Protein AF-A0A937UKR0-F1 (afdb_monomer)

Nearest PDB structures (foldseek):
  4v0n-assembly4_F  TM=6.914E-01  e=2.690E-04  Chlamydomonas reinhardtii
  4v0o-assembly2_B  TM=4.042E-01  e=3.644E-05  Chlamydomonas reinhardtii
  4v0o-assembly3_D  TM=4.380E-01  e=6.384E-04  Chlamydomonas reinhardtii
  4v0o-assembly1_F  TM=3.697E-01  e=1.038E-03  Chlamydomonas reinhardtii
  4v0m-assembly3_D  TM=4.333E-01  e=7.662E-03  Chlamydomonas reinhardtii

Solvent-accessible surface area (backbone atoms only — not comparable to full-atom values): 30410 Å² total; per-residue (Å²): 132,84,78,71,79,57,59,50,61,41,55,33,48,39,58,50,96,99,42,36,41,70,32,42,38,37,38,30,65,35,92,76,91,80,31,47,57,40,67,68,53,45,42,40,52,50,45,52,23,69,75,38,83,64,69,90,55,46,50,54,43,65,77,38,67,92,62,53,54,61,49,40,28,30,46,44,64,82,44,71,61,88,91,60,89,65,53,70,62,85,45,67,61,73,34,16,29,47,37,42,53,54,52,48,54,48,21,57,57,41,40,72,62,44,82,70,78,76,61,41,58,64,47,48,64,21,44,32,22,49,13,28,57,48,75,87,27,43,37,35,61,44,73,60,54,69,38,29,54,34,23,68,50,30,81,58,74,64,40,60,76,64,72,29,61,69,71,41,34,37,38,33,10,49,80,40,42,56,63,51,16,60,48,68,77,42,62,49,87,76,56,59,63,55,47,80,47,46,67,65,51,47,45,74,58,70,45,60,64,91,56,43,47,71,91,86,56,77,59,30,36,39,33,48,30,62,28,47,69,55,48,49,38,71,54,55,32,68,66,53,52,51,51,41,54,50,42,50,53,52,55,52,56,77,66,32,64,68,58,55,51,52,54,53,51,52,52,54,53,50,52,64,72,66,51,81,74,81,55,68,67,45,66,46,76,44,92,47,26,25,44,36,31,16,25,85,87,65,49,75,74,44,74,46,78,58,89,28,44,51,73,48,68,45,78,49,43,38,69,85,65,51,39,30,39,41,36,20,26,40,81,57,70,79,68,36,8,17,40,36,33,22,44,78,81,66,49,76,75,30,71,35,71,70,51,35,75,42,78,77,46,66,92,59,66,43,73,21,29,39,80,47,75,48,76,42,62,42,62,94,66,82,41,30,31,36,38,36,36,20,33,26,98,67,61,47,17,38,41,32,36,20,42,73,70,46,47,82,74,38,42,39,37,38,57,10,37,67,79,48,75,46,75,46,85,98,43,37,36,35,40,37,31,30,44,28,66,66,56,77,70,95,68,94,71,74,95,88,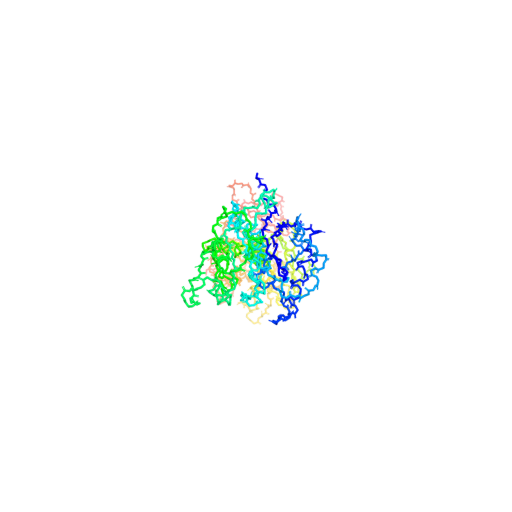48,53,89,31,27,18,34,45,34,31,37,54,66,74,53,75,56,20,23,34,79,76,49,84,33,86,91,49,50,80,34,84,52,79,36,42,29,33,37,34,62,59,49,45,50,74,75,45,75,49,79,47,74,79,52,95,93,51,78,55,31,38,40,38,33,30,77,87,71,41,40,40,32,20,42,90,78,63,50,76,76,46,65,45,78,91,45,79,82,52,83,82,68,77,43,76,43,76,60,74,78,84,126

pLDDT: mean 84.66, std 12.61, range [40.41, 98.12]

Foldseek 3Di:
DDDDPQKAKAWEWADDVLAIAIFIKIKGFDDDDDAAEDPLLCLQQVLLCCVAPPNPAGLCCLLPVPQRDRRGMHMDGPDDPPPPPDNNPNDLRSCQFVLVVSQRSVQSVLCVLLPDPSQSSVLCQLETERWHAHSVFFTDHGPPVLNRVLNLQADDVVCVVVVRHRRAEYEGELVCQCVVCLLQVHDSVPDDQKDKAALVSSVVSPRPVVSGYDRPGDIHIYGHDGGSVRVCCVRRNPVSVVSSVVSVVVVCCVPPPVNVVVVVVVVVVVCVVPPDDFAFDDWDQDPQFKIWTAGPVRHTLDIDGNVFGWLDKDWFAFLVRFIKIWIWGDQDDPLHQWIWIAGRNRHTQDIGFPFFADQQCRVGTFGWHFNDWDWADQDPDRTTWIFTWTDGPWAKIKTFTAGNSRHTDAIEIAGTHWPDWDDDPPYNKIKTKDWRQPDDDPDPDDDPADNTWIKIFMARNPWHYFYEPQRNGDPTDYDDTLFMWTKPDHRKDFPDWDWDDPDPPDFIWIWTAIPVGKTFTAGPSRDTPDIPPVQPPDPPRIDIHTDDHPD

Structure (mmCIF, N/CA/C/O backbone):
data_AF-A0A937UKR0-F1
#
_entry.id   AF-A0A937UKR0-F1
#
loop_
_atom_site.group_PDB
_atom_site.id
_atom_site.type_symbol
_atom_site.label_atom_id
_atom_site.label_alt_id
_atom_site.label_comp_id
_atom_site.label_asym_id
_atom_site.label_entity_id
_atom_site.label_seq_id
_atom_site.pdbx_PDB_ins_code
_atom_site.Cartn_x
_atom_site.Cartn_y
_atom_site.Cartn_z
_atom_site.occupancy
_atom_site.B_iso_or_equiv
_atom_site.auth_seq_id
_atom_site.auth_comp_id
_atom_site.auth_asym_id
_atom_site.auth_atom_id
_atom_site.pdbx_PDB_model_num
ATOM 1 N N . MET A 1 1 ? -34.128 21.382 25.387 1.00 44.22 1 MET A N 1
ATOM 2 C CA . MET A 1 1 ? -33.914 20.092 26.077 1.00 44.22 1 MET A CA 1
ATOM 3 C C . MET A 1 1 ? -33.947 20.359 27.571 1.00 44.22 1 MET A C 1
ATOM 5 O O . MET A 1 1 ? -33.032 21.005 28.068 1.00 44.22 1 MET A O 1
ATOM 9 N N . SER A 1 2 ? -35.022 19.971 28.259 1.00 40.41 2 SER A N 1
ATOM 10 C CA . SER A 1 2 ? -35.102 20.056 29.720 1.00 40.41 2 SER A CA 1
ATOM 11 C C . SER A 1 2 ? -34.021 19.158 30.320 1.00 40.41 2 SER A C 1
ATOM 13 O O . SER A 1 2 ? -33.908 17.991 29.946 1.00 40.41 2 SER A O 1
ATOM 15 N N . ARG A 1 3 ? -33.181 19.710 31.200 1.00 55.06 3 ARG A N 1
ATOM 16 C CA . ARG A 1 3 ? -32.244 18.899 31.984 1.00 55.06 3 ARG A CA 1
ATOM 17 C C . ARG A 1 3 ? -33.090 17.960 32.842 1.00 55.06 3 ARG A C 1
ATOM 19 O O . ARG A 1 3 ? -34.012 18.426 33.508 1.00 55.06 3 ARG A O 1
ATOM 26 N N . LEU A 1 4 ? -32.834 16.655 32.752 1.00 53.91 4 LEU A N 1
ATOM 27 C CA . LEU A 1 4 ? -33.442 15.680 33.657 1.00 53.91 4 LEU A CA 1
ATOM 28 C C . LEU A 1 4 ? -33.158 16.122 35.102 1.00 53.91 4 LEU A C 1
ATOM 30 O O . LEU A 1 4 ? -32.081 16.679 35.337 1.00 53.91 4 LEU A O 1
ATOM 34 N N . PRO A 1 5 ? -34.094 15.919 36.046 1.00 57.72 5 PRO A N 1
ATOM 35 C CA . PRO A 1 5 ? -33.822 16.197 37.447 1.00 57.72 5 PRO A CA 1
ATOM 36 C C . PRO A 1 5 ? -32.560 15.432 37.853 1.00 57.72 5 PRO A C 1
ATOM 38 O O . PRO A 1 5 ? -32.473 14.215 37.708 1.00 57.72 5 PRO A O 1
ATOM 41 N N . GLU A 1 6 ? -31.546 16.174 38.295 1.00 74.62 6 GLU A N 1
ATOM 42 C CA . GLU A 1 6 ? -30.251 15.615 38.697 1.00 74.62 6 GLU A CA 1
ATOM 43 C C . GLU A 1 6 ? -30.329 14.948 40.078 1.00 74.62 6 GLU A C 1
ATOM 45 O O . GLU A 1 6 ? -29.319 14.421 40.542 1.00 74.62 6 GLU A O 1
ATOM 50 N N . SER A 1 7 ? -31.503 14.964 40.726 1.00 83.19 7 SER A N 1
ATOM 51 C CA . SER A 1 7 ? -31.739 14.453 42.073 1.00 83.19 7 SER A CA 1
ATOM 52 C C . SER A 1 7 ? -33.018 13.619 42.205 1.00 83.19 7 SER A C 1
ATOM 54 O O . SER A 1 7 ? -34.042 13.908 41.592 1.00 83.19 7 SER A O 1
ATOM 56 N N . LEU A 1 8 ? -32.956 12.610 43.074 1.00 87.75 8 LEU A N 1
ATOM 57 C CA . LEU A 1 8 ? -34.030 11.696 43.444 1.00 87.75 8 LEU A CA 1
ATOM 58 C C . LEU A 1 8 ? -34.190 11.702 44.971 1.00 87.75 8 LEU A C 1
ATOM 60 O O . LEU A 1 8 ? -33.235 11.416 45.695 1.00 87.75 8 LEU A O 1
ATOM 64 N N . ALA A 1 9 ? -35.392 12.006 45.460 1.00 88.88 9 ALA A N 1
ATOM 65 C CA . ALA A 1 9 ? -35.710 11.994 46.886 1.00 88.88 9 ALA A CA 1
ATOM 66 C C . ALA A 1 9 ? -36.437 10.698 47.271 1.00 88.88 9 ALA A C 1
ATOM 68 O O . ALA A 1 9 ? -37.451 10.347 46.669 1.00 88.88 9 ALA A O 1
ATOM 69 N N . LEU A 1 10 ? -35.932 9.991 48.282 1.00 89.38 10 LEU A N 1
ATOM 70 C CA . LEU A 1 10 ? -36.410 8.666 48.672 1.00 89.38 10 LEU A CA 1
ATOM 71 C C . LEU A 1 10 ? -36.683 8.570 50.172 1.00 89.38 10 LEU A C 1
ATOM 73 O O . LEU A 1 10 ? -35.868 9.031 50.981 1.00 89.38 10 LEU A O 1
ATOM 77 N N . PRO A 1 11 ? -37.787 7.912 50.563 1.00 90.06 11 PRO A N 1
ATOM 78 C CA . PRO A 1 11 ? -38.008 7.535 51.944 1.00 90.06 11 PRO A CA 1
ATOM 79 C C . PRO A 1 11 ? -37.098 6.367 52.334 1.00 90.06 11 PRO A C 1
ATOM 81 O O . PRO A 1 11 ? -37.022 5.347 51.646 1.00 90.06 11 PRO A O 1
ATOM 84 N N . ILE A 1 12 ? -36.455 6.478 53.489 1.00 88.31 12 ILE A N 1
ATOM 85 C CA . ILE A 1 12 ? -35.629 5.418 54.070 1.00 88.31 12 ILE A CA 1
ATOM 86 C C . ILE A 1 12 ? -36.044 5.144 55.513 1.00 88.31 12 ILE A C 1
ATOM 88 O O . ILE A 1 12 ? -36.374 6.060 56.271 1.00 88.31 12 ILE A O 1
ATOM 92 N N . LEU A 1 13 ? -36.059 3.859 55.868 1.00 86.00 13 LEU A N 1
ATOM 93 C CA . LEU A 1 13 ? -36.514 3.379 57.167 1.00 86.00 13 LEU A CA 1
ATOM 94 C C . LEU A 1 13 ? -35.347 3.248 58.137 1.00 86.00 13 LEU A C 1
ATOM 96 O O . LEU A 1 13 ? -34.358 2.576 57.853 1.00 86.00 13 LEU A O 1
ATOM 100 N N . PHE A 1 14 ? -35.519 3.832 59.315 1.00 82.38 14 PHE A N 1
ATOM 101 C CA . PHE A 1 14 ? -34.627 3.670 60.450 1.00 82.38 14 PHE A CA 1
ATOM 102 C C . PHE A 1 14 ? -35.408 3.157 61.651 1.00 82.38 14 PHE A C 1
ATOM 104 O O . PHE A 1 14 ? -36.593 3.450 61.813 1.00 82.38 14 PHE A O 1
ATOM 111 N N . ALA A 1 15 ? -34.740 2.417 62.526 1.00 80.44 15 ALA A N 1
ATOM 112 C CA . ALA A 1 15 ? -35.275 2.126 63.844 1.00 80.44 15 ALA A CA 1
ATOM 113 C C . ALA A 1 15 ? -34.165 2.040 64.880 1.00 80.44 15 ALA A C 1
ATOM 115 O O . ALA A 1 15 ? -33.032 1.691 64.567 1.00 80.44 15 ALA A O 1
ATOM 116 N N . LYS A 1 16 ? -34.547 2.377 66.106 1.00 77.75 16 LYS A N 1
ATOM 117 C CA . LYS A 1 16 ? -33.886 2.023 67.357 1.00 77.75 16 LYS A CA 1
ATOM 118 C C . LYS A 1 16 ? -34.876 1.184 68.173 1.00 77.75 16 LYS A C 1
ATOM 120 O O . LYS A 1 16 ? -36.082 1.273 67.902 1.00 77.75 16 LYS A O 1
ATOM 125 N N . PRO A 1 17 ? -34.424 0.406 69.169 1.00 77.50 17 PRO A N 1
ATOM 126 C CA . PRO A 1 17 ? -35.329 -0.350 70.029 1.00 77.50 17 PRO A CA 1
ATOM 127 C C . PRO A 1 17 ? -36.455 0.545 70.575 1.00 77.50 17 PRO A C 1
ATOM 129 O O . PRO A 1 17 ? -36.199 1.615 71.129 1.00 77.50 17 PRO A O 1
ATOM 132 N N . GLY A 1 18 ? -37.711 0.157 70.330 1.00 75.56 18 GLY A N 1
ATOM 133 C CA . GLY A 1 18 ? -38.901 0.918 70.734 1.00 75.56 18 GLY A CA 1
ATOM 134 C C . GLY A 1 18 ? -39.232 2.173 69.906 1.00 75.56 18 GLY A C 1
ATOM 135 O O . GLY A 1 18 ? -40.239 2.828 70.181 1.00 75.56 18 GLY A O 1
ATOM 136 N N . ARG A 1 19 ? -38.443 2.537 68.881 1.00 79.38 19 ARG A N 1
ATOM 137 C CA . ARG A 1 19 ? -38.689 3.729 68.046 1.00 79.38 19 ARG A CA 1
ATOM 138 C C . ARG A 1 19 ? -38.205 3.569 66.600 1.00 79.38 19 ARG A C 1
ATOM 140 O O . ARG A 1 19 ? -37.025 3.722 66.310 1.00 79.38 19 ARG A O 1
ATOM 147 N N . GLY A 1 20 ? -39.141 3.398 65.667 1.00 79.44 20 GLY A N 1
ATOM 148 C CA . GLY A 1 20 ? -38.904 3.599 64.228 1.00 79.44 20 GLY A CA 1
ATOM 149 C C . GLY A 1 20 ? -39.025 5.063 63.773 1.00 79.44 20 GLY A C 1
ATOM 150 O O . GLY A 1 20 ? -39.778 5.829 64.375 1.00 79.44 20 GLY A O 1
ATOM 151 N N . GLU A 1 21 ? -38.324 5.457 62.710 1.00 82.94 21 GLU A N 1
ATOM 152 C CA . GLU A 1 21 ? -38.439 6.754 62.026 1.00 82.94 21 GLU A CA 1
ATOM 153 C C . GLU A 1 21 ? -38.316 6.582 60.504 1.00 82.94 21 GLU A C 1
ATOM 155 O O . GLU A 1 21 ? -37.576 5.729 60.018 1.00 82.94 21 GLU A O 1
ATOM 160 N N . VAL A 1 22 ? -39.026 7.421 59.744 1.00 80.38 22 VAL A N 1
ATOM 161 C CA . VAL A 1 22 ? -38.854 7.536 58.289 1.00 80.38 22 VAL A CA 1
ATOM 162 C C . VAL A 1 22 ? -38.101 8.829 58.007 1.00 80.38 22 VAL A C 1
ATOM 164 O O . VAL A 1 22 ? -38.592 9.906 58.349 1.00 80.38 22 VAL A O 1
ATOM 167 N N . ALA A 1 23 ? -36.932 8.734 57.383 1.00 82.12 23 ALA A N 1
ATOM 168 C CA . ALA A 1 23 ? -36.158 9.890 56.938 1.00 82.12 23 ALA A CA 1
ATOM 169 C C . ALA A 1 23 ? -36.247 10.049 55.414 1.00 82.12 23 ALA A C 1
ATOM 171 O O . ALA A 1 23 ? -36.608 9.110 54.704 1.00 82.12 23 ALA A O 1
ATOM 172 N N . VAL A 1 24 ? -35.915 11.244 54.917 1.00 83.00 24 VAL A N 1
ATOM 173 C CA . VAL A 1 24 ? -35.824 11.527 53.477 1.00 83.00 24 VAL A CA 1
ATOM 174 C C . VAL A 1 24 ? -34.370 11.708 53.092 1.00 83.00 24 VAL A C 1
ATOM 176 O O . VAL A 1 24 ? -33.672 12.564 53.646 1.00 83.00 24 VAL A O 1
ATOM 179 N N . LEU A 1 25 ? -33.943 10.910 52.120 1.00 82.31 25 LEU A N 1
ATOM 180 C CA . LEU A 1 25 ? -32.643 11.017 51.485 1.00 82.31 25 LEU A CA 1
ATOM 181 C C . LEU A 1 25 ? -32.809 11.607 50.092 1.00 82.31 25 LEU A C 1
ATOM 183 O O . LEU A 1 25 ? -33.562 11.073 49.288 1.00 82.31 25 LEU A O 1
ATOM 187 N N . SER A 1 26 ? -32.073 12.670 49.800 1.00 83.75 26 SER A N 1
ATOM 188 C CA . SER A 1 26 ? -31.961 13.230 48.457 1.00 83.75 26 SER A CA 1
ATOM 189 C C . SER A 1 26 ? -30.639 12.777 47.855 1.00 83.75 26 SER A C 1
ATOM 191 O O . SER A 1 26 ? -29.583 13.008 48.439 1.00 83.75 26 SER A O 1
ATOM 193 N N . LEU A 1 27 ? -30.689 12.069 46.731 1.00 82.19 27 LEU A N 1
ATOM 194 C CA . LEU A 1 27 ? -29.521 11.553 46.023 1.00 82.19 27 LEU A CA 1
ATOM 195 C C . LEU A 1 27 ? -29.398 12.266 44.682 1.00 82.19 27 LEU A C 1
ATOM 197 O O . LEU A 1 27 ? -30.350 12.254 43.913 1.00 82.19 27 LEU A O 1
ATOM 201 N N . SER A 1 28 ? -28.239 12.838 44.373 1.00 78.56 28 SER A N 1
ATOM 202 C CA . SER A 1 28 ? -27.965 13.509 43.105 1.00 78.56 28 SER A CA 1
ATOM 203 C C . SER A 1 28 ? -26.710 12.992 42.402 1.00 78.56 28 SER A C 1
ATOM 205 O O . SER A 1 28 ? -25.775 12.491 43.030 1.00 78.56 28 SER A O 1
ATOM 207 N N . VAL A 1 29 ? -26.691 13.098 41.070 1.00 69.81 29 VAL A N 1
ATOM 208 C CA . VAL A 1 29 ? -25.519 12.768 40.240 1.00 69.81 29 VAL A CA 1
ATOM 209 C C . VAL A 1 29 ? -24.692 14.029 40.021 1.00 69.81 29 VAL A C 1
ATOM 211 O O . VAL A 1 29 ? -25.210 15.023 39.525 1.00 69.81 29 VAL A O 1
ATOM 214 N N . VAL A 1 30 ? -23.394 13.986 40.333 1.00 69.69 30 VAL A N 1
ATOM 215 C CA . VAL A 1 30 ? -22.480 15.122 40.139 1.00 69.69 30 VAL A CA 1
ATOM 216 C C . VAL A 1 30 ? -21.451 14.775 39.070 1.00 69.69 30 VAL A C 1
ATOM 218 O O . VAL A 1 30 ? -20.630 13.872 39.228 1.00 69.69 30 VAL A O 1
ATOM 221 N N . THR A 1 31 ? -21.456 15.505 37.954 1.00 54.88 31 THR A N 1
ATOM 222 C CA . THR A 1 31 ? -20.472 15.314 36.883 1.00 54.88 31 THR A CA 1
ATOM 223 C C . THR A 1 31 ? -19.218 16.156 37.148 1.00 54.88 31 THR A C 1
ATOM 225 O O . THR A 1 31 ? -19.116 17.270 36.645 1.00 54.88 31 THR A O 1
ATOM 228 N N . LYS A 1 32 ? -18.246 15.574 37.868 1.00 52.91 32 LYS A N 1
ATOM 229 C CA . LYS A 1 32 ? -16.880 16.074 38.175 1.00 52.9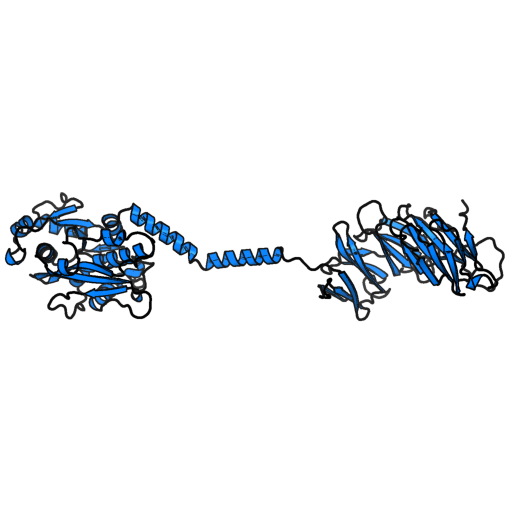1 32 LYS A CA 1
ATOM 230 C C . LYS A 1 32 ? -16.733 17.011 39.389 1.00 52.91 32 LYS A C 1
ATOM 232 O O . LYS A 1 32 ? -17.370 18.051 39.477 1.00 52.91 32 LYS A O 1
ATOM 237 N N . GLY A 1 33 ? -15.748 16.689 40.235 1.00 52.09 33 GLY A N 1
ATOM 238 C CA . GLY A 1 33 ? -14.919 17.670 40.952 1.00 52.09 33 GLY A CA 1
ATOM 239 C C . GLY A 1 33 ? -15.187 17.907 42.441 1.00 52.09 33 GLY A C 1
ATOM 240 O O . GLY A 1 33 ? -14.284 18.403 43.103 1.00 52.09 33 GLY A O 1
ATOM 241 N N . ALA A 1 34 ? -16.358 17.564 42.985 1.00 49.81 34 ALA A N 1
ATOM 242 C CA . ALA A 1 34 ? -16.654 17.847 44.402 1.00 49.81 34 ALA A CA 1
ATOM 243 C C . ALA A 1 34 ? -17.740 16.960 45.049 1.00 49.81 34 ALA A C 1
ATOM 245 O O . ALA A 1 34 ? -18.151 17.226 46.176 1.00 49.81 34 ALA A O 1
ATOM 246 N N . GLY A 1 35 ? -18.253 15.943 44.348 1.00 55.91 35 GLY A N 1
ATOM 247 C CA . GLY A 1 35 ? -19.302 15.069 44.881 1.00 55.91 35 GLY A CA 1
ATOM 248 C C . GLY A 1 35 ? -18.709 13.944 45.722 1.00 55.91 35 GLY A C 1
ATOM 249 O O . GLY A 1 35 ? -17.779 13.283 45.277 1.00 55.91 35 GLY A O 1
ATOM 250 N N . GLY A 1 36 ? -19.246 13.719 46.916 1.00 63.53 36 GLY A N 1
ATOM 251 C CA . GLY A 1 36 ? -18.931 12.554 47.733 1.00 63.53 36 GLY A CA 1
ATOM 252 C C . GLY A 1 36 ? -20.172 12.085 48.480 1.00 63.53 36 GLY A C 1
ATOM 253 O O . GLY A 1 36 ? -21.070 12.874 48.784 1.00 63.53 36 GLY A O 1
ATOM 254 N N . LEU A 1 37 ? -20.234 10.791 48.785 1.00 67.69 37 LEU A N 1
ATOM 255 C CA . LEU A 1 37 ? -21.273 10.254 49.660 1.00 67.69 37 LEU A CA 1
ATOM 256 C C . LEU A 1 37 ? -21.064 10.757 51.102 1.00 67.69 37 LEU A C 1
ATOM 258 O O . LEU A 1 37 ? -19.925 10.802 51.561 1.00 67.69 37 LEU A O 1
ATOM 262 N N . PRO A 1 38 ? -22.123 11.090 51.857 1.00 68.44 38 PRO A N 1
ATOM 263 C CA . PRO A 1 38 ? -22.009 11.425 53.271 1.00 68.44 38 PRO A CA 1
ATOM 264 C C . PRO A 1 38 ? -21.354 10.315 54.078 1.00 68.44 38 PRO A C 1
ATOM 266 O O . PRO A 1 38 ? -21.572 9.130 53.809 1.00 68.44 38 PRO A O 1
ATOM 269 N N . ALA A 1 39 ? -20.686 10.705 55.165 1.00 65.69 39 ALA A N 1
ATOM 270 C CA . ALA A 1 39 ? -20.115 9.780 56.142 1.00 65.69 39 ALA A CA 1
ATOM 271 C C . ALA A 1 39 ? -21.133 8.732 56.642 1.00 65.69 39 ALA A C 1
ATOM 273 O O . ALA A 1 39 ? -20.781 7.572 56.837 1.00 65.69 39 ALA A O 1
ATOM 274 N N . SER A 1 40 ? -22.412 9.105 56.771 1.00 61.66 40 SER A N 1
ATOM 275 C CA . SER A 1 40 ? -23.493 8.215 57.221 1.00 61.66 40 SER A CA 1
ATOM 276 C C . SER A 1 40 ? -23.873 7.101 56.236 1.00 61.66 40 SER A C 1
ATOM 278 O O . SER A 1 40 ? -24.521 6.147 56.651 1.00 61.66 40 SER A O 1
ATOM 280 N N . ILE A 1 41 ? -23.485 7.197 54.958 1.00 71.12 41 ILE A N 1
ATOM 281 C CA . ILE A 1 41 ? -23.677 6.142 53.942 1.00 71.12 41 ILE A CA 1
ATOM 282 C C . ILE A 1 41 ? -22.346 5.450 53.632 1.00 71.12 41 ILE A C 1
ATOM 284 O O . ILE A 1 41 ? -22.309 4.232 53.459 1.00 71.12 41 ILE A O 1
ATOM 288 N N . GLN A 1 42 ? -21.246 6.211 53.600 1.00 74.88 42 GLN A N 1
ATOM 289 C CA . GLN A 1 42 ? -19.903 5.667 53.386 1.00 74.88 42 GLN A CA 1
ATOM 290 C C . GLN A 1 42 ? -19.503 4.669 54.471 1.00 74.88 42 GLN A C 1
ATOM 292 O O . GLN A 1 42 ? -18.933 3.637 54.137 1.00 74.88 42 GLN A O 1
ATOM 297 N N . GLY A 1 43 ? -19.824 4.941 55.742 1.00 74.12 43 GLY A N 1
ATOM 298 C CA . GLY A 1 43 ? -19.526 4.035 56.853 1.00 74.12 43 GLY A CA 1
ATOM 299 C C . GLY A 1 43 ? -20.142 2.646 56.652 1.00 74.12 43 GLY A C 1
ATOM 300 O O . GLY A 1 43 ? -19.396 1.675 56.554 1.00 74.12 43 GLY A O 1
ATOM 301 N N . PRO A 1 44 ? -21.475 2.531 56.505 1.00 74.12 44 PRO A N 1
ATOM 302 C CA . PRO A 1 44 ? -22.130 1.248 56.255 1.00 74.12 44 PRO A CA 1
ATOM 303 C C . PRO A 1 44 ? -21.681 0.549 54.961 1.00 74.12 44 PRO A C 1
ATOM 305 O O . PRO A 1 44 ? -21.435 -0.654 54.982 1.00 74.12 44 PRO A O 1
ATOM 308 N N . LEU A 1 45 ? -21.517 1.274 53.844 1.00 77.12 45 LEU A N 1
ATOM 309 C CA . LEU A 1 45 ? -21.001 0.681 52.599 1.00 77.12 45 LEU A CA 1
ATOM 310 C C . LEU A 1 45 ? -19.565 0.162 52.768 1.00 77.12 45 LEU A C 1
ATOM 312 O O . LEU A 1 45 ? -19.269 -0.956 52.357 1.00 77.12 45 LEU A O 1
ATOM 316 N N . GLY A 1 46 ? -18.696 0.941 53.415 1.00 79.06 46 GLY A N 1
ATOM 317 C CA . GLY A 1 46 ? -17.317 0.560 53.714 1.00 79.06 46 GLY A CA 1
ATOM 318 C C . GLY A 1 46 ? -17.228 -0.614 54.691 1.00 79.06 46 GLY A C 1
ATOM 319 O O . GLY A 1 46 ? -16.405 -1.509 54.505 1.00 79.06 46 GLY A O 1
ATOM 320 N N . PHE A 1 47 ? -18.113 -0.662 55.690 1.00 78.94 47 PHE A N 1
ATOM 321 C CA . PHE A 1 47 ? -18.243 -1.802 56.594 1.00 78.94 47 PHE A CA 1
ATOM 322 C C . PHE A 1 47 ? -18.635 -3.071 55.835 1.00 78.94 47 PHE A C 1
ATOM 324 O O . PHE A 1 47 ? -17.968 -4.090 55.988 1.00 78.94 47 PHE A O 1
ATOM 331 N N . LEU A 1 48 ? -19.657 -3.018 54.974 1.00 75.12 48 LEU A N 1
ATOM 332 C CA . LEU A 1 48 ? -20.040 -4.164 54.142 1.00 75.12 48 LEU A CA 1
ATOM 333 C C . LEU A 1 48 ? -18.920 -4.575 53.176 1.00 75.12 48 LEU A C 1
ATOM 335 O O . LEU A 1 48 ? -18.702 -5.768 52.955 1.00 75.12 48 LEU A O 1
ATOM 339 N N . ASP A 1 49 ? -18.173 -3.612 52.640 1.00 80.00 49 ASP A N 1
ATOM 340 C CA . ASP A 1 49 ? -17.021 -3.876 51.779 1.00 80.00 49 ASP A CA 1
ATOM 341 C C . ASP A 1 49 ? -15.886 -4.592 52.513 1.00 80.00 49 ASP A C 1
ATOM 343 O O . ASP A 1 49 ? -15.269 -5.494 51.936 1.00 80.00 49 ASP A O 1
ATOM 347 N N . GLY A 1 50 ? -15.645 -4.240 53.778 1.00 76.56 50 GLY A N 1
ATOM 348 C CA . GLY A 1 50 ? -14.639 -4.874 54.630 1.00 76.56 50 GLY A CA 1
ATOM 349 C C . GLY A 1 50 ? -15.079 -6.211 55.236 1.00 76.56 50 GLY A C 1
ATOM 350 O O . GLY A 1 50 ? -14.260 -7.120 55.369 1.00 76.56 50 GLY A O 1
ATOM 351 N N . ALA A 1 51 ? -16.362 -6.351 55.577 1.00 72.50 51 ALA A N 1
ATOM 352 C CA . ALA A 1 51 ? -16.910 -7.516 56.271 1.00 72.50 51 ALA A CA 1
ATOM 353 C C . ALA A 1 51 ? -17.234 -8.700 55.342 1.00 72.50 51 ALA A C 1
ATOM 355 O O . ALA A 1 51 ? -17.402 -9.823 55.815 1.00 72.50 51 ALA A O 1
ATOM 356 N N . LEU A 1 52 ? -17.334 -8.477 54.027 1.00 68.38 52 LEU A N 1
ATOM 357 C CA . LEU A 1 52 ? -17.735 -9.502 53.059 1.00 68.38 52 LEU A CA 1
ATOM 358 C C . LEU A 1 52 ? -16.565 -9.914 52.155 1.00 68.38 52 LEU A C 1
ATOM 360 O O . LEU A 1 52 ? -15.914 -9.070 51.539 1.00 68.38 52 LEU A O 1
ATOM 364 N N . GLU A 1 53 ? -16.314 -11.215 52.000 1.00 62.41 53 GLU A N 1
ATOM 365 C CA . GLU A 1 53 ? -15.351 -11.717 51.011 1.00 62.41 53 GLU A CA 1
ATOM 366 C C . GLU A 1 53 ? -15.961 -11.801 49.596 1.00 62.41 53 GLU A C 1
ATOM 368 O O . GLU A 1 53 ? -17.154 -12.103 49.458 1.00 62.41 53 GLU A O 1
ATOM 373 N N . PRO A 1 54 ? -15.172 -11.555 48.526 1.00 64.31 54 PRO A N 1
ATOM 374 C CA . PRO A 1 54 ? -13.750 -11.181 48.510 1.00 64.31 54 PRO A CA 1
ATOM 375 C C . PRO A 1 54 ? -13.514 -9.689 48.812 1.00 64.31 54 PRO A C 1
ATOM 377 O O . PRO A 1 54 ? -14.229 -8.817 48.318 1.00 64.31 54 PRO A O 1
ATOM 380 N N . ARG A 1 55 ? -12.466 -9.376 49.587 1.00 68.62 55 ARG A N 1
ATOM 381 C CA . ARG A 1 55 ? -12.151 -8.008 50.066 1.00 68.62 55 ARG A CA 1
ATOM 382 C C . ARG A 1 55 ? -11.756 -7.012 48.963 1.00 68.62 55 ARG A C 1
ATOM 384 O O . ARG A 1 55 ? -11.742 -5.813 49.202 1.00 68.62 55 ARG A O 1
ATOM 391 N N . ASN A 1 56 ? -11.484 -7.495 47.750 1.00 71.00 56 ASN A N 1
ATOM 392 C CA . ASN A 1 56 ? -10.833 -6.712 46.690 1.00 71.00 56 ASN A CA 1
ATOM 393 C C . ASN A 1 56 ? -11.815 -5.997 45.743 1.00 71.00 56 ASN A C 1
ATOM 395 O O . ASN A 1 56 ? -11.384 -5.286 44.839 1.00 71.00 56 ASN A O 1
ATOM 399 N N . VAL A 1 57 ? -13.125 -6.205 45.908 1.00 71.62 57 VAL A N 1
ATOM 400 C CA . VAL A 1 57 ? -14.165 -5.575 45.081 1.00 71.62 57 VAL A CA 1
ATOM 401 C C . VAL A 1 57 ? -15.220 -4.965 45.999 1.00 71.62 57 VAL A C 1
ATOM 403 O O . VAL A 1 57 ? -15.823 -5.682 46.799 1.00 71.62 57 VAL A O 1
ATOM 406 N N . GLY A 1 58 ? -15.435 -3.652 45.886 1.00 80.19 58 GLY A N 1
ATOM 407 C CA . GLY A 1 58 ? -16.486 -2.951 46.628 1.00 80.19 58 GLY A CA 1
ATOM 408 C C . GLY A 1 58 ? -17.893 -3.308 46.133 1.00 80.19 58 GLY A C 1
ATOM 409 O O . GLY A 1 58 ? -18.089 -3.661 44.967 1.00 80.19 58 GLY A O 1
ATOM 410 N N . LEU A 1 59 ? -18.893 -3.186 47.000 1.00 79.62 59 LEU A N 1
ATOM 411 C CA . LEU A 1 59 ? -20.292 -3.549 46.787 1.00 79.62 59 LEU A CA 1
ATOM 412 C C . LEU A 1 59 ? -20.861 -2.784 45.594 1.00 79.62 59 LEU A C 1
ATOM 414 O O . LEU A 1 59 ? -21.445 -3.387 44.694 1.00 79.62 59 LEU A O 1
ATOM 418 N N . LEU A 1 60 ? -20.591 -1.478 45.513 1.00 80.88 60 LEU A N 1
ATOM 419 C CA . LEU A 1 60 ? -20.986 -0.653 44.369 1.00 80.88 60 LEU A CA 1
ATOM 420 C C . LEU A 1 60 ? -20.303 -1.097 43.072 1.00 80.88 60 LEU A C 1
ATOM 422 O O . LEU A 1 60 ? -20.949 -1.142 42.032 1.00 80.88 60 LEU A O 1
ATOM 426 N N . ALA A 1 61 ? -19.025 -1.479 43.108 1.00 77.44 61 ALA A N 1
ATOM 427 C CA . ALA A 1 61 ? -18.342 -1.990 41.921 1.00 77.44 61 ALA A CA 1
ATOM 428 C C . ALA A 1 61 ? -18.923 -3.340 41.464 1.00 77.44 61 ALA A C 1
ATOM 430 O O . ALA A 1 61 ? -19.026 -3.585 40.261 1.00 77.44 61 ALA A O 1
ATOM 431 N N . SER A 1 62 ? -19.341 -4.188 42.412 1.00 79.19 62 SER A N 1
ATOM 432 C CA . SER A 1 62 ? -19.944 -5.495 42.129 1.00 79.19 62 SER A CA 1
ATOM 433 C C . SER A 1 62 ? -21.365 -5.389 41.562 1.00 79.19 62 SER A C 1
ATOM 435 O O . SER A 1 62 ? -21.683 -6.050 40.574 1.00 79.19 62 SER A O 1
ATOM 437 N N . LEU A 1 63 ? -22.203 -4.518 42.133 1.00 81.25 63 LEU A N 1
ATOM 438 C CA . LEU A 1 63 ? -23.617 -4.396 41.768 1.00 81.25 63 LEU A CA 1
ATOM 439 C C . LEU A 1 63 ? -23.860 -3.337 40.682 1.00 81.25 63 LEU A C 1
ATOM 441 O O . LEU A 1 63 ? -24.779 -3.482 39.877 1.00 81.25 63 LEU A O 1
ATOM 445 N N . LEU A 1 64 ? -23.022 -2.295 40.618 1.00 81.00 64 LEU A N 1
ATOM 446 C CA . LEU A 1 64 ? -23.142 -1.131 39.730 1.00 81.00 64 LEU A CA 1
ATOM 447 C C . LEU A 1 64 ? -21.832 -0.833 38.954 1.00 81.00 64 LEU A C 1
ATOM 449 O O . LEU A 1 64 ? -21.335 0.295 38.973 1.00 81.00 64 LEU A O 1
ATOM 453 N N . PRO A 1 65 ? -21.265 -1.782 38.184 1.00 59.19 65 PRO A N 1
ATOM 454 C CA . PRO A 1 65 ? -19.912 -1.684 37.607 1.00 59.19 65 PRO A CA 1
ATOM 455 C C . PRO A 1 65 ? -19.669 -0.509 36.640 1.00 59.19 65 PRO A C 1
ATOM 457 O O . PRO A 1 65 ? -18.532 -0.225 36.273 1.00 59.19 65 PRO A O 1
ATOM 460 N N . ARG A 1 66 ? -20.718 0.181 36.179 1.00 62.03 66 ARG A N 1
ATOM 461 C CA . ARG A 1 66 ? -20.603 1.389 35.340 1.00 62.03 66 ARG A CA 1
ATOM 462 C C . ARG A 1 66 ? -20.586 2.704 36.119 1.00 62.03 66 ARG A C 1
ATOM 464 O O . ARG A 1 66 ? -20.340 3.740 35.510 1.00 62.03 66 ARG A O 1
ATOM 471 N N . LEU A 1 67 ? -20.853 2.636 37.417 1.00 63.06 67 LEU A N 1
ATOM 472 C CA . LEU A 1 67 ? -21.074 3.755 38.332 1.00 63.06 67 LEU A CA 1
ATOM 473 C C . LEU A 1 67 ? -20.127 3.657 39.541 1.00 63.06 67 LEU A C 1
ATOM 475 O O . LEU A 1 67 ? -20.336 4.313 40.551 1.00 63.06 67 LEU A O 1
ATOM 479 N N . ALA A 1 68 ? -19.083 2.826 39.430 1.00 52.75 68 ALA A N 1
ATOM 480 C CA . ALA A 1 68 ? -18.221 2.381 40.525 1.00 52.75 68 ALA A CA 1
ATOM 481 C C . ALA A 1 68 ? -17.338 3.476 41.160 1.00 52.75 68 ALA A C 1
ATOM 483 O O . ALA A 1 68 ? -16.566 3.176 42.064 1.00 52.75 68 ALA A O 1
ATOM 484 N N . GLY A 1 69 ? -17.438 4.727 40.702 1.00 58.09 69 GLY A N 1
ATOM 485 C CA . GLY A 1 69 ? -16.815 5.871 41.358 1.00 58.09 69 GLY A CA 1
ATOM 486 C C . GLY A 1 69 ? -17.808 6.531 42.322 1.00 58.09 69 GLY A C 1
ATOM 487 O O . GLY A 1 69 ? -18.740 7.173 41.833 1.00 58.09 69 GLY A O 1
ATOM 488 N N . PRO A 1 70 ? -17.634 6.432 43.655 1.00 56.75 70 PRO A N 1
ATOM 489 C CA . PRO A 1 70 ? -18.469 7.165 44.615 1.00 56.75 70 PRO A CA 1
ATOM 490 C C . PRO A 1 70 ? -18.403 8.687 44.402 1.00 56.75 70 PRO A C 1
ATOM 492 O O . PRO A 1 70 ? -19.366 9.382 44.708 1.00 56.75 70 PRO A O 1
ATOM 495 N N . ASP A 1 71 ? -17.336 9.180 43.766 1.00 56.00 71 ASP A N 1
ATOM 496 C CA . ASP A 1 71 ? -17.119 10.589 43.405 1.00 56.00 71 ASP A CA 1
ATOM 497 C C . ASP A 1 71 ? -18.123 11.145 42.371 1.00 56.00 71 ASP A C 1
ATOM 499 O O . ASP A 1 71 ? -18.088 12.324 42.015 1.00 56.00 71 ASP A O 1
ATOM 503 N N . CYS A 1 72 ? -18.999 10.288 41.830 1.00 65.44 72 CYS A N 1
ATOM 504 C CA . CYS A 1 72 ? -20.037 10.660 40.864 1.00 65.44 72 CYS A CA 1
ATOM 505 C C . CYS A 1 72 ? -21.413 10.897 41.507 1.00 65.44 72 CYS A C 1
ATOM 507 O O . CYS A 1 72 ? -22.342 11.302 40.805 1.00 65.44 72 CYS A O 1
ATOM 509 N N . TYR A 1 73 ? -21.560 10.649 42.813 1.00 71.06 73 TYR A N 1
ATOM 510 C CA . TYR A 1 73 ? -22.821 10.803 43.532 1.00 71.06 73 TYR A CA 1
ATOM 511 C C . TYR A 1 73 ? -22.651 11.691 44.756 1.00 71.06 73 TYR A C 1
ATOM 513 O O . TYR A 1 73 ? -21.683 11.577 45.503 1.00 71.06 73 TYR A O 1
ATOM 521 N N . SER A 1 74 ? -23.644 12.541 44.985 1.00 73.25 74 SER A N 1
ATOM 522 C CA . SER A 1 74 ? -23.846 13.214 46.259 1.00 73.25 74 SER A CA 1
ATOM 523 C C . SER A 1 74 ? -25.139 12.690 46.858 1.00 73.25 74 SER A C 1
ATOM 525 O O . SER A 1 74 ? -26.146 12.577 46.166 1.00 73.25 74 SER A O 1
ATOM 527 N N . ALA A 1 75 ? -25.124 12.338 48.135 1.00 74.56 75 ALA A N 1
ATOM 528 C CA . ALA A 1 75 ? -26.353 12.075 48.868 1.00 74.56 75 ALA A CA 1
ATOM 529 C C . ALA A 1 75 ? -26.440 13.094 49.994 1.00 74.56 75 ALA A C 1
ATOM 531 O O . ALA A 1 75 ? -25.424 13.456 50.566 1.00 74.56 75 ALA A O 1
ATOM 532 N N . THR A 1 76 ? -27.631 13.545 50.345 1.00 75.75 76 THR A N 1
ATOM 533 C CA . THR A 1 76 ? -27.826 14.449 51.473 1.00 75.75 76 THR A CA 1
ATOM 534 C C . THR A 1 76 ? -29.086 14.029 52.199 1.00 75.75 76 THR A C 1
ATOM 536 O O . THR A 1 76 ? -30.157 13.893 51.605 1.00 75.75 76 THR A O 1
ATOM 539 N N . TYR A 1 77 ? -28.966 13.820 53.507 1.00 73.81 77 TYR A N 1
ATOM 540 C CA . TYR A 1 77 ? -30.133 13.660 54.361 1.00 73.81 77 TYR A CA 1
ATOM 541 C C . TYR A 1 77 ? -30.793 15.021 54.497 1.00 73.81 77 TYR A C 1
ATOM 543 O O . TYR A 1 77 ? -30.264 15.908 55.162 1.00 73.81 77 TYR A O 1
ATOM 551 N N . GLU A 1 78 ? -31.954 15.195 53.877 1.00 76.88 78 GLU A N 1
ATOM 552 C CA . GLU A 1 78 ? -32.688 16.452 54.017 1.00 76.88 78 GLU A CA 1
ATOM 553 C C . GLU A 1 78 ? -33.313 16.581 55.409 1.00 76.88 78 GLU A C 1
ATOM 555 O O . GLU A 1 78 ? -33.609 17.683 55.867 1.00 76.88 78 GLU A O 1
ATOM 560 N N . MET A 1 79 ? -33.502 15.444 56.084 1.00 69.62 79 MET A N 1
ATOM 561 C CA . MET A 1 79 ? -33.971 15.348 57.459 1.00 69.62 79 MET A CA 1
ATOM 562 C C . MET A 1 79 ? -33.212 14.234 58.180 1.00 69.62 79 MET A C 1
ATOM 564 O O . MET A 1 79 ? -33.639 13.077 58.131 1.00 69.62 79 MET A O 1
ATOM 568 N N . PRO A 1 80 ? -32.074 14.544 58.822 1.00 66.25 80 PRO A N 1
ATOM 569 C CA . PRO A 1 80 ? -31.360 13.549 59.600 1.00 66.25 80 PRO A CA 1
ATOM 570 C C . PRO A 1 80 ? -32.231 13.097 60.790 1.00 66.25 80 PRO A C 1
ATOM 572 O O . PRO A 1 80 ? -32.826 13.944 61.466 1.00 66.25 80 PRO A O 1
ATOM 575 N N . PRO A 1 81 ? -32.332 11.785 61.061 1.00 65.88 81 PRO A N 1
ATOM 576 C CA . PRO A 1 81 ? -33.067 11.284 62.218 1.00 65.88 81 PRO A CA 1
ATOM 577 C C . PRO A 1 81 ? -32.490 11.847 63.528 1.00 65.88 81 PRO A C 1
ATOM 579 O O . PRO A 1 81 ? -31.274 12.019 63.685 1.00 65.88 81 PRO A O 1
ATOM 582 N N . LYS A 1 82 ? -33.364 12.182 64.487 1.00 62.66 82 LYS A N 1
ATOM 583 C CA . LYS A 1 82 ? -32.944 12.833 65.741 1.00 62.66 82 LYS A CA 1
ATOM 584 C C . LYS A 1 82 ? -32.073 11.873 66.561 1.00 62.66 82 LYS A C 1
ATOM 586 O O . LYS A 1 82 ? -32.482 10.755 66.863 1.00 62.66 82 LYS A O 1
ATOM 591 N N . GLY A 1 83 ? -30.881 12.321 66.962 1.00 58.28 83 GLY A N 1
ATOM 592 C CA . GLY A 1 83 ? -29.941 11.499 67.738 1.00 58.28 83 GLY A CA 1
ATOM 593 C C . GLY A 1 83 ? -29.156 10.483 66.901 1.00 58.28 83 GLY A C 1
ATOM 594 O O . GLY A 1 83 ? -28.706 9.469 67.434 1.00 58.28 83 GLY A O 1
ATOM 595 N N . VAL A 1 84 ? -29.008 10.735 65.598 1.00 55.59 84 VAL A N 1
ATOM 596 C CA . VAL A 1 84 ? -28.154 9.969 64.676 1.00 55.59 84 VAL A CA 1
ATOM 597 C C . VAL A 1 84 ? -26.950 10.828 64.270 1.00 55.59 84 VAL A C 1
ATOM 599 O O . VAL A 1 84 ? -26.650 11.030 63.101 1.00 55.59 84 VAL A O 1
ATOM 602 N N . GLY A 1 85 ? -26.276 11.401 65.273 1.00 48.84 85 GLY A N 1
ATOM 603 C CA . GLY A 1 85 ? -25.035 12.162 65.075 1.00 48.84 85 GLY A CA 1
ATOM 604 C C . GLY A 1 85 ? -23.842 11.276 64.709 1.00 48.84 85 GLY A C 1
ATOM 605 O O . GLY A 1 85 ? -22.836 11.776 64.220 1.00 48.84 85 GLY A O 1
ATOM 606 N N . GLN A 1 86 ? -23.955 9.964 64.918 1.00 48.06 86 GLN A N 1
ATOM 607 C CA . GLN A 1 86 ? -22.919 8.981 64.628 1.00 48.06 86 GLN A CA 1
ATOM 608 C C . GLN A 1 86 ? -23.591 7.686 64.154 1.00 48.06 86 GLN A C 1
ATOM 610 O O . GLN A 1 86 ? -23.856 6.779 64.926 1.00 48.06 86 GLN A O 1
ATOM 615 N N . LEU A 1 87 ? -23.864 7.593 62.853 1.00 48.56 87 LEU A N 1
ATOM 616 C CA . LEU A 1 87 ? -24.115 6.323 62.143 1.00 48.56 87 LEU A CA 1
ATOM 617 C C . LEU A 1 87 ? -22.803 5.520 61.951 1.00 48.56 87 LEU A C 1
ATOM 619 O O . LEU A 1 87 ? -22.712 4.669 61.073 1.00 48.56 87 LEU A O 1
ATOM 623 N N . ALA A 1 88 ? -21.768 5.856 62.731 1.00 47.00 88 ALA A N 1
ATOM 624 C CA . ALA A 1 88 ? -20.438 5.258 62.702 1.00 47.00 88 ALA A CA 1
ATOM 625 C C . ALA A 1 88 ? -20.369 3.937 63.480 1.00 47.00 88 ALA A C 1
ATOM 627 O O . ALA A 1 88 ? -19.402 3.196 63.313 1.00 47.00 88 ALA A O 1
ATOM 628 N N . ASP A 1 89 ? -21.393 3.615 64.274 1.00 51.91 89 ASP A N 1
ATOM 629 C CA . ASP A 1 89 ? -21.538 2.262 64.787 1.00 51.91 89 ASP A CA 1
ATOM 630 C C . ASP A 1 89 ? -21.879 1.376 63.596 1.00 51.91 89 ASP A C 1
ATOM 632 O O . ASP A 1 89 ? -22.966 1.452 63.022 1.00 51.91 89 ASP A O 1
ATOM 636 N N . ALA A 1 90 ? -20.896 0.580 63.188 1.00 57.00 90 ALA A N 1
ATOM 637 C CA . ALA A 1 90 ? -20.957 -0.393 62.112 1.00 57.00 90 ALA A CA 1
ATOM 638 C C . ALA A 1 90 ? -21.898 -1.564 62.466 1.00 57.00 90 ALA A C 1
ATOM 640 O O . ALA A 1 90 ? -21.517 -2.732 62.444 1.00 57.00 90 ALA A O 1
ATOM 641 N N . SER A 1 91 ? -23.127 -1.247 62.865 1.00 69.12 91 SER A N 1
ATOM 642 C CA . SER A 1 91 ? -24.162 -2.203 63.201 1.00 69.12 91 SER A CA 1
ATOM 643 C C . SER A 1 91 ? -24.975 -2.550 61.955 1.00 69.12 91 SER A C 1
ATOM 645 O O . SER A 1 91 ? -25.194 -1.742 61.044 1.00 69.12 91 SER A O 1
ATOM 647 N N . LEU A 1 92 ? -25.465 -3.787 61.923 1.00 67.50 92 LEU A N 1
ATOM 648 C CA . LEU A 1 92 ? -26.382 -4.277 60.892 1.00 67.50 92 LEU A CA 1
ATOM 649 C C . LEU A 1 92 ? -27.669 -3.433 60.813 1.00 67.50 92 LEU A C 1
ATOM 651 O O . LEU A 1 92 ? -28.259 -3.303 59.739 1.00 67.50 92 LEU A O 1
ATOM 655 N N . GLU A 1 93 ? -28.071 -2.789 61.912 1.00 68.19 93 GLU A N 1
ATOM 656 C CA . GLU A 1 93 ? -29.238 -1.902 61.970 1.00 68.19 93 GLU A CA 1
ATOM 657 C C . GLU A 1 93 ? -29.089 -0.683 61.046 1.00 68.19 93 GLU A C 1
ATOM 659 O O . GLU A 1 93 ? -30.018 -0.349 60.295 1.00 68.19 93 GLU A O 1
ATOM 664 N N . GLY A 1 94 ? -27.895 -0.076 61.032 1.00 71.44 94 GLY A N 1
ATOM 665 C CA . GLY A 1 94 ? -27.550 1.055 60.171 1.00 71.44 94 GLY A CA 1
ATOM 666 C C . GLY A 1 94 ? -27.546 0.711 58.680 1.00 71.44 94 GLY A C 1
ATOM 667 O O . GLY A 1 94 ? -27.683 1.601 57.849 1.00 71.44 94 GLY A O 1
ATOM 668 N N . SER A 1 95 ? -27.475 -0.575 58.324 1.00 81.50 95 SER A N 1
ATOM 669 C CA . SER A 1 95 ? -27.425 -1.042 56.930 1.00 81.50 95 SER A CA 1
ATOM 670 C C . SER A 1 95 ? -28.804 -1.227 56.285 1.00 81.50 95 SER A C 1
ATOM 672 O O . SER A 1 95 ? -28.904 -1.441 55.080 1.00 81.50 95 SER A O 1
ATOM 674 N N . SER A 1 96 ? -29.891 -1.118 57.053 1.00 82.44 96 SER A N 1
ATOM 675 C CA . SER A 1 96 ? -31.246 -1.477 56.597 1.00 82.44 96 SER A CA 1
ATOM 676 C C . SER A 1 96 ? -31.822 -0.664 55.437 1.00 82.44 96 SER A C 1
ATOM 678 O O . SER A 1 96 ? -32.725 -1.146 54.758 1.00 82.44 96 SER A O 1
ATOM 680 N N . HIS A 1 97 ? -31.285 0.523 55.171 1.00 83.19 97 HIS A N 1
ATOM 681 C CA . HIS A 1 97 ? -31.716 1.393 54.078 1.00 83.19 97 HIS A CA 1
ATOM 682 C C . HIS A 1 97 ? -30.825 1.290 52.828 1.00 83.19 97 HIS A C 1
ATOM 684 O O . HIS A 1 97 ? -31.106 1.935 51.816 1.00 83.19 97 HIS A O 1
ATOM 690 N N . LEU A 1 98 ? -29.744 0.500 52.874 1.00 87.25 98 LEU A N 1
ATOM 691 C CA . LEU A 1 98 ? -28.737 0.486 51.813 1.00 87.25 98 LEU A CA 1
ATOM 692 C C . LEU A 1 98 ? -29.274 -0.039 50.486 1.00 87.25 98 LEU A C 1
ATOM 694 O O . LEU A 1 98 ? -28.864 0.471 49.444 1.00 87.25 98 LEU A O 1
ATOM 698 N N . LEU A 1 99 ? -30.215 -0.992 50.488 1.00 92.06 99 LEU A N 1
ATOM 699 C CA . LEU A 1 99 ? -30.832 -1.426 49.234 1.00 92.06 99 LEU A CA 1
ATOM 700 C C . LEU A 1 99 ? -31.525 -0.254 48.521 1.00 92.06 99 LEU A C 1
ATOM 702 O O . LEU A 1 99 ? -31.307 -0.077 47.324 1.00 92.06 99 LEU A O 1
ATOM 706 N N . SER A 1 100 ? -32.285 0.583 49.239 1.00 92.00 100 SER A N 1
ATOM 707 C CA . SER A 1 100 ? -32.927 1.772 48.655 1.00 92.00 100 SER A CA 1
ATOM 708 C C . SER A 1 100 ? -31.902 2.714 48.030 1.00 92.00 100 SER A C 1
ATOM 710 O O . SER A 1 100 ? -32.111 3.204 46.925 1.00 92.00 100 SER A O 1
ATOM 712 N N . VAL A 1 101 ? -30.768 2.931 48.704 1.00 88.56 101 VAL A N 1
ATOM 713 C CA . VAL A 1 101 ? -29.685 3.789 48.198 1.00 88.56 101 VAL A CA 1
ATOM 714 C C . VAL A 1 101 ? -29.066 3.210 46.923 1.00 88.56 101 VAL A C 1
ATOM 716 O O . VAL A 1 101 ? -28.875 3.932 45.947 1.00 88.56 101 VAL A O 1
ATOM 719 N N . ILE A 1 102 ? -28.784 1.907 46.890 1.00 90.44 102 ILE A N 1
ATOM 720 C CA . ILE A 1 102 ? -28.185 1.244 45.722 1.00 90.44 102 ILE A CA 1
ATOM 721 C C . ILE A 1 102 ? -29.163 1.249 44.535 1.00 90.44 102 ILE A C 1
ATOM 723 O O . ILE A 1 102 ? -28.754 1.505 43.402 1.00 90.44 102 ILE A O 1
ATOM 727 N N . LEU A 1 103 ? -30.457 1.021 44.781 1.00 92.62 103 LEU A N 1
ATOM 728 C CA . LEU A 1 103 ? -31.509 1.110 43.762 1.00 92.62 103 LEU A CA 1
ATOM 729 C C . LEU A 1 103 ? -31.641 2.528 43.195 1.00 92.62 103 LEU A C 1
ATOM 731 O O . LEU A 1 103 ? -31.787 2.696 41.987 1.00 92.62 103 LEU A O 1
ATOM 735 N N . ALA A 1 104 ? -31.527 3.547 44.044 1.00 90.69 104 ALA A N 1
ATOM 736 C CA . ALA A 1 104 ? -31.521 4.948 43.642 1.00 90.69 104 ALA A CA 1
ATOM 737 C C . ALA A 1 104 ? -30.340 5.287 42.727 1.00 90.69 104 ALA A C 1
ATOM 739 O O . ALA A 1 104 ? -30.512 5.880 41.662 1.00 90.69 104 ALA A O 1
ATOM 740 N N . MET A 1 105 ? -29.135 4.861 43.122 1.00 88.12 105 MET A N 1
ATOM 741 C CA . MET A 1 105 ? -27.921 5.020 42.319 1.00 88.12 105 MET A CA 1
ATOM 742 C C . MET A 1 105 ? -28.056 4.312 40.971 1.00 88.12 105 MET A C 1
ATOM 744 O O . MET A 1 105 ? -27.677 4.878 39.941 1.00 88.12 105 MET A O 1
ATOM 748 N N . TYR A 1 106 ? -28.629 3.101 40.973 1.00 89.81 106 TYR A N 1
ATOM 749 C CA . TYR A 1 106 ? -28.941 2.354 39.759 1.00 89.81 106 TYR A CA 1
ATOM 750 C C . TYR A 1 106 ? -29.882 3.146 38.853 1.00 89.81 106 TYR A C 1
ATOM 752 O O . TYR A 1 106 ? -29.557 3.336 37.686 1.00 89.81 106 TYR A O 1
ATOM 760 N N . ALA A 1 107 ? -31.008 3.636 39.380 1.00 90.75 107 ALA A N 1
ATOM 761 C CA . ALA A 1 107 ? -32.007 4.366 38.606 1.00 90.75 107 ALA A CA 1
ATOM 762 C C . ALA A 1 107 ? -31.430 5.638 37.972 1.00 90.75 107 ALA A C 1
ATOM 764 O O . ALA A 1 107 ? -31.538 5.825 36.761 1.00 90.75 107 ALA A O 1
ATOM 765 N N . LEU A 1 108 ? -30.726 6.455 38.762 1.00 86.50 108 LEU A N 1
ATOM 766 C CA . LEU A 1 108 ? -30.058 7.666 38.281 1.00 86.50 108 LEU A CA 1
ATOM 767 C C . LEU A 1 108 ? -29.035 7.360 37.176 1.00 86.50 108 LEU A C 1
ATOM 769 O O . LEU A 1 108 ? -28.990 8.024 36.140 1.00 86.50 108 LEU A O 1
ATOM 773 N N . GLY A 1 109 ? -28.214 6.323 37.368 1.00 83.69 109 GLY A N 1
ATOM 774 C CA . GLY A 1 109 ? -27.236 5.917 36.363 1.00 83.69 109 GLY A CA 1
ATOM 775 C C . GLY A 1 109 ? -27.857 5.250 35.131 1.00 83.69 109 GLY A C 1
ATOM 776 O O . GLY A 1 109 ? -27.282 5.319 34.042 1.00 83.69 109 GLY A O 1
ATOM 777 N N . ALA A 1 110 ? -29.019 4.610 35.276 1.00 87.88 110 ALA A N 1
ATOM 778 C CA . ALA A 1 110 ? -29.757 3.999 34.181 1.00 87.88 110 ALA A CA 1
ATOM 779 C C . ALA A 1 110 ? -30.414 5.050 33.283 1.00 87.88 110 ALA A C 1
ATOM 781 O O . ALA A 1 110 ? -30.190 5.011 32.070 1.00 87.88 110 ALA A O 1
ATOM 782 N N . ASP A 1 111 ? -31.102 6.031 33.870 1.00 87.81 111 ASP A N 1
ATOM 783 C CA . ASP A 1 111 ? -31.693 7.160 33.142 1.00 87.81 111 ASP A CA 1
ATOM 784 C C . ASP A 1 111 ? -30.614 7.981 32.405 1.00 87.81 111 ASP A C 1
ATOM 786 O O . ASP A 1 111 ? -30.804 8.388 31.260 1.00 87.81 111 ASP A O 1
ATOM 790 N N . ALA A 1 112 ? -29.419 8.150 32.987 1.00 81.38 112 ALA A N 1
ATOM 791 C CA . ALA A 1 112 ? -28.310 8.836 32.312 1.00 81.38 112 ALA A CA 1
ATOM 792 C C . ALA A 1 112 ? -27.802 8.102 31.048 1.00 81.38 112 ALA A C 1
ATOM 794 O O . ALA A 1 112 ? -27.253 8.721 30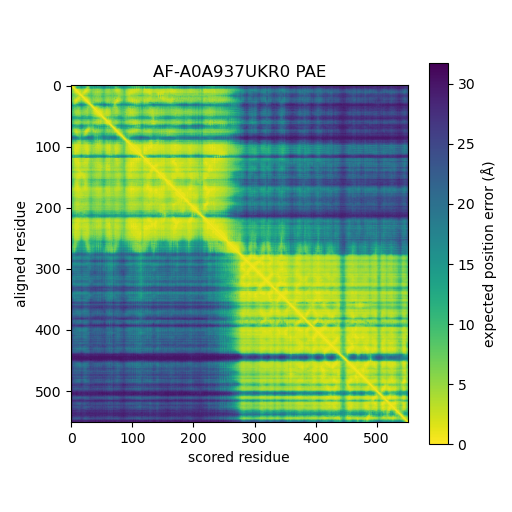.130 1.00 81.38 112 ALA A O 1
ATOM 795 N N . VAL A 1 113 ? -27.947 6.772 30.993 1.00 84.06 113 VAL A N 1
ATOM 796 C CA . VAL A 1 113 ? -27.510 5.939 29.858 1.00 84.06 113 VAL A CA 1
ATOM 797 C C . VAL A 1 113 ? -28.620 5.785 28.818 1.00 84.06 113 VAL A C 1
ATOM 799 O O . VAL A 1 113 ? -28.341 5.818 27.615 1.00 84.06 113 VAL A O 1
ATOM 802 N N . VAL A 1 114 ? -29.863 5.603 29.259 1.00 86.75 114 VAL A N 1
ATOM 803 C CA . VAL A 1 114 ? -31.045 5.482 28.402 1.00 86.75 114 VAL A CA 1
ATOM 804 C C . VAL A 1 114 ? -31.582 6.890 28.147 1.00 86.75 114 VAL A C 1
ATOM 806 O O . VAL A 1 114 ? -32.479 7.358 28.830 1.00 86.75 114 VAL A O 1
ATOM 809 N N . ARG A 1 115 ? -30.999 7.603 27.173 1.00 74.94 115 ARG A N 1
ATOM 810 C CA . ARG A 1 115 ? -31.465 8.948 26.783 1.00 74.94 115 ARG A CA 1
ATOM 811 C C . ARG A 1 115 ? -32.961 8.897 26.415 1.00 74.94 115 ARG A C 1
ATOM 813 O O . ARG A 1 115 ? -33.297 8.259 25.420 1.00 74.94 115 ARG A O 1
ATOM 820 N N . GLY A 1 116 ? -33.825 9.564 27.185 1.00 72.88 116 GLY A N 1
ATOM 821 C CA . GLY A 1 116 ? -35.284 9.543 27.013 1.00 72.88 116 GLY A CA 1
ATOM 822 C C . GLY A 1 116 ? -36.037 10.073 28.241 1.00 72.88 116 GLY A C 1
ATOM 823 O O . GLY A 1 116 ? -35.430 10.703 29.106 1.00 72.88 116 GLY A O 1
ATOM 824 N N . GLU A 1 117 ? -37.353 9.842 28.297 1.00 66.50 117 GLU A N 1
ATOM 825 C CA . GLU A 1 117 ? -38.190 10.161 29.465 1.00 66.50 117 GLU A CA 1
ATOM 826 C C . GLU A 1 117 ? -37.706 9.407 30.726 1.00 66.50 117 GLU A C 1
ATOM 828 O O . GLU A 1 117 ? -37.244 8.267 30.609 1.00 66.50 117 GLU A O 1
ATOM 833 N N . PRO A 1 118 ? -37.789 10.019 31.927 1.00 60.94 118 PRO A N 1
ATOM 834 C CA . PRO A 1 118 ? -37.348 9.401 33.177 1.00 60.94 118 PRO A CA 1
ATOM 835 C C . PRO A 1 118 ? -38.223 8.190 33.512 1.00 60.94 118 PRO A C 1
ATOM 837 O O . PRO A 1 118 ? -39.359 8.314 33.976 1.00 60.94 118 PRO A O 1
ATOM 840 N N . THR A 1 119 ? -37.683 7.000 33.271 1.00 82.31 119 THR A N 1
ATOM 841 C CA . THR A 1 119 ? -38.419 5.738 33.417 1.00 82.31 119 THR A CA 1
ATOM 842 C C . THR A 1 119 ? -37.956 4.945 34.622 1.00 82.31 119 THR A C 1
ATOM 844 O O . THR A 1 119 ? -38.762 4.219 35.189 1.00 82.31 119 THR A O 1
ATOM 847 N N . PHE A 1 120 ? -36.698 5.074 35.052 1.00 91.69 120 PHE A N 1
ATOM 848 C CA . PHE A 1 120 ? -36.225 4.348 36.228 1.00 91.69 120 PHE A CA 1
ATOM 849 C C . PHE A 1 120 ? -36.542 5.096 37.522 1.00 91.69 120 PHE A C 1
ATOM 851 O O . PHE A 1 120 ? -37.050 4.490 38.460 1.00 91.69 120 PHE A O 1
ATOM 858 N N . GLN A 1 121 ? -36.294 6.407 37.587 1.00 91.00 121 GLN A N 1
ATOM 859 C CA . GLN A 1 121 ? -36.582 7.197 38.793 1.00 91.00 121 GLN A CA 1
ATOM 860 C C . GLN A 1 121 ? -38.060 7.150 39.202 1.00 91.00 121 GLN A C 1
ATOM 862 O O . GLN A 1 121 ? -38.361 6.890 40.364 1.00 91.00 121 GLN A O 1
ATOM 867 N N . SER A 1 122 ? -38.974 7.317 38.244 1.00 91.62 122 SER A N 1
ATOM 868 C CA . SER A 1 122 ? -40.424 7.274 38.484 1.00 91.62 122 SER A CA 1
ATOM 869 C C . SER A 1 122 ? -40.901 5.909 38.994 1.00 91.62 122 SER A C 1
ATOM 871 O O . SER A 1 122 ? -41.852 5.827 39.764 1.00 91.62 122 SER A O 1
ATOM 873 N N . LYS A 1 123 ? -40.212 4.814 38.644 1.00 94.56 123 LYS A N 1
ATOM 874 C CA . LYS A 1 123 ? -40.534 3.464 39.142 1.00 94.56 123 LYS A CA 1
ATOM 875 C C . LYS A 1 123 ? -40.169 3.245 40.609 1.00 94.56 123 LYS A C 1
ATOM 877 O O . LYS A 1 123 ? -40.699 2.318 41.211 1.00 94.56 123 LYS A O 1
ATOM 882 N N . LEU A 1 124 ? -39.307 4.084 41.189 1.00 93.88 124 LEU A N 1
ATOM 883 C CA . LEU A 1 124 ? -38.977 4.046 42.619 1.00 93.88 124 LEU A CA 1
ATOM 884 C C . LEU A 1 124 ? -39.964 4.833 43.491 1.00 93.88 124 LEU A C 1
ATOM 886 O O . LEU A 1 124 ? -39.862 4.790 44.717 1.00 93.88 124 LEU A O 1
ATOM 890 N N . GLU A 1 125 ? -40.929 5.534 42.898 1.00 92.69 125 GLU A N 1
ATOM 891 C CA . GLU A 1 125 ? -41.939 6.270 43.653 1.00 92.69 125 GLU A CA 1
ATOM 892 C C . GLU A 1 125 ? -42.730 5.341 44.585 1.00 92.69 125 GLU A C 1
ATOM 894 O O . GLU A 1 125 ? -43.281 4.319 44.180 1.00 92.69 125 GLU A O 1
ATOM 899 N N . GLY A 1 126 ? -42.760 5.690 45.873 1.00 92.56 126 GLY A N 1
ATOM 900 C CA . GLY A 1 126 ? -43.464 4.932 46.908 1.00 92.56 126 GLY A CA 1
ATOM 901 C C . GLY A 1 126 ? -42.743 3.665 47.377 1.00 92.56 126 GLY A C 1
ATOM 902 O O . GLY A 1 126 ? -43.284 2.954 48.227 1.00 92.56 126 GLY A O 1
ATOM 903 N N . TRP A 1 127 ? -41.534 3.392 46.877 1.00 95.94 127 TRP A N 1
ATOM 904 C CA . TRP A 1 127 ? -40.707 2.271 47.316 1.00 95.94 127 TRP A CA 1
ATOM 905 C C . TRP A 1 127 ? -39.763 2.654 48.455 1.00 95.94 127 TRP A C 1
ATOM 907 O O . TRP A 1 127 ? -39.164 3.729 48.482 1.00 95.94 127 TRP A O 1
ATOM 917 N N . THR A 1 128 ? -39.574 1.721 49.381 1.00 95.06 128 THR A N 1
ATOM 918 C CA . THR A 1 128 ? -38.464 1.721 50.335 1.00 95.06 128 THR A CA 1
ATOM 919 C C . THR A 1 128 ? -37.997 0.285 50.585 1.00 95.06 128 THR A C 1
ATOM 921 O O . THR A 1 128 ? -38.570 -0.672 50.061 1.00 95.06 128 THR A O 1
ATOM 924 N N . ALA A 1 129 ? -36.951 0.114 51.382 1.00 95.00 129 ALA A N 1
ATOM 925 C CA . ALA A 1 129 ? -36.391 -1.186 51.708 1.00 95.00 129 ALA A CA 1
ATOM 926 C C . ALA A 1 129 ? -36.027 -1.261 53.189 1.00 95.00 129 ALA A C 1
ATOM 928 O O . ALA A 1 129 ? -35.649 -0.264 53.808 1.00 95.00 129 ALA A O 1
ATOM 929 N N . SER A 1 130 ? -36.131 -2.470 53.735 1.00 94.19 130 SER A N 1
ATOM 930 C CA . SER A 1 130 ? -35.602 -2.838 55.044 1.00 94.19 130 SER A CA 1
ATOM 931 C C . SER A 1 130 ? -34.708 -4.063 54.898 1.00 94.19 130 SER A C 1
ATOM 933 O O . SER A 1 130 ? -34.998 -5.141 55.395 1.00 94.19 130 SER A O 1
ATOM 935 N N . THR A 1 131 ? -33.654 -3.920 54.103 1.00 93.94 131 THR A N 1
ATOM 936 C CA . THR A 1 131 ? -32.713 -4.992 53.769 1.00 93.94 131 THR A CA 1
ATOM 937 C C . THR A 1 131 ? -31.501 -4.397 53.047 1.00 93.94 131 THR A C 1
ATOM 939 O O . THR A 1 131 ? -31.518 -3.241 52.610 1.00 93.94 131 THR A O 1
ATOM 942 N N . PHE A 1 132 ? -30.436 -5.179 52.900 1.00 91.94 132 PHE A N 1
ATOM 943 C CA . PHE A 1 132 ? -29.267 -4.819 52.106 1.00 91.94 132 PHE A CA 1
ATOM 944 C C . PHE A 1 132 ? -28.730 -6.033 51.332 1.00 91.94 132 PHE A C 1
ATOM 946 O O . PHE A 1 132 ? -28.837 -7.165 51.814 1.00 91.94 132 PHE A O 1
ATOM 953 N N . PRO A 1 133 ? -28.160 -5.831 50.131 1.00 92.06 133 PRO A N 1
ATOM 954 C CA . PRO A 1 133 ? -27.497 -6.894 49.390 1.00 92.06 133 PRO A CA 1
ATOM 955 C C . PRO A 1 133 ? -26.080 -7.144 49.924 1.00 92.06 133 PRO A C 1
ATOM 957 O O . PRO A 1 133 ? -25.362 -6.210 50.279 1.00 92.06 133 PRO A O 1
ATOM 960 N N . ASN A 1 134 ? -25.643 -8.402 49.919 1.00 88.94 134 ASN A N 1
ATOM 961 C CA . ASN A 1 134 ? -24.224 -8.743 50.040 1.00 88.94 134 ASN A CA 1
ATOM 962 C C . ASN A 1 134 ? -23.499 -8.622 48.676 1.00 88.94 134 ASN A C 1
ATOM 964 O O . ASN A 1 134 ? -24.115 -8.292 47.663 1.00 88.94 134 ASN A O 1
ATOM 968 N N . LYS A 1 135 ? -22.193 -8.930 48.615 1.00 83.94 135 LYS A N 1
ATOM 969 C CA . LYS A 1 135 ? -21.386 -8.863 47.372 1.00 83.94 135 LYS A CA 1
ATOM 970 C C . LYS A 1 135 ? -21.854 -9.815 46.266 1.00 83.94 135 LYS A C 1
ATOM 972 O O . LYS A 1 135 ? -21.612 -9.560 45.092 1.00 83.94 135 LYS A O 1
ATOM 977 N N . GLN A 1 136 ? -22.532 -10.902 46.629 1.00 87.69 136 GLN A N 1
ATOM 978 C CA . GLN A 1 136 ? -23.162 -11.832 45.687 1.00 87.69 136 GLN A CA 1
ATOM 979 C C . GLN A 1 136 ? -24.561 -11.359 45.252 1.00 87.69 136 GLN A C 1
ATOM 981 O O . GLN A 1 136 ? -25.222 -12.029 44.466 1.00 87.69 136 GLN A O 1
ATOM 986 N N . GLY A 1 137 ? -25.031 -10.224 45.775 1.00 90.31 137 GLY A N 1
ATOM 987 C CA . GLY A 1 137 ? -26.354 -9.673 45.524 1.00 90.31 137 GLY A CA 1
ATOM 988 C C . GLY A 1 137 ? -27.464 -10.265 46.392 1.00 90.31 137 GLY A C 1
ATOM 989 O O . GLY A 1 137 ? -28.572 -9.750 46.330 1.00 90.31 137 GLY A O 1
ATOM 990 N N . LYS A 1 138 ? -27.223 -11.287 47.224 1.00 93.94 138 LYS A N 1
ATOM 991 C CA . LYS A 1 138 ? -28.259 -11.875 48.093 1.00 93.94 138 LYS A CA 1
ATOM 992 C C . LYS A 1 138 ? -28.685 -10.871 49.167 1.00 93.94 138 LYS A C 1
ATOM 994 O O . LYS A 1 138 ? -27.827 -10.301 49.844 1.00 93.94 138 LYS A O 1
ATOM 999 N N . LEU A 1 139 ? -29.992 -10.690 49.344 1.00 94.44 139 LEU A N 1
ATOM 1000 C CA . LEU A 1 139 ? -30.554 -9.781 50.341 1.00 94.44 139 LEU A CA 1
ATOM 1001 C C . LEU A 1 139 ? -30.486 -10.387 51.748 1.00 94.44 139 LEU A C 1
ATOM 1003 O O . LEU A 1 139 ? -30.670 -11.593 51.930 1.00 94.44 139 LEU A O 1
ATOM 1007 N N . LYS A 1 140 ? -30.188 -9.545 52.738 1.00 93.69 140 LYS A N 1
ATOM 1008 C CA . LYS A 1 140 ? -30.058 -9.913 54.152 1.00 93.69 140 LYS A CA 1
ATOM 1009 C C . LYS A 1 140 ? -31.132 -9.238 54.994 1.00 93.69 140 LYS A C 1
ATOM 1011 O O . LYS A 1 140 ? -31.400 -8.049 54.808 1.00 93.69 140 LYS A O 1
ATOM 1016 N N . SER A 1 141 ? -31.737 -10.005 55.894 1.00 91.94 141 SER A N 1
ATOM 1017 C CA . SER A 1 141 ? -32.672 -9.489 56.890 1.00 91.94 141 SER A CA 1
ATOM 1018 C C . SER A 1 141 ? -31.976 -8.515 57.835 1.00 91.94 141 SER A C 1
ATOM 1020 O O . SER A 1 141 ? -30.748 -8.507 57.975 1.00 91.94 141 SER A O 1
ATOM 1022 N N . VAL A 1 142 ? -32.774 -7.669 58.474 1.00 87.88 142 VAL A N 1
ATOM 1023 C CA . VAL A 1 142 ? -32.301 -6.661 59.422 1.00 87.88 142 VAL A CA 1
ATOM 1024 C C . VAL A 1 142 ? -33.163 -6.672 60.671 1.00 87.88 142 VAL A C 1
ATOM 1026 O O . VAL A 1 142 ? -34.361 -6.934 60.617 1.00 87.88 142 VAL A O 1
ATOM 1029 N N . GLU A 1 143 ? -32.553 -6.341 61.802 1.00 88.19 143 GLU A N 1
ATOM 1030 C CA . GLU A 1 143 ? -33.244 -6.292 63.090 1.00 88.19 143 GLU A CA 1
ATOM 1031 C C . GLU A 1 143 ? -34.264 -5.142 63.157 1.00 88.19 143 GLU A C 1
ATOM 1033 O O . GLU A 1 143 ? -34.283 -4.239 62.307 1.00 88.19 143 GLU A O 1
ATOM 1038 N N . LEU A 1 144 ? -35.122 -5.176 64.184 1.00 88.56 144 LEU A N 1
ATOM 1039 C CA . LEU A 1 144 ? -36.144 -4.156 64.466 1.00 88.56 144 LEU A CA 1
ATOM 1040 C C . LEU A 1 144 ? -37.147 -3.945 63.320 1.00 88.56 144 LEU A C 1
ATOM 1042 O O . LEU A 1 144 ? -37.641 -2.839 63.082 1.00 88.56 144 LEU A O 1
ATOM 1046 N N . LEU A 1 145 ? -37.438 -5.011 62.568 1.00 90.06 145 LEU A N 1
ATOM 1047 C CA . LEU A 1 145 ? -38.371 -4.983 61.440 1.00 90.06 145 LEU A CA 1
ATOM 1048 C C . LEU A 1 145 ? -39.751 -4.455 61.860 1.00 90.06 145 LEU A C 1
ATOM 1050 O O . LEU A 1 145 ? -40.350 -3.641 61.159 1.00 90.06 145 LEU A O 1
ATOM 1054 N N . ARG A 1 146 ? -40.224 -4.853 63.043 1.00 88.38 146 ARG A N 1
ATOM 1055 C CA . ARG A 1 146 ? -41.516 -4.441 63.598 1.00 88.38 146 ARG A CA 1
ATOM 1056 C C . ARG A 1 146 ? -41.599 -2.923 63.803 1.00 88.38 146 ARG A C 1
ATOM 1058 O O . ARG A 1 146 ? -42.564 -2.292 63.376 1.00 88.38 146 ARG A O 1
ATOM 1065 N N . GLU A 1 147 ? -40.576 -2.317 64.399 1.00 88.56 147 GLU A N 1
ATOM 1066 C CA . GLU A 1 147 ? -40.485 -0.874 64.628 1.00 88.56 147 GLU A CA 1
ATOM 1067 C C . GLU A 1 147 ? -40.383 -0.089 63.317 1.00 88.56 147 GLU A C 1
ATOM 1069 O O . GLU A 1 147 ? -40.987 0.982 63.192 1.00 88.56 147 GLU A O 1
ATOM 1074 N N . LYS A 1 148 ? -39.644 -0.620 62.334 1.00 89.81 148 LYS A N 1
ATOM 1075 C CA . LYS A 1 148 ? -39.512 -0.017 61.000 1.00 89.81 148 LYS A CA 1
ATOM 1076 C C . LYS A 1 148 ? -40.841 -0.024 60.254 1.00 89.81 148 LYS A C 1
ATOM 1078 O O . LYS A 1 148 ? -41.221 1.003 59.699 1.00 89.81 148 LYS A O 1
ATOM 1083 N N . LEU A 1 149 ? -41.577 -1.134 60.294 1.00 90.38 149 LEU A N 1
ATOM 1084 C CA . LEU A 1 149 ? -42.907 -1.224 59.691 1.00 90.38 149 LEU A CA 1
ATOM 1085 C C . LEU A 1 149 ? -43.901 -0.285 60.374 1.00 90.38 149 LEU A C 1
ATOM 1087 O O . LEU A 1 149 ? -44.624 0.428 59.684 1.00 90.38 149 LEU A O 1
ATOM 1091 N N . ALA A 1 150 ? -43.879 -0.183 61.706 1.00 87.81 150 ALA A N 1
ATOM 1092 C CA . ALA A 1 150 ? -44.704 0.790 62.422 1.00 87.81 150 ALA A CA 1
ATOM 1093 C C . ALA A 1 150 ? -44.422 2.237 61.971 1.00 87.81 150 ALA A C 1
ATOM 1095 O O . ALA A 1 150 ? -45.344 3.045 61.861 1.00 87.81 150 ALA A O 1
ATOM 1096 N N . ALA A 1 151 ? -43.161 2.571 61.667 1.00 87.31 151 ALA A N 1
ATOM 1097 C CA . ALA A 1 151 ? -42.791 3.898 61.176 1.00 87.31 151 ALA A CA 1
ATOM 1098 C C . ALA A 1 151 ? -43.408 4.232 59.808 1.00 87.31 151 ALA A C 1
ATOM 1100 O O . ALA A 1 151 ? -43.748 5.394 59.588 1.00 87.31 151 ALA A O 1
ATOM 1101 N N . VAL A 1 152 ? -43.609 3.241 58.930 1.00 88.19 152 VAL A N 1
ATOM 1102 C CA . VAL A 1 152 ? -44.229 3.429 57.604 1.00 88.19 152 VAL A CA 1
ATOM 1103 C C . VAL A 1 152 ? -45.644 4.007 57.723 1.00 88.19 152 VAL A C 1
ATOM 1105 O O . VAL A 1 152 ? -46.020 4.888 56.953 1.00 88.19 152 VAL A O 1
ATOM 1108 N N . PHE A 1 153 ? -46.414 3.566 58.723 1.00 85.75 153 PHE A N 1
ATOM 1109 C CA . PHE A 1 153 ? -47.797 4.010 58.938 1.00 85.75 153 PHE A CA 1
ATOM 1110 C C . PHE A 1 153 ? -47.912 5.315 59.736 1.00 85.75 153 PHE A C 1
ATOM 1112 O O . PHE A 1 153 ? -49.010 5.863 59.879 1.00 85.75 153 PHE A O 1
ATOM 1119 N N . ARG A 1 154 ? -46.804 5.862 60.256 1.00 84.25 154 ARG A N 1
ATOM 1120 C CA . ARG A 1 154 ? -46.836 7.179 60.898 1.00 84.25 154 ARG A CA 1
ATOM 1121 C C . ARG A 1 154 ? -46.908 8.262 59.837 1.00 84.25 154 ARG A C 1
ATOM 1123 O O . ARG A 1 154 ? -46.086 8.328 58.928 1.00 84.25 154 ARG A O 1
ATOM 1130 N N . ARG A 1 155 ? -47.854 9.189 60.005 1.00 76.69 155 ARG A N 1
ATOM 1131 C CA . ARG A 1 155 ? -47.939 10.379 59.155 1.00 76.69 155 ARG A CA 1
ATOM 1132 C C . ARG A 1 155 ? -46.637 11.170 59.272 1.00 76.69 155 ARG A C 1
ATOM 1134 O O . ARG A 1 155 ? -46.386 11.800 60.296 1.00 76.69 155 ARG A O 1
ATOM 1141 N N . ASN A 1 156 ? -45.848 11.173 58.203 1.00 78.81 156 ASN A N 1
ATOM 1142 C CA . ASN A 1 156 ? -44.665 12.010 58.087 1.00 78.81 156 ASN A CA 1
ATOM 1143 C C . ASN A 1 156 ? -44.973 13.187 57.146 1.00 78.81 156 ASN A C 1
ATOM 1145 O O . ASN A 1 156 ? -44.812 13.064 55.930 1.00 78.81 156 ASN A O 1
ATOM 1149 N N . PRO A 1 157 ? -45.440 14.339 57.672 1.00 77.31 157 PRO A N 1
ATOM 1150 C CA . PRO A 1 157 ? -45.807 15.492 56.845 1.00 77.31 157 PRO A CA 1
ATOM 1151 C C . PRO A 1 157 ? -44.623 16.049 56.050 1.00 77.31 157 PRO A C 1
ATOM 1153 O O . PRO A 1 157 ? -44.815 16.827 55.118 1.00 77.31 157 PRO A O 1
ATOM 1156 N N . ALA A 1 158 ? -43.401 15.672 56.412 1.00 75.31 158 ALA A N 1
ATOM 1157 C CA . ALA A 1 158 ? -42.218 16.151 55.747 1.00 75.31 158 ALA A CA 1
ATOM 1158 C C . ALA A 1 158 ? -41.874 15.372 54.465 1.00 75.31 158 ALA A C 1
ATOM 1160 O O . ALA A 1 158 ? -41.217 15.946 53.603 1.00 75.31 158 ALA A O 1
ATOM 1161 N N . LEU A 1 159 ? -42.396 14.148 54.275 1.00 80.75 159 LEU A N 1
ATOM 1162 C CA . LEU A 1 159 ? -42.326 13.443 52.984 1.00 80.75 159 LEU A CA 1
ATOM 1163 C C . LEU A 1 159 ? -43.009 14.263 51.882 1.00 80.75 159 LEU A C 1
ATOM 1165 O O . LEU A 1 159 ? -42.384 14.602 50.880 1.00 80.75 159 LEU A O 1
ATOM 1169 N N . GLY A 1 160 ? -44.252 14.691 52.130 1.00 81.19 160 GLY A N 1
ATOM 1170 C CA . GLY A 1 160 ? -45.015 15.504 51.180 1.00 81.19 160 GLY A CA 1
ATOM 1171 C C . GLY A 1 160 ? -44.376 16.868 50.901 1.00 81.19 160 GLY A C 1
ATOM 1172 O O . GLY A 1 160 ? -44.359 17.311 49.758 1.00 81.19 160 GLY A O 1
ATOM 1173 N N . LYS A 1 161 ? -43.766 17.511 51.912 1.00 85.12 161 LYS A N 1
ATOM 1174 C CA . LYS A 1 161 ? -43.037 18.784 51.725 1.00 85.12 161 LYS A CA 1
ATOM 1175 C C . LYS A 1 161 ? -41.811 18.659 50.815 1.00 85.12 161 LYS A C 1
ATOM 1177 O O . LYS A 1 161 ? -41.373 19.667 50.272 1.00 85.12 161 LYS A O 1
ATOM 1182 N N . LYS A 1 162 ? -41.244 17.457 50.682 1.00 83.81 162 LYS A N 1
ATOM 1183 C CA . LYS A 1 162 ? -40.071 17.172 49.843 1.00 83.81 162 LYS A CA 1
ATOM 1184 C C . LYS A 1 162 ? -40.422 16.492 48.522 1.00 83.81 162 LYS A C 1
ATOM 1186 O O . LYS A 1 162 ? -39.527 16.071 47.802 1.00 83.81 162 LYS A O 1
ATOM 1191 N N . GLY A 1 163 ? -41.714 16.390 48.201 1.00 83.19 163 GLY A N 1
ATOM 1192 C CA . GLY A 1 163 ? -42.174 15.728 46.984 1.00 83.19 163 GLY A CA 1
ATOM 1193 C C . GLY A 1 163 ? -41.989 14.209 47.001 1.00 83.19 163 GLY A C 1
ATOM 1194 O O . GLY A 1 163 ? -42.110 13.585 45.955 1.00 83.19 163 GLY A O 1
ATOM 1195 N N . CYS A 1 164 ? -41.718 13.597 48.161 1.00 86.38 164 CYS A N 1
ATOM 1196 C CA . CYS A 1 164 ? -41.700 12.144 48.272 1.00 86.38 164 CYS A CA 1
ATOM 1197 C C . CYS A 1 164 ? -43.142 11.628 48.388 1.00 86.38 164 CYS A C 1
ATOM 1199 O O . CYS A 1 164 ? -43.846 12.015 49.332 1.00 86.38 164 CYS A O 1
ATOM 1201 N N . PRO A 1 165 ? -43.591 10.741 47.484 1.00 86.31 165 PRO A N 1
ATOM 1202 C CA . PRO A 1 165 ? -44.894 10.106 47.616 1.00 86.31 165 PRO A CA 1
ATOM 1203 C C . PRO A 1 165 ? -44.952 9.229 48.881 1.00 86.31 165 PRO A C 1
ATOM 1205 O O . PRO A 1 165 ? -43.910 8.806 49.398 1.00 86.31 165 PRO A O 1
ATOM 1208 N N . PRO A 1 166 ? -46.159 8.943 49.404 1.00 88.94 166 PRO A N 1
ATOM 1209 C CA . PRO A 1 166 ? -46.335 7.998 50.500 1.00 88.94 166 PRO A CA 1
ATOM 1210 C C . PRO A 1 166 ? -45.711 6.637 50.175 1.00 88.94 166 PRO A C 1
ATOM 1212 O O . PRO A 1 166 ? -45.785 6.165 49.040 1.00 88.94 166 PRO A O 1
ATOM 1215 N N . ILE A 1 167 ? -45.125 5.993 51.186 1.00 92.81 167 ILE A N 1
ATOM 1216 C CA . ILE A 1 167 ? -44.606 4.631 51.047 1.00 92.81 167 ILE A CA 1
ATOM 1217 C C . ILE A 1 167 ? -45.794 3.696 50.816 1.00 92.81 167 ILE A C 1
ATOM 1219 O O . ILE A 1 167 ? -46.693 3.613 51.648 1.00 92.81 167 ILE A O 1
ATOM 1223 N N . SER A 1 168 ? -45.771 2.991 49.694 1.00 94.50 168 SER A N 1
ATOM 1224 C CA . SER A 1 168 ? -46.767 1.989 49.310 1.00 94.50 168 SER A CA 1
ATOM 1225 C C . SER A 1 168 ? -46.155 0.597 49.172 1.00 94.50 168 SER A C 1
ATOM 1227 O O . SER A 1 168 ? -46.874 -0.396 49.267 1.00 94.50 168 SER A O 1
ATOM 1229 N N . ASN A 1 169 ? -44.831 0.512 48.999 1.00 96.56 169 ASN A N 1
ATOM 1230 C CA . ASN A 1 169 ? -44.105 -0.733 48.789 1.00 96.56 169 ASN A CA 1
ATOM 1231 C C . ASN A 1 169 ? -42.844 -0.796 49.663 1.00 96.56 169 ASN A C 1
ATOM 1233 O O . ASN A 1 169 ? -42.055 0.151 49.701 1.00 96.56 169 ASN A O 1
ATOM 1237 N N . VAL A 1 170 ? -42.629 -1.925 50.341 1.00 96.62 170 VAL A N 1
ATOM 1238 C CA . VAL A 1 170 ? -41.433 -2.182 51.160 1.00 96.62 170 VAL A CA 1
ATOM 1239 C C . VAL A 1 170 ? -40.774 -3.476 50.700 1.00 96.62 170 VAL A C 1
ATOM 1241 O O . VAL A 1 170 ? -41.408 -4.528 50.701 1.00 96.62 170 VAL A O 1
ATOM 1244 N N . ILE A 1 171 ? -39.492 -3.413 50.343 1.00 97.38 171 ILE A N 1
ATOM 1245 C CA . ILE A 1 171 ? -38.693 -4.601 50.022 1.00 97.38 171 ILE A CA 1
ATOM 1246 C C . ILE A 1 171 ? -38.074 -5.165 51.296 1.00 97.38 171 ILE A C 1
ATOM 1248 O O . ILE A 1 171 ? -37.382 -4.453 52.029 1.00 97.38 171 ILE A O 1
ATOM 1252 N N . LEU A 1 172 ? -38.291 -6.458 51.511 1.00 96.81 172 LEU A N 1
ATOM 1253 C CA . LEU A 1 172 ? -37.741 -7.255 52.599 1.00 96.81 172 LEU A CA 1
ATOM 1254 C C . LEU A 1 172 ? -36.914 -8.411 52.027 1.00 96.81 172 LEU A C 1
ATOM 1256 O O . LEU A 1 172 ? -37.132 -8.847 50.890 1.00 96.81 172 LEU A O 1
ATOM 1260 N N . ALA A 1 173 ? -35.975 -8.934 52.813 1.00 96.56 173 ALA A N 1
ATOM 1261 C CA . ALA A 1 173 ? -35.289 -10.158 52.428 1.00 96.56 173 ALA A CA 1
ATOM 1262 C C . ALA A 1 173 ? -36.270 -11.335 52.499 1.00 96.56 173 ALA A C 1
ATOM 1264 O O . ALA A 1 173 ? -37.180 -11.365 53.326 1.00 96.56 173 ALA A O 1
ATOM 1265 N N . LYS A 1 174 ? -36.069 -12.364 51.670 1.00 96.31 174 LYS A N 1
ATOM 1266 C CA . LYS A 1 174 ? -36.854 -13.609 51.771 1.00 96.31 174 LYS A CA 1
ATOM 1267 C C . LYS A 1 174 ? -36.827 -14.207 53.188 1.00 96.31 174 LYS A C 1
ATOM 1269 O O . LYS A 1 174 ? -37.830 -14.763 53.629 1.00 96.31 174 LYS A O 1
ATOM 1274 N N . ASP A 1 175 ? -35.712 -14.043 53.894 1.00 95.75 175 ASP A N 1
ATOM 1275 C CA . ASP A 1 175 ? -35.505 -14.549 55.254 1.00 95.75 175 ASP A CA 1
ATOM 1276 C C . ASP A 1 175 ? -36.350 -13.791 56.313 1.00 95.75 175 ASP A C 1
ATOM 1278 O O . ASP A 1 175 ? -36.500 -14.271 57.434 1.00 95.75 175 ASP A O 1
ATOM 1282 N N . ASP A 1 176 ? -36.975 -12.656 55.964 1.00 95.56 176 ASP A N 1
ATOM 1283 C CA . ASP A 1 176 ? -37.903 -11.919 56.840 1.00 95.56 176 ASP A CA 1
ATOM 1284 C C . ASP A 1 176 ? -39.318 -12.522 56.870 1.00 95.56 176 ASP A C 1
ATOM 1286 O O . ASP A 1 176 ? -40.121 -12.174 57.739 1.00 95.56 176 ASP A O 1
ATOM 1290 N N . ARG A 1 177 ? -39.644 -13.449 55.955 1.00 95.38 177 ARG A N 1
ATOM 1291 C CA . ARG A 1 177 ? -40.986 -14.050 55.856 1.00 95.38 177 ARG A CA 1
ATOM 1292 C C . ARG A 1 177 ? -41.512 -14.633 57.166 1.00 95.38 177 ARG A C 1
ATOM 1294 O O . ARG A 1 177 ? -42.651 -14.311 57.487 1.00 95.38 177 ARG A O 1
ATOM 1301 N N . PRO A 1 178 ? -40.751 -15.426 57.948 1.00 95.31 178 PRO A N 1
ATOM 1302 C CA . PRO A 1 178 ? -41.266 -15.992 59.195 1.00 95.31 178 PRO A CA 1
ATOM 1303 C C . PRO A 1 178 ? -41.668 -14.919 60.213 1.00 95.31 178 PRO A C 1
ATOM 1305 O O . PRO A 1 178 ? -42.680 -15.061 60.893 1.00 95.31 178 PRO A O 1
ATOM 1308 N N . HIS A 1 179 ? -40.922 -13.813 60.272 1.00 93.25 179 HIS A N 1
ATOM 1309 C CA . HIS A 1 179 ? -41.218 -12.697 61.169 1.00 93.25 179 HIS A CA 1
ATOM 1310 C C . HIS A 1 179 ? -42.502 -11.969 60.759 1.00 93.25 179 HIS A C 1
ATOM 1312 O O . HIS A 1 179 ? -43.320 -11.632 61.612 1.00 93.25 179 HIS A O 1
ATOM 1318 N N . ILE A 1 180 ? -42.708 -11.756 59.454 1.00 94.62 180 ILE A N 1
ATOM 1319 C CA . ILE A 1 180 ? -43.944 -11.147 58.943 1.00 94.62 180 ILE A CA 1
ATOM 1320 C C . ILE A 1 180 ? -45.137 -12.089 59.090 1.00 94.62 180 ILE A C 1
ATOM 1322 O O . ILE A 1 180 ? -46.216 -11.654 59.472 1.00 94.62 180 ILE A O 1
ATOM 1326 N N . ALA A 1 181 ? -44.945 -13.376 58.828 1.00 93.38 181 ALA A N 1
ATOM 1327 C CA . ALA A 1 181 ? -45.964 -14.401 58.989 1.00 93.38 181 A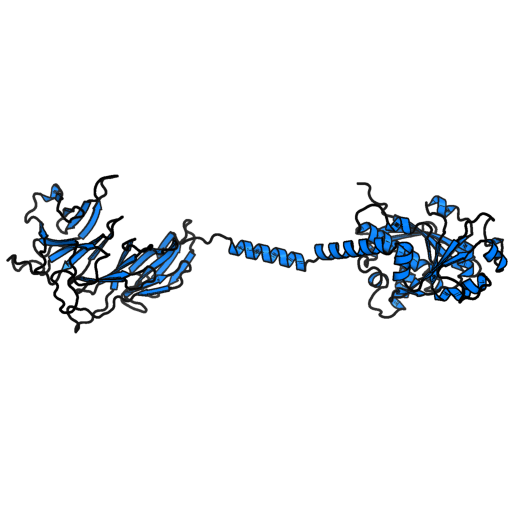LA A CA 1
ATOM 1328 C C . ALA A 1 181 ? -46.472 -14.451 60.442 1.00 93.38 181 ALA A C 1
ATOM 1330 O O . ALA A 1 181 ? -47.677 -14.385 60.681 1.00 93.38 181 ALA A O 1
ATOM 1331 N N . ALA A 1 182 ? -45.550 -14.414 61.413 1.00 92.38 182 ALA A N 1
ATOM 1332 C CA . ALA A 1 182 ? -45.876 -14.306 62.833 1.00 92.38 182 ALA A CA 1
ATOM 1333 C C . ALA A 1 182 ? -46.635 -13.010 63.176 1.00 92.38 182 ALA A C 1
ATOM 1335 O O . ALA A 1 182 ? -47.599 -13.056 63.935 1.00 92.38 182 ALA A O 1
ATOM 1336 N N . LEU A 1 183 ? -46.247 -11.866 62.595 1.00 88.56 183 LEU A N 1
ATOM 1337 C CA . LEU A 1 183 ? -46.965 -10.592 62.763 1.00 88.56 183 LEU A CA 1
ATOM 1338 C C . LEU A 1 183 ? -48.389 -10.631 62.191 1.00 88.56 183 LEU A C 1
ATOM 1340 O O . LEU A 1 183 ? -49.278 -9.988 62.736 1.00 88.56 183 LEU A O 1
ATOM 1344 N N . LEU A 1 184 ? -48.606 -11.366 61.101 1.00 90.31 184 LEU A N 1
ATOM 1345 C CA . LEU A 1 184 ? -49.902 -11.484 60.428 1.00 90.31 184 LEU A CA 1
ATOM 1346 C C . LEU A 1 184 ? -50.762 -12.643 60.954 1.00 90.31 184 LEU A C 1
ATOM 1348 O O . LEU A 1 184 ? -51.873 -12.837 60.466 1.00 90.31 184 LEU A O 1
ATOM 1352 N N . GLY A 1 185 ? -50.254 -13.447 61.893 1.00 91.31 185 GLY A N 1
ATOM 1353 C CA . GLY A 1 185 ? -50.936 -14.658 62.359 1.00 91.31 185 GLY A CA 1
ATOM 1354 C C . GLY A 1 185 ? -51.168 -15.697 61.252 1.00 91.31 185 GLY A C 1
ATOM 1355 O O . GLY A 1 185 ? -52.139 -16.442 61.307 1.00 91.31 185 GLY A O 1
ATOM 1356 N N . THR A 1 186 ? -50.313 -15.724 60.226 1.00 91.94 186 THR A N 1
ATOM 1357 C CA . THR A 1 186 ? -50.408 -16.632 59.068 1.00 91.94 186 THR A CA 1
ATOM 1358 C C . THR A 1 186 ? -49.187 -17.561 59.048 1.00 91.94 186 THR A C 1
ATOM 1360 O O . THR A 1 186 ? -48.101 -17.104 59.404 1.00 91.94 186 THR A O 1
ATOM 1363 N N . PRO A 1 187 ? -49.290 -18.842 58.645 1.00 92.06 187 PRO A N 1
ATOM 1364 C CA . PRO A 1 187 ? -48.119 -19.700 58.452 1.00 92.06 187 PRO A CA 1
ATOM 1365 C C . PRO A 1 187 ? -47.136 -19.118 57.422 1.00 92.06 187 PRO A C 1
ATOM 1367 O O . PRO A 1 187 ? -47.529 -18.532 56.414 1.00 92.06 187 PRO A O 1
ATOM 1370 N N . ALA A 1 188 ? -45.828 -19.271 57.656 1.00 90.00 188 ALA A N 1
ATOM 1371 C CA . ALA A 1 188 ? -44.799 -18.668 56.797 1.00 90.00 188 ALA A CA 1
ATOM 1372 C C . ALA A 1 188 ? -44.755 -19.256 55.376 1.00 90.00 188 ALA A C 1
ATOM 1374 O O . ALA A 1 188 ? -44.331 -18.576 54.440 1.00 90.00 188 ALA A O 1
ATOM 1375 N N . GLU A 1 189 ? -45.183 -20.509 55.224 1.00 91.00 189 GLU A N 1
ATOM 1376 C CA . GLU A 1 189 ? -45.307 -21.211 53.942 1.00 91.00 189 GLU A CA 1
ATOM 1377 C C . GLU A 1 189 ? -46.470 -20.709 53.082 1.00 91.00 189 GLU A C 1
ATOM 1379 O O . GLU A 1 189 ? -46.353 -20.698 51.856 1.00 91.00 189 GLU A O 1
ATOM 1384 N N . ASP A 1 190 ? -47.521 -20.192 53.720 1.00 90.31 190 ASP A N 1
ATOM 1385 C CA . ASP A 1 190 ? -48.694 -19.626 53.049 1.00 90.31 190 ASP A CA 1
ATOM 1386 C C . ASP A 1 190 ? -48.472 -18.166 52.626 1.00 90.31 190 ASP A C 1
ATOM 1388 O O . ASP A 1 190 ? -49.227 -17.607 51.825 1.00 90.31 190 ASP A O 1
ATOM 1392 N N . LEU A 1 191 ? -47.414 -17.526 53.136 1.00 91.69 191 LEU A N 1
ATOM 1393 C CA . LEU A 1 191 ? -47.091 -16.151 52.789 1.00 91.69 191 LEU A CA 1
ATOM 1394 C C . LEU A 1 191 ? -46.506 -16.081 51.369 1.00 91.69 191 LEU A C 1
ATOM 1396 O O . LEU A 1 191 ? -45.384 -16.525 51.089 1.00 91.69 191 LEU A O 1
ATOM 1400 N N . ALA A 1 192 ? -47.280 -15.480 50.464 1.00 93.56 192 ALA A N 1
ATOM 1401 C CA . ALA A 1 192 ? -46.904 -15.272 49.071 1.00 93.56 192 ALA A CA 1
ATOM 1402 C C . ALA A 1 192 ? -45.638 -14.397 48.911 1.00 93.56 192 ALA A C 1
ATOM 1404 O O . ALA A 1 192 ? -45.034 -13.897 49.862 1.00 93.56 192 ALA A O 1
ATOM 1405 N N . GLN A 1 193 ? -45.193 -14.200 47.663 1.00 92.62 193 GLN A N 1
ATOM 1406 C CA . GLN A 1 193 ? -44.064 -13.302 47.359 1.00 92.62 193 GLN A CA 1
ATOM 1407 C C . GLN A 1 193 ? -44.330 -11.839 47.714 1.00 92.62 193 GLN A C 1
ATOM 1409 O O . GLN A 1 193 ? -43.374 -11.110 47.984 1.00 92.62 193 GLN A O 1
ATOM 1414 N N . ALA A 1 194 ? -45.603 -11.457 47.794 1.00 94.44 194 ALA A N 1
ATOM 1415 C CA . ALA A 1 194 ? -46.041 -10.180 48.315 1.00 94.44 194 ALA A CA 1
ATOM 1416 C C . ALA A 1 194 ? -47.138 -10.380 49.369 1.00 94.44 194 ALA A C 1
ATOM 1418 O O . ALA A 1 194 ? -47.960 -11.286 49.241 1.00 94.44 194 ALA A O 1
ATOM 1419 N N . ALA A 1 195 ? -47.157 -9.526 50.388 1.00 94.50 195 ALA A N 1
ATOM 1420 C CA . ALA A 1 195 ? -48.195 -9.498 51.412 1.00 94.50 195 ALA A CA 1
ATOM 1421 C C . ALA A 1 195 ? -48.651 -8.061 51.652 1.00 94.50 195 ALA A C 1
ATOM 1423 O O . ALA A 1 195 ? -47.828 -7.153 51.758 1.00 94.50 195 ALA A O 1
ATOM 1424 N N . THR A 1 196 ? -49.956 -7.840 51.750 1.00 94.31 196 THR A N 1
ATOM 1425 C CA . 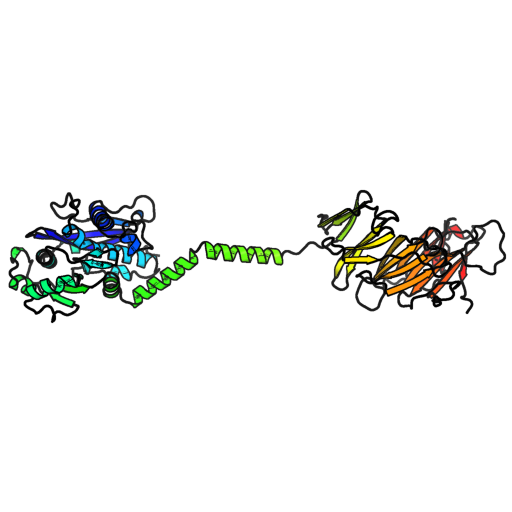THR A 1 196 ? -50.500 -6.522 52.078 1.00 94.31 196 THR A CA 1
ATOM 1426 C C . THR A 1 196 ? -50.646 -6.403 53.585 1.00 94.31 196 THR A C 1
ATOM 1428 O O . THR A 1 196 ? -51.300 -7.228 54.215 1.00 94.31 196 THR A O 1
ATOM 1431 N N . LEU A 1 197 ? -50.033 -5.369 54.147 1.00 91.94 197 LEU A N 1
ATOM 1432 C CA . LEU A 1 197 ? -50.077 -5.045 55.561 1.00 91.94 197 LEU A CA 1
ATOM 1433 C C . LEU A 1 197 ? -50.955 -3.807 55.757 1.00 91.94 197 LEU A C 1
ATOM 1435 O O . LEU A 1 197 ? -50.688 -2.744 55.187 1.00 91.94 197 LEU A O 1
ATOM 1439 N N . SER A 1 198 ? -52.005 -3.941 56.560 1.00 90.50 198 SER A N 1
ATOM 1440 C CA . SER A 1 198 ? -52.834 -2.824 57.000 1.00 90.50 198 SER A CA 1
ATOM 1441 C C . SER A 1 198 ? -52.383 -2.308 58.366 1.00 90.50 198 SER A C 1
ATOM 1443 O O . SER A 1 198 ? -51.708 -2.987 59.144 1.00 90.50 198 SER A O 1
ATOM 1445 N N . LYS A 1 199 ? -52.824 -1.092 58.693 1.00 85.31 199 LYS A N 1
ATOM 1446 C CA . LYS A 1 199 ? -52.635 -0.516 60.023 1.00 85.31 199 LYS A CA 1
ATOM 1447 C C . LYS A 1 199 ? -53.225 -1.400 61.133 1.00 85.31 199 LYS A C 1
ATOM 1449 O O . LYS A 1 199 ? -52.591 -1.570 62.170 1.00 85.31 199 LYS A O 1
ATOM 1454 N N . THR A 1 200 ? -54.436 -1.923 60.929 1.00 85.88 200 THR A N 1
ATOM 1455 C CA . THR A 1 200 ? -55.161 -2.710 61.941 1.00 85.88 200 THR A CA 1
ATOM 1456 C C . THR A 1 200 ? -54.394 -3.971 62.310 1.00 85.88 200 THR A C 1
ATOM 1458 O O . THR A 1 200 ? -54.180 -4.216 63.489 1.00 85.88 200 THR A O 1
ATOM 1461 N N . GLN A 1 201 ? -53.836 -4.670 61.318 1.00 86.06 201 GLN A N 1
ATOM 1462 C CA . GLN A 1 201 ? -53.024 -5.868 61.542 1.00 86.06 201 GLN A CA 1
ATOM 1463 C C . GLN A 1 201 ? -51.794 -5.598 62.421 1.00 86.06 201 GLN A C 1
ATOM 1465 O O . GLN A 1 201 ? -51.423 -6.433 63.239 1.00 86.06 201 GLN A O 1
ATOM 1470 N N . LEU A 1 202 ? -51.165 -4.423 62.301 1.00 83.81 202 LEU A N 1
ATOM 1471 C CA . LEU A 1 202 ? -50.046 -4.057 63.174 1.00 83.81 202 LEU A CA 1
ATOM 1472 C C . LEU A 1 202 ? -50.481 -3.788 64.619 1.00 83.81 202 LEU A C 1
ATOM 1474 O O . LEU A 1 202 ? -49.757 -4.160 65.544 1.00 83.81 202 LEU A O 1
ATOM 1478 N N . LEU A 1 203 ? -51.632 -3.139 64.816 1.00 84.06 203 LEU A N 1
ATOM 1479 C CA . LEU A 1 203 ? -52.193 -2.891 66.148 1.00 84.06 203 LEU A CA 1
ATOM 1480 C C . LEU A 1 203 ? -52.601 -4.205 66.825 1.00 84.06 203 LEU A C 1
ATOM 1482 O O . LEU A 1 203 ? -52.251 -4.417 67.985 1.00 84.06 203 LEU A O 1
ATOM 1486 N N . ASP A 1 204 ? -53.242 -5.106 66.078 1.00 86.19 204 ASP A N 1
ATOM 1487 C CA . ASP A 1 204 ? -53.644 -6.439 66.546 1.00 86.19 204 ASP A CA 1
ATOM 1488 C C . ASP A 1 204 ? -52.423 -7.290 66.927 1.00 86.19 204 ASP A C 1
ATOM 1490 O O . ASP A 1 204 ? -52.446 -8.028 67.911 1.00 86.19 204 ASP A O 1
ATOM 1494 N N . ALA A 1 205 ? -51.301 -7.101 66.225 1.00 83.50 205 ALA A N 1
ATOM 1495 C CA . ALA A 1 205 ? -50.012 -7.692 66.571 1.00 83.50 205 ALA A CA 1
ATOM 1496 C C . ALA A 1 205 ? -49.335 -7.042 67.801 1.00 83.50 205 ALA A C 1
ATOM 1498 O O . ALA A 1 205 ? -48.153 -7.285 68.058 1.00 83.50 205 ALA A O 1
ATOM 1499 N N . GLY A 1 206 ? -50.033 -6.184 68.554 1.00 81.81 206 GLY A N 1
ATOM 1500 C CA . GLY A 1 206 ? -49.600 -5.616 69.833 1.00 81.81 206 GLY A CA 1
ATOM 1501 C C . GLY A 1 206 ? -48.647 -4.423 69.731 1.00 81.81 206 GLY A C 1
ATOM 1502 O O . GLY A 1 206 ? -47.846 -4.208 70.647 1.00 81.81 206 GLY A O 1
ATOM 1503 N N . LEU A 1 207 ? -48.629 -3.696 68.607 1.00 79.56 207 LEU A N 1
ATOM 1504 C CA . LEU A 1 207 ? -47.874 -2.441 68.515 1.00 79.56 207 LEU A CA 1
ATOM 1505 C C . LEU A 1 207 ? -48.631 -1.321 69.246 1.00 79.56 207 LEU A C 1
ATOM 1507 O O . LEU A 1 207 ? -49.838 -1.189 69.055 1.00 79.56 207 LEU A O 1
ATOM 1511 N N . PRO A 1 208 ? -47.949 -0.483 70.052 1.00 76.75 208 PRO A N 1
ATOM 1512 C CA . PRO A 1 208 ? -48.615 0.603 70.758 1.00 76.75 208 PRO A CA 1
ATOM 1513 C C . PRO A 1 208 ? -49.269 1.567 69.764 1.00 76.75 208 PRO A C 1
ATOM 1515 O O . PRO A 1 208 ? -48.613 2.009 68.824 1.00 76.75 208 PRO A O 1
ATOM 1518 N N . ASP A 1 209 ? -50.521 1.959 70.002 1.00 75.12 209 ASP A N 1
ATOM 1519 C CA . ASP A 1 209 ? -51.280 2.861 69.116 1.00 75.12 209 ASP A CA 1
ATOM 1520 C C . ASP A 1 209 ? -50.571 4.217 68.915 1.00 75.12 209 ASP A C 1
ATOM 1522 O O . ASP A 1 209 ? -50.494 4.760 67.812 1.00 75.12 209 ASP A O 1
ATOM 1526 N N . ALA A 1 210 ? -49.876 4.697 69.956 1.00 70.25 210 ALA A N 1
ATOM 1527 C CA . ALA A 1 210 ? -48.998 5.870 69.891 1.00 70.25 210 ALA A CA 1
ATOM 1528 C C . ALA A 1 210 ? -47.870 5.754 68.839 1.00 70.25 210 ALA A C 1
ATOM 1530 O O . ALA A 1 210 ? -47.363 6.768 68.353 1.00 70.25 210 ALA A O 1
ATOM 1531 N N . ALA A 1 211 ? -47.476 4.535 68.465 1.00 62.78 211 ALA A N 1
ATOM 1532 C CA . ALA A 1 211 ? -46.475 4.269 67.441 1.00 62.78 211 ALA A CA 1
ATOM 1533 C C . ALA A 1 211 ? -47.062 4.189 66.018 1.00 62.78 211 ALA A C 1
ATOM 1535 O O . ALA A 1 211 ? -46.277 4.143 65.070 1.00 62.78 211 ALA A O 1
ATOM 1536 N N . VAL A 1 212 ? -48.390 4.202 65.838 1.00 64.19 212 VAL A N 1
ATOM 1537 C CA . VAL A 1 212 ? -49.054 3.890 64.561 1.00 64.19 212 VAL A CA 1
ATOM 1538 C C . VAL A 1 212 ? -50.100 4.954 64.165 1.00 64.19 212 VAL A C 1
ATOM 1540 O O . VAL A 1 212 ? -51.228 4.622 63.867 1.00 64.19 212 VAL A O 1
ATOM 1543 N N . GLY A 1 213 ? -49.761 6.249 64.092 1.00 66.69 213 GLY A N 1
ATOM 1544 C CA . GLY A 1 213 ? -50.490 7.265 63.281 1.00 66.69 213 GLY A CA 1
ATOM 1545 C C . GLY A 1 213 ? -52.033 7.412 63.435 1.00 66.69 213 GLY A C 1
ATOM 1546 O O . GLY A 1 213 ? -52.656 6.863 64.331 1.00 66.69 213 GLY A O 1
ATOM 1547 N N . ARG A 1 214 ? -52.705 8.172 62.544 1.00 63.53 214 ARG A N 1
ATOM 1548 C CA . ARG A 1 214 ? -54.197 8.221 62.445 1.00 63.53 214 ARG A CA 1
ATOM 1549 C C . ARG A 1 214 ? -54.739 7.044 61.611 1.00 63.53 214 ARG A C 1
ATOM 1551 O O . ARG A 1 214 ? -53.943 6.325 61.021 1.00 63.53 214 ARG A O 1
ATOM 1558 N N . ALA A 1 215 ? -56.051 6.785 61.635 1.00 56.91 215 ALA A N 1
ATOM 1559 C CA . ALA A 1 215 ? -56.682 5.574 61.078 1.00 56.91 215 ALA A CA 1
ATOM 1560 C C . ALA A 1 215 ? -56.657 5.449 59.535 1.00 56.91 215 ALA A C 1
ATOM 1562 O O . ALA A 1 215 ? -56.751 4.337 59.032 1.00 56.91 215 ALA A O 1
ATOM 1563 N N . ASP A 1 216 ? -56.452 6.544 58.795 1.00 72.56 216 ASP A N 1
ATOM 1564 C CA . ASP A 1 216 ? -56.662 6.583 57.333 1.00 72.56 216 ASP A CA 1
ATOM 1565 C C . ASP A 1 216 ? -55.407 6.280 56.484 1.00 72.56 216 ASP A C 1
ATOM 1567 O O . ASP A 1 216 ? -55.257 6.798 55.375 1.00 72.56 216 ASP A O 1
ATOM 1571 N N . SER A 1 217 ? -54.443 5.508 56.991 1.00 79.19 217 SER A N 1
ATOM 1572 C CA . SER A 1 217 ? -53.255 5.153 56.204 1.00 79.19 217 SER A CA 1
ATOM 1573 C C . SER A 1 217 ? -53.567 4.058 55.179 1.00 79.19 217 SER A C 1
ATOM 1575 O O . SER A 1 217 ? -54.125 3.014 55.511 1.00 79.19 217 SER A O 1
ATOM 1577 N N . ALA A 1 218 ? -53.179 4.298 53.922 1.00 87.31 218 ALA A N 1
ATOM 1578 C CA . ALA A 1 218 ? -53.282 3.306 52.857 1.00 87.31 218 ALA A CA 1
ATOM 1579 C C . ALA A 1 218 ? -52.489 2.031 53.216 1.00 87.31 218 ALA A C 1
ATOM 1581 O O . ALA A 1 218 ? -51.451 2.125 53.882 1.00 87.31 218 ALA A O 1
ATOM 1582 N N . PRO A 1 219 ? -52.958 0.846 52.790 1.00 91.75 219 PRO A N 1
ATOM 1583 C CA . PRO A 1 219 ? -52.236 -0.396 53.018 1.00 91.75 219 PRO A CA 1
ATOM 1584 C C . PRO A 1 219 ? -50.889 -0.392 52.287 1.00 91.75 219 PRO A C 1
ATOM 1586 O O . PRO A 1 219 ? -50.741 0.206 51.219 1.00 91.75 219 PRO A O 1
ATOM 1589 N N . VAL A 1 220 ? -49.911 -1.088 52.862 1.00 94.19 220 VAL A N 1
ATOM 1590 C CA . VAL A 1 220 ? -48.545 -1.185 52.335 1.00 94.19 220 VAL A CA 1
ATOM 1591 C C . VAL A 1 220 ? -48.306 -2.600 51.837 1.00 94.19 220 VAL A C 1
ATOM 1593 O O . VAL A 1 220 ? -48.628 -3.563 52.528 1.00 94.19 220 VAL A O 1
ATOM 1596 N N . THR A 1 221 ? -47.710 -2.742 50.659 1.00 96.62 221 THR A N 1
ATOM 1597 C CA . THR A 1 221 ? -47.339 -4.053 50.118 1.00 96.62 221 THR A CA 1
ATOM 1598 C C . THR A 1 221 ? -45.894 -4.380 50.480 1.00 96.62 221 THR A C 1
ATOM 1600 O O . THR A 1 221 ? -44.965 -3.639 50.159 1.00 96.62 221 THR A O 1
ATOM 1603 N N . LEU A 1 222 ? -45.703 -5.496 51.171 1.00 97.06 222 LEU A N 1
ATOM 1604 C CA . LEU A 1 222 ? -44.409 -6.056 51.532 1.00 97.06 222 LEU A CA 1
ATOM 1605 C C . LEU A 1 222 ? -43.989 -7.046 50.452 1.00 97.06 222 LEU A C 1
ATOM 1607 O O . LEU A 1 222 ? -44.744 -7.966 50.154 1.00 97.06 222 LEU A O 1
ATOM 1611 N N . HIS A 1 223 ? -42.794 -6.883 49.893 1.00 97.62 223 HIS A N 1
ATOM 1612 C CA . HIS A 1 223 ? -42.256 -7.746 48.841 1.00 97.62 223 HIS A CA 1
ATOM 1613 C C . HIS A 1 223 ? -41.038 -8.510 49.355 1.00 97.62 223 HIS A C 1
ATOM 1615 O O . HIS A 1 223 ? -40.063 -7.899 49.791 1.00 97.62 223 HIS A O 1
ATOM 1621 N N . PHE A 1 224 ? -41.077 -9.841 49.284 1.00 97.25 224 PHE A N 1
ATOM 1622 C CA . PHE A 1 224 ? -40.008 -10.713 49.779 1.00 97.25 224 PHE A CA 1
ATOM 1623 C C . PHE A 1 224 ? -39.080 -11.137 48.651 1.00 97.25 224 PHE A C 1
ATOM 1625 O O . PHE A 1 224 ? -39.440 -11.972 47.818 1.00 97.25 224 PHE A O 1
ATOM 1632 N N . VAL A 1 225 ? -37.864 -10.601 48.655 1.00 97.44 225 VAL A N 1
ATOM 1633 C CA . VAL A 1 225 ? -36.940 -10.722 47.529 1.00 97.44 225 VAL A CA 1
ATOM 1634 C C . VAL A 1 225 ? -35.676 -11.486 47.934 1.00 97.44 225 VAL A C 1
ATOM 1636 O O . VAL A 1 225 ? -35.175 -11.363 49.053 1.00 97.44 225 VAL A O 1
ATOM 1639 N N . VAL A 1 226 ? -35.170 -12.332 47.031 1.00 95.88 226 VAL A N 1
ATOM 1640 C CA . VAL A 1 226 ? -33.996 -13.186 47.290 1.00 95.88 226 VAL A CA 1
ATOM 1641 C C . VAL A 1 226 ? -32.693 -12.415 47.108 1.00 95.88 226 VAL A C 1
ATOM 1643 O O . VAL A 1 226 ? -31.788 -12.505 47.939 1.00 95.88 226 VAL A O 1
ATOM 1646 N N . ASP A 1 227 ? -32.589 -11.669 46.014 1.00 95.94 227 ASP A N 1
ATOM 1647 C CA . ASP A 1 227 ? -31.366 -10.998 45.597 1.00 95.94 227 ASP A CA 1
ATOM 1648 C C . ASP A 1 227 ? -31.639 -9.654 44.905 1.00 95.94 227 ASP A C 1
ATOM 1650 O O . ASP A 1 227 ? -32.770 -9.280 44.591 1.00 95.94 227 ASP A O 1
ATOM 1654 N N . PHE A 1 228 ? -30.567 -8.904 44.677 1.00 94.69 228 PHE A N 1
ATOM 1655 C CA . PHE A 1 228 ? -30.585 -7.595 44.048 1.00 94.69 228 PHE A CA 1
ATOM 1656 C C . PHE A 1 228 ? -31.130 -7.651 42.617 1.00 94.69 228 PHE A C 1
ATOM 1658 O O . PHE A 1 228 ? -31.840 -6.741 42.203 1.00 94.69 228 PHE A O 1
ATOM 1665 N N . GLY A 1 229 ? -30.846 -8.721 41.867 1.00 94.38 229 GLY A N 1
ATOM 1666 C CA . GLY A 1 229 ? -31.359 -8.895 40.506 1.00 94.38 229 GLY A CA 1
ATOM 1667 C C . GLY A 1 229 ? -32.884 -8.985 40.480 1.00 94.38 229 GLY A C 1
ATOM 1668 O O . GLY A 1 229 ? -33.528 -8.288 39.699 1.00 94.38 229 GLY A O 1
ATOM 1669 N N . SER A 1 230 ? -33.445 -9.765 41.398 1.00 96.38 230 SER A N 1
ATOM 1670 C CA . SER A 1 230 ? -34.885 -9.907 41.602 1.00 96.38 230 SER A CA 1
ATOM 1671 C C . SER A 1 230 ? -35.520 -8.591 42.070 1.00 96.38 230 SER A C 1
ATOM 1673 O O . SER A 1 230 ? -36.615 -8.251 41.635 1.00 96.38 230 SER A O 1
ATOM 1675 N N . ALA A 1 231 ? -34.822 -7.803 42.901 1.00 96.62 231 ALA A N 1
ATOM 1676 C CA . ALA A 1 231 ? -35.290 -6.477 43.322 1.00 96.62 231 ALA A CA 1
ATOM 1677 C C . ALA A 1 231 ? -35.341 -5.489 42.145 1.00 96.62 231 ALA A C 1
ATOM 1679 O O . ALA A 1 231 ? -36.307 -4.740 42.005 1.00 96.62 231 ALA A O 1
ATOM 1680 N N . LEU A 1 232 ? -34.324 -5.512 41.275 1.00 95.69 232 LEU A N 1
ATOM 1681 C CA . LEU A 1 232 ? -34.315 -4.712 40.050 1.00 95.69 232 LEU A CA 1
ATOM 1682 C C . LEU A 1 232 ? -35.482 -5.092 39.135 1.00 95.69 232 LEU A C 1
ATOM 1684 O O . LEU A 1 232 ? -36.134 -4.208 38.586 1.00 95.69 232 LEU A O 1
ATOM 1688 N N . GLU A 1 233 ? -35.732 -6.387 38.945 1.00 95.94 233 GLU A N 1
ATOM 1689 C CA . GLU A 1 233 ? -36.807 -6.869 38.074 1.00 95.94 233 GLU A CA 1
ATOM 1690 C C . GLU A 1 233 ? -38.192 -6.531 38.626 1.00 95.94 233 GLU A C 1
ATOM 1692 O O . GLU A 1 233 ? -39.043 -6.076 37.865 1.00 95.94 233 GLU A O 1
ATOM 1697 N N . LEU A 1 234 ? -38.381 -6.653 39.942 1.00 96.88 234 LEU A N 1
ATOM 1698 C CA . LEU A 1 234 ? -39.611 -6.269 40.631 1.00 96.88 234 LEU A CA 1
ATOM 1699 C C . LEU A 1 234 ? -39.950 -4.783 40.430 1.00 96.88 234 LEU A C 1
ATOM 1701 O O . LEU A 1 234 ? -41.093 -4.453 40.126 1.00 96.88 234 LEU A O 1
ATOM 1705 N N . ILE A 1 235 ? -38.970 -3.891 40.601 1.00 96.19 235 ILE A N 1
ATOM 1706 C CA . ILE A 1 235 ? -39.205 -2.439 40.549 1.00 96.19 235 ILE A CA 1
ATOM 1707 C C . ILE A 1 235 ? -39.271 -1.938 39.104 1.00 96.19 235 ILE A C 1
ATOM 1709 O O . ILE A 1 235 ? -40.174 -1.190 38.729 1.00 96.19 235 ILE A O 1
ATOM 1713 N N . PHE A 1 236 ? -38.287 -2.310 38.286 1.00 95.25 236 PHE A N 1
ATOM 1714 C CA . PHE A 1 236 ? -38.083 -1.703 36.971 1.00 95.25 236 PHE A CA 1
ATOM 1715 C C . PHE A 1 236 ? -38.713 -2.508 35.831 1.00 95.25 236 PHE A C 1
ATOM 1717 O O . PHE A 1 236 ? -38.937 -1.961 34.751 1.00 95.25 236 PHE A O 1
ATOM 1724 N N . GLY A 1 237 ? -39.019 -3.787 36.053 1.00 95.44 237 GLY A N 1
ATOM 1725 C CA . GLY A 1 237 ? -39.522 -4.696 35.029 1.00 95.44 237 GLY A CA 1
ATOM 1726 C C . GLY A 1 237 ? -38.438 -5.190 34.064 1.00 95.44 237 GLY A C 1
ATOM 1727 O O . GLY A 1 237 ? -37.438 -4.520 33.781 1.00 95.44 237 GLY A O 1
ATOM 1728 N N . ALA A 1 238 ? -38.651 -6.384 33.508 1.00 94.25 238 ALA A N 1
ATOM 1729 C CA . ALA A 1 238 ? -37.693 -7.038 32.616 1.00 94.25 238 ALA A CA 1
ATOM 1730 C C . ALA A 1 238 ? -37.397 -6.225 31.339 1.00 94.25 238 ALA A C 1
ATOM 1732 O O . ALA A 1 238 ? -36.251 -6.173 30.880 1.00 94.25 238 ALA A O 1
ATOM 1733 N N . GLU A 1 239 ? -38.406 -5.557 30.775 1.00 93.56 239 GLU A N 1
ATOM 1734 C CA . GLU A 1 239 ? -38.271 -4.796 29.529 1.00 93.56 239 GLU A CA 1
ATOM 1735 C C . GLU A 1 239 ? -37.360 -3.573 29.690 1.00 93.56 239 GLU A C 1
ATOM 1737 O O . 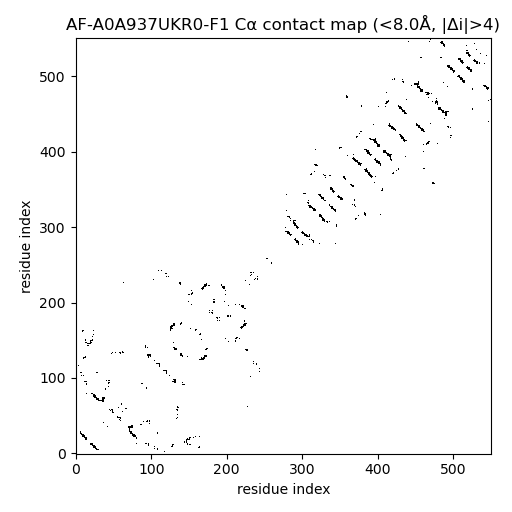GLU A 1 239 ? -36.437 -3.360 28.891 1.00 93.56 239 GLU A O 1
ATOM 1742 N N . LEU A 1 240 ? -37.568 -2.792 30.753 1.00 91.88 240 LEU A N 1
ATOM 1743 C CA . LEU A 1 240 ? -36.782 -1.592 31.005 1.00 91.88 240 LEU A CA 1
ATOM 1744 C C . LEU A 1 240 ? -35.318 -1.957 31.290 1.00 91.88 240 LEU A C 1
ATOM 1746 O O . LEU A 1 240 ? -34.394 -1.380 30.704 1.00 91.88 240 LEU A O 1
ATOM 1750 N N . LEU A 1 241 ? -35.094 -3.013 32.080 1.00 92.69 241 LEU A N 1
ATOM 1751 C CA . LEU A 1 241 ? -33.763 -3.579 32.315 1.00 92.69 241 LEU A CA 1
ATOM 1752 C C . LEU A 1 241 ? -33.100 -4.074 31.021 1.00 92.69 241 LEU A C 1
ATOM 1754 O O . LEU A 1 241 ? -31.903 -3.846 30.815 1.00 92.69 241 LEU A O 1
ATOM 1758 N N . ALA A 1 242 ? -33.840 -4.726 30.120 1.00 91.50 242 ALA A N 1
ATOM 1759 C CA . ALA A 1 242 ? -33.318 -5.165 28.826 1.00 91.50 242 ALA A CA 1
ATOM 1760 C C . ALA A 1 242 ? -32.909 -3.974 27.944 1.00 91.50 242 ALA A C 1
ATOM 1762 O O . ALA A 1 242 ? -31.870 -4.014 27.274 1.00 91.50 242 ALA A O 1
ATOM 1763 N N . THR A 1 243 ? -33.683 -2.890 27.961 1.00 90.88 243 THR A N 1
ATOM 1764 C CA . THR A 1 243 ? -33.360 -1.636 27.268 1.00 90.88 243 THR A CA 1
ATOM 1765 C C . THR A 1 243 ? -32.088 -1.000 27.821 1.00 90.88 243 THR A C 1
ATOM 1767 O O . THR A 1 243 ? -31.166 -0.716 27.048 1.00 90.88 243 THR A O 1
ATOM 1770 N N . TYR A 1 244 ? -31.956 -0.897 29.145 1.00 89.50 244 TYR A N 1
ATOM 1771 C CA . TYR A 1 244 ? -30.729 -0.415 29.779 1.00 89.50 244 TYR A CA 1
ATOM 1772 C C . TYR A 1 244 ? -29.512 -1.290 29.443 1.00 89.50 244 TYR A C 1
ATOM 1774 O O . TYR A 1 244 ? -28.471 -0.774 29.032 1.00 89.50 244 TYR A O 1
ATOM 1782 N N . ARG A 1 245 ? -29.636 -2.624 29.503 1.00 90.00 245 ARG A N 1
ATOM 1783 C CA . ARG A 1 245 ? -28.558 -3.561 29.123 1.00 90.00 245 ARG A CA 1
ATOM 1784 C C . ARG A 1 245 ? -28.135 -3.400 27.656 1.00 90.00 245 ARG A C 1
ATOM 1786 O O . ARG A 1 245 ? -26.939 -3.450 27.357 1.00 90.00 245 ARG A O 1
ATOM 1793 N N . ARG A 1 246 ? -29.075 -3.172 26.730 1.00 89.56 246 ARG A N 1
ATOM 1794 C CA . ARG A 1 246 ? -28.774 -2.890 25.310 1.00 89.56 246 ARG A CA 1
ATOM 1795 C C . ARG A 1 246 ? -28.032 -1.562 25.142 1.00 89.56 246 ARG A C 1
ATOM 1797 O O . ARG A 1 246 ? -27.006 -1.523 24.459 1.00 89.56 246 ARG A O 1
ATOM 1804 N N . ALA A 1 247 ? -28.497 -0.500 25.798 1.00 87.44 247 ALA A N 1
ATOM 1805 C CA . ALA A 1 247 ? -27.843 0.808 25.778 1.00 87.44 247 ALA A CA 1
ATOM 1806 C C . ALA A 1 247 ? -26.424 0.744 26.374 1.00 87.44 247 ALA A C 1
ATOM 1808 O O . ALA A 1 247 ? -25.468 1.270 25.796 1.00 87.44 247 ALA A O 1
ATOM 1809 N N . LEU A 1 248 ? -26.252 -0.003 27.468 1.00 84.19 248 LEU A N 1
ATOM 1810 C CA . LEU A 1 248 ? -24.958 -0.323 28.065 1.00 84.19 248 LEU A CA 1
ATOM 1811 C C . LEU A 1 248 ? -24.009 -0.963 27.051 1.00 84.19 248 LEU A C 1
ATOM 1813 O O . LEU A 1 248 ? -22.902 -0.448 26.868 1.00 84.19 248 LEU A O 1
ATOM 1817 N N . ARG A 1 249 ? -24.430 -2.048 26.384 1.00 86.19 249 ARG A N 1
ATOM 1818 C CA . ARG A 1 249 ? -23.616 -2.753 25.377 1.00 86.19 249 ARG A CA 1
ATOM 1819 C C . ARG A 1 249 ? -23.172 -1.810 24.261 1.00 86.19 249 ARG A C 1
ATOM 1821 O O . ARG A 1 249 ? -21.976 -1.728 23.992 1.00 86.19 249 ARG A O 1
ATOM 1828 N N . ARG A 1 250 ? -24.094 -1.023 23.696 1.00 85.00 250 ARG A N 1
ATOM 1829 C CA . ARG A 1 250 ? -23.776 -0.021 22.661 1.00 85.00 250 ARG A CA 1
ATOM 1830 C C . ARG A 1 250 ? -22.756 0.996 23.155 1.00 85.00 250 ARG A C 1
ATOM 1832 O O . ARG A 1 250 ? -21.732 1.210 22.522 1.00 85.00 250 ARG A O 1
ATOM 1839 N N . HIS A 1 251 ? -22.973 1.569 24.332 1.00 81.19 251 HIS A N 1
ATOM 1840 C CA . HIS A 1 251 ? -22.045 2.548 24.886 1.00 81.19 251 HIS A CA 1
ATOM 1841 C C . HIS A 1 251 ? -20.672 1.930 25.237 1.00 81.19 251 HIS A C 1
ATOM 1843 O O . HIS A 1 251 ? -19.669 2.639 25.221 1.00 81.19 251 HIS A O 1
ATOM 1849 N N . ARG A 1 252 ? -20.577 0.622 25.550 1.00 82.00 252 ARG A N 1
ATOM 1850 C CA . ARG A 1 252 ? -19.274 -0.057 25.736 1.00 82.00 252 ARG A CA 1
ATOM 1851 C C . ARG A 1 252 ? -18.561 -0.197 24.394 1.00 82.00 252 ARG A C 1
ATOM 1853 O O . ARG A 1 252 ? -17.371 0.076 24.328 1.00 82.00 252 ARG A O 1
ATOM 1860 N N . LEU A 1 253 ? -19.303 -0.547 23.344 1.00 81.00 253 LEU A N 1
ATOM 1861 C CA . LEU A 1 253 ? -18.790 -0.649 21.981 1.00 81.00 253 LEU A CA 1
ATOM 1862 C C . LEU A 1 253 ? -18.222 0.696 21.495 1.00 81.00 253 LEU A C 1
ATOM 1864 O O . LEU A 1 253 ? -17.064 0.764 21.100 1.00 81.00 253 LEU A O 1
ATOM 1868 N N . PHE A 1 254 ? -18.989 1.783 21.630 1.00 78.75 254 PHE A N 1
ATOM 1869 C CA . PHE A 1 254 ? -18.572 3.116 21.176 1.00 78.75 254 PHE A CA 1
ATOM 1870 C C . PHE A 1 254 ? -17.412 3.724 21.972 1.00 78.75 254 PHE A C 1
ATOM 1872 O O . PHE A 1 254 ? -16.684 4.554 21.436 1.00 78.75 254 PHE A O 1
ATOM 1879 N N . ARG A 1 255 ? -17.219 3.332 23.237 1.00 77.38 255 ARG A N 1
ATOM 1880 C CA . ARG A 1 255 ? -16.069 3.771 24.050 1.00 77.38 255 ARG A CA 1
ATOM 1881 C C . ARG A 1 255 ? -14.893 2.794 24.027 1.00 77.38 255 ARG A C 1
ATOM 1883 O O . ARG A 1 255 ? -13.915 3.013 24.740 1.00 77.38 255 ARG A O 1
ATOM 1890 N N . SER A 1 256 ? -14.965 1.725 23.235 1.00 83.00 256 SER A N 1
ATOM 1891 C CA . SER A 1 256 ? -13.863 0.775 23.115 1.00 83.00 256 SER A CA 1
ATOM 1892 C C . SER A 1 256 ? -12.696 1.419 22.368 1.00 83.00 256 SER A C 1
ATOM 1894 O O . SER A 1 256 ? -12.747 1.599 21.152 1.00 83.00 256 SER A O 1
ATOM 1896 N N . LYS A 1 257 ? -11.623 1.753 23.098 1.00 80.56 257 LYS A N 1
ATOM 1897 C CA . LYS A 1 257 ? -10.378 2.279 22.511 1.00 80.56 257 LYS A CA 1
ATOM 1898 C C . LYS A 1 257 ? -9.786 1.314 21.478 1.00 80.56 257 LYS A C 1
ATOM 1900 O O . LYS A 1 257 ? -9.287 1.762 20.454 1.00 80.56 257 LYS A O 1
ATOM 1905 N N . ALA A 1 258 ? -9.891 0.006 21.722 1.00 78.50 258 ALA A N 1
ATOM 1906 C CA . ALA A 1 258 ? -9.392 -1.025 20.813 1.00 78.50 258 ALA A CA 1
ATOM 1907 C C . ALA A 1 258 ? -10.132 -1.021 19.466 1.00 78.50 258 ALA A C 1
ATOM 1909 O O . ALA A 1 258 ? -9.498 -1.116 18.419 1.00 78.50 258 ALA A O 1
ATOM 1910 N N . LEU A 1 259 ? -11.460 -0.848 19.483 1.00 84.12 259 LEU A N 1
ATOM 1911 C CA . LEU A 1 259 ? -12.260 -0.792 18.257 1.00 84.12 259 LEU A CA 1
ATOM 1912 C C . LEU A 1 259 ? -11.891 0.432 17.412 1.00 84.12 259 LEU A C 1
ATOM 1914 O O . LEU A 1 259 ? -11.636 0.297 16.220 1.00 84.12 259 LEU A O 1
ATOM 1918 N N . TRP A 1 260 ? -11.790 1.608 18.036 1.00 84.25 260 TRP A N 1
ATOM 1919 C CA . TRP A 1 260 ? -11.360 2.823 17.338 1.00 84.25 260 TRP A CA 1
ATOM 1920 C C . TRP A 1 260 ? -9.917 2.740 16.833 1.00 84.25 260 TRP A C 1
ATOM 1922 O O . TRP A 1 260 ? -9.642 3.203 15.729 1.00 84.25 260 TRP A O 1
ATOM 1932 N N . GLY A 1 261 ? -9.017 2.097 17.584 1.00 85.88 261 GLY A N 1
ATOM 1933 C CA . GLY A 1 261 ? -7.663 1.796 17.116 1.00 85.88 261 GLY A CA 1
ATOM 1934 C C . GLY A 1 261 ? -7.662 0.942 15.844 1.00 85.88 261 GLY A C 1
ATOM 1935 O O . GLY A 1 261 ? -6.974 1.279 14.885 1.00 85.88 261 GLY A O 1
ATOM 1936 N N . GLY A 1 262 ? -8.493 -0.106 15.794 1.00 86.94 262 GLY A N 1
ATOM 1937 C CA . GLY A 1 262 ? -8.651 -0.946 14.602 1.00 86.94 262 GLY A CA 1
ATOM 1938 C C . GLY A 1 262 ? -9.215 -0.192 13.392 1.00 86.94 262 GLY A C 1
ATOM 1939 O O . GLY A 1 262 ? -8.709 -0.346 12.282 1.00 86.94 262 GLY A O 1
ATOM 1940 N N . VAL A 1 263 ? -10.217 0.670 13.600 1.00 89.81 263 VAL A N 1
ATOM 1941 C CA . VAL A 1 263 ? -10.801 1.503 12.530 1.00 89.81 263 VAL A CA 1
ATOM 1942 C C . VAL A 1 263 ? -9.766 2.468 11.944 1.00 89.81 263 VAL A C 1
ATOM 1944 O O . VAL A 1 263 ? -9.647 2.573 10.724 1.00 89.81 263 VAL A O 1
ATOM 1947 N N . LEU A 1 264 ? -8.988 3.145 12.795 1.00 91.44 264 LEU A N 1
ATOM 1948 C CA . LEU A 1 264 ? -7.941 4.070 12.349 1.00 91.44 264 LEU A CA 1
ATOM 1949 C C . LEU A 1 264 ? -6.823 3.351 11.585 1.00 91.44 264 LEU A C 1
ATOM 1951 O O . LEU A 1 264 ? -6.367 3.853 10.560 1.00 91.44 264 LEU A O 1
ATOM 1955 N N . PHE A 1 265 ? -6.415 2.166 12.044 1.00 91.25 265 PHE A N 1
ATOM 1956 C CA . PHE A 1 265 ? -5.421 1.349 11.349 1.00 91.25 265 PHE A CA 1
ATOM 1957 C C . PHE A 1 265 ? -5.883 0.963 9.937 1.00 91.25 265 PHE A C 1
ATOM 1959 O O . PHE A 1 265 ? -5.132 1.127 8.976 1.00 91.25 265 PHE A O 1
ATOM 1966 N N . LEU A 1 266 ? -7.133 0.509 9.794 1.00 93.50 266 LEU A N 1
ATOM 1967 C CA . LEU A 1 266 ? -7.695 0.137 8.495 1.00 93.50 266 LEU A CA 1
ATOM 1968 C C . LEU A 1 266 ? -7.740 1.334 7.529 1.00 93.50 266 LEU A C 1
ATOM 1970 O O . LEU A 1 266 ? -7.381 1.198 6.361 1.00 93.50 266 LEU A O 1
ATOM 1974 N N . ALA A 1 267 ? -8.133 2.512 8.023 1.00 89.25 267 ALA A N 1
ATOM 1975 C CA . ALA A 1 267 ? -8.160 3.736 7.227 1.00 89.25 267 ALA A CA 1
ATOM 1976 C C . ALA A 1 267 ? -6.757 4.144 6.741 1.00 89.25 267 ALA A C 1
ATOM 1978 O O . ALA A 1 267 ? -6.588 4.486 5.571 1.00 89.25 267 ALA A O 1
ATOM 1979 N N . ALA A 1 268 ? -5.741 4.054 7.607 1.00 88.44 268 ALA A N 1
ATOM 1980 C CA . ALA A 1 268 ? -4.355 4.347 7.244 1.00 88.44 268 ALA A CA 1
ATOM 1981 C C . ALA A 1 268 ? -3.799 3.353 6.207 1.00 88.44 268 ALA A C 1
ATOM 1983 O O . ALA A 1 268 ? -3.155 3.765 5.242 1.00 88.44 268 ALA A O 1
ATOM 1984 N N . ALA A 1 269 ? -4.090 2.057 6.362 1.00 87.56 269 ALA A N 1
ATOM 1985 C CA . ALA A 1 269 ? -3.681 1.029 5.405 1.00 87.56 269 ALA A CA 1
ATOM 1986 C C . ALA A 1 269 ? -4.315 1.247 4.019 1.00 87.56 269 ALA A C 1
ATOM 1988 O O . ALA A 1 269 ? -3.630 1.147 3.002 1.00 87.56 269 ALA A O 1
ATOM 1989 N N . LEU A 1 270 ? -5.603 1.601 3.973 1.00 90.06 270 LEU A N 1
ATOM 1990 C CA . LEU A 1 270 ? -6.297 1.899 2.720 1.00 90.06 270 LEU A CA 1
ATOM 1991 C C . LEU A 1 270 ? -5.731 3.154 2.041 1.00 90.06 270 LEU A C 1
ATOM 1993 O O . LEU A 1 270 ? -5.483 3.138 0.837 1.00 90.06 270 LEU A O 1
ATOM 1997 N N . ALA A 1 271 ? -5.471 4.217 2.808 1.00 84.12 271 ALA A N 1
ATOM 1998 C CA . ALA A 1 271 ? -4.852 5.433 2.287 1.00 84.12 271 ALA A CA 1
ATOM 1999 C C . ALA A 1 271 ? -3.458 5.162 1.694 1.00 84.12 271 ALA A C 1
ATOM 2001 O O . ALA A 1 271 ? -3.140 5.671 0.623 1.00 84.12 271 ALA A O 1
ATOM 2002 N N . TYR A 1 272 ? -2.653 4.312 2.341 1.00 81.44 272 TYR A N 1
ATOM 2003 C CA . TYR A 1 272 ? -1.339 3.905 1.833 1.00 81.44 272 TYR A CA 1
ATOM 2004 C C . TYR A 1 272 ? -1.425 3.122 0.512 1.00 81.44 272 TYR A C 1
ATOM 2006 O O . TYR A 1 272 ? -0.596 3.315 -0.376 1.00 81.44 272 TYR A O 1
ATOM 2014 N N . LEU A 1 273 ? -2.431 2.255 0.358 1.00 81.88 273 LEU A N 1
ATOM 2015 C CA . LEU A 1 273 ? -2.641 1.485 -0.873 1.00 81.88 273 LEU A CA 1
ATOM 2016 C C . LEU A 1 273 ? -3.137 2.344 -2.044 1.00 81.88 273 LEU A C 1
ATOM 2018 O O . LEU A 1 273 ? -2.816 2.037 -3.189 1.00 81.88 273 LEU A O 1
ATOM 2022 N N . LEU A 1 274 ? -3.902 3.402 -1.764 1.00 79.50 274 LEU A N 1
ATOM 2023 C CA . LEU A 1 274 ? -4.484 4.288 -2.779 1.00 79.50 274 LEU A CA 1
ATOM 2024 C C . LEU A 1 274 ? -3.604 5.494 -3.134 1.00 79.50 274 LEU A C 1
ATOM 2026 O O . LEU A 1 274 ? -3.929 6.213 -4.077 1.00 79.50 274 LEU A O 1
ATOM 2030 N N . TYR A 1 275 ? -2.513 5.743 -2.402 1.00 76.88 275 TYR A N 1
ATOM 2031 C CA . TYR A 1 275 ? -1.631 6.871 -2.688 1.00 76.88 275 TYR A CA 1
ATOM 2032 C C . TYR A 1 275 ? -0.964 6.673 -4.064 1.00 76.88 275 TYR A C 1
ATOM 2034 O O . TYR A 1 275 ? -0.251 5.677 -4.246 1.00 76.88 275 TYR A O 1
ATOM 2042 N N . PRO A 1 276 ? -1.196 7.571 -5.046 1.00 70.25 276 PRO A N 1
ATOM 2043 C CA . PRO A 1 276 ? -0.653 7.417 -6.387 1.00 70.25 276 PRO A CA 1
ATOM 2044 C C . PRO A 1 276 ? 0.869 7.397 -6.296 1.00 70.25 276 PRO A C 1
ATOM 2046 O O . PRO A 1 276 ? 1.500 8.336 -5.812 1.00 70.25 276 PRO A O 1
ATOM 2049 N N . ARG A 1 277 ? 1.468 6.280 -6.711 1.00 74.31 277 ARG A N 1
ATOM 2050 C CA . ARG A 1 277 ? 2.923 6.148 -6.716 1.00 74.31 277 ARG A CA 1
ATOM 2051 C C . ARG A 1 277 ? 3.467 6.989 -7.858 1.00 74.31 277 ARG A C 1
ATOM 2053 O O . ARG A 1 277 ? 3.032 6.825 -8.995 1.00 74.31 277 ARG A O 1
ATOM 2060 N N . ALA A 1 278 ? 4.402 7.874 -7.537 1.00 86.31 278 ALA A N 1
ATOM 2061 C CA . ALA A 1 278 ? 5.090 8.686 -8.524 1.00 86.31 278 ALA A CA 1
ATOM 2062 C C . ALA A 1 278 ? 5.749 7.785 -9.587 1.00 86.31 278 ALA A C 1
ATOM 2064 O O . ALA A 1 278 ? 6.325 6.738 -9.269 1.00 86.31 278 ALA A O 1
ATOM 2065 N N . LEU A 1 279 ? 5.587 8.164 -10.855 1.00 90.69 279 LEU A N 1
ATOM 2066 C CA . LEU A 1 279 ? 6.077 7.410 -12.005 1.00 90.69 279 LEU A CA 1
ATOM 2067 C C . LEU A 1 279 ? 7.438 7.962 -12.448 1.00 90.69 279 LEU A C 1
ATOM 2069 O O . LEU A 1 279 ? 7.619 9.179 -12.425 1.00 90.69 279 LEU A O 1
ATOM 2073 N N . PRO A 1 280 ? 8.380 7.096 -12.863 1.00 94.31 280 PRO A N 1
ATOM 2074 C CA . PRO A 1 280 ? 9.615 7.528 -13.506 1.00 94.31 280 PRO A CA 1
ATOM 2075 C C . PRO A 1 280 ? 9.352 8.379 -14.752 1.00 94.31 280 PRO A C 1
ATOM 2077 O O . PRO A 1 280 ? 8.652 7.935 -15.661 1.00 94.31 280 PRO A O 1
ATOM 2080 N N . GLU A 1 281 ? 9.952 9.566 -14.803 1.00 95.69 281 GLU A N 1
ATOM 2081 C CA . GLU A 1 281 ? 9.881 10.494 -15.943 1.00 95.69 281 GLU A CA 1
ATOM 2082 C C . GLU A 1 281 ? 11.267 10.930 -16.439 1.00 95.69 281 GLU A C 1
ATOM 2084 O O . GLU A 1 281 ? 11.406 11.296 -17.604 1.00 95.69 281 GLU A O 1
ATOM 2089 N N . ASP A 1 282 ? 12.309 10.833 -15.603 1.00 96.81 282 ASP A N 1
ATOM 2090 C CA . ASP A 1 282 ? 13.690 11.101 -16.020 1.00 96.81 282 ASP A CA 1
ATOM 2091 C C . ASP A 1 282 ? 14.691 10.081 -15.446 1.00 96.81 282 ASP A C 1
ATOM 2093 O O . ASP A 1 282 ? 14.493 9.525 -14.362 1.00 96.81 282 ASP A O 1
ATOM 2097 N N . VAL A 1 283 ? 15.785 9.843 -16.174 1.00 97.75 283 VAL A N 1
ATOM 2098 C CA . VAL A 1 283 ? 16.919 9.019 -15.740 1.00 97.75 283 VAL A CA 1
ATOM 2099 C C . VAL A 1 283 ? 18.233 9.729 -16.038 1.00 97.75 283 VAL A C 1
ATOM 2101 O O . VAL A 1 283 ? 18.492 10.160 -17.159 1.00 97.75 283 VAL A O 1
ATOM 2104 N N . LYS A 1 284 ? 19.106 9.805 -15.032 1.00 97.62 284 LYS A N 1
ATOM 2105 C CA . LYS A 1 284 ? 20.430 10.421 -15.146 1.00 97.62 284 LYS A CA 1
ATOM 2106 C C . LYS A 1 284 ? 21.520 9.456 -14.721 1.00 97.62 284 LYS A C 1
ATOM 2108 O O . LYS A 1 284 ? 21.343 8.647 -13.809 1.00 97.62 284 LYS A O 1
ATOM 2113 N N . ILE A 1 285 ? 22.663 9.585 -15.384 1.00 97.62 285 ILE A N 1
ATOM 2114 C CA . ILE A 1 285 ? 23.911 8.949 -14.976 1.00 97.62 285 ILE A CA 1
ATOM 2115 C C . ILE A 1 285 ? 24.663 9.964 -14.114 1.00 97.62 285 ILE A C 1
ATOM 2117 O O . ILE A 1 285 ? 24.961 11.066 -14.567 1.00 97.62 285 ILE A O 1
ATOM 2121 N N . GLU A 1 286 ? 24.950 9.603 -12.871 1.00 96.19 286 GLU A N 1
ATOM 2122 C CA . GLU A 1 286 ? 25.710 10.411 -11.921 1.00 96.19 286 GLU A CA 1
ATOM 2123 C C . GLU A 1 286 ? 27.048 9.721 -11.629 1.00 96.19 286 GLU A C 1
ATOM 2125 O O . GLU A 1 286 ? 27.087 8.508 -11.418 1.00 96.19 286 GLU A O 1
ATOM 2130 N N . GLN A 1 287 ? 28.143 10.493 -11.602 1.00 93.94 287 GLN A N 1
ATOM 2131 C CA . GLN A 1 287 ? 29.494 9.991 -11.290 1.00 93.94 287 GLN A CA 1
ATOM 2132 C C . GLN A 1 287 ? 29.927 8.799 -12.166 1.00 93.94 287 GLN A C 1
ATOM 2134 O O . GLN A 1 287 ? 30.665 7.927 -11.720 1.00 93.94 287 GLN A O 1
ATOM 2139 N N . ASP A 1 288 ? 29.436 8.748 -13.404 1.00 94.62 288 ASP A N 1
ATOM 2140 C CA . ASP A 1 288 ? 29.622 7.679 -14.389 1.00 94.62 288 ASP A CA 1
ATOM 2141 C C . ASP A 1 288 ? 29.118 6.283 -13.993 1.00 94.62 288 ASP A C 1
ATOM 2143 O O . ASP A 1 288 ? 28.796 5.517 -14.891 1.00 94.62 288 ASP A O 1
ATOM 2147 N N . THR A 1 289 ? 29.003 5.910 -12.717 1.00 95.25 289 THR A N 1
ATOM 2148 C CA . THR A 1 289 ? 28.622 4.547 -12.285 1.00 95.25 289 THR A CA 1
ATOM 2149 C C . THR A 1 289 ? 27.218 4.447 -11.704 1.00 95.25 289 THR A C 1
ATOM 2151 O O . THR A 1 289 ? 26.713 3.340 -11.520 1.00 95.25 289 THR A O 1
ATOM 2154 N N . CYS A 1 290 ? 26.566 5.570 -11.407 1.00 96.38 290 CYS A N 1
ATOM 2155 C CA . CYS A 1 290 ? 25.303 5.569 -10.687 1.00 96.38 290 CYS A CA 1
ATOM 2156 C C . CYS A 1 290 ? 24.126 5.936 -11.593 1.00 96.38 290 CYS A C 1
ATOM 2158 O O . CYS A 1 290 ? 24.139 6.962 -12.265 1.00 96.38 290 CYS A O 1
ATOM 2160 N N . LEU A 1 291 ? 23.062 5.136 -11.543 1.00 97.38 291 LEU A N 1
ATOM 2161 C CA . LEU A 1 291 ? 21.765 5.464 -12.130 1.00 97.38 291 LEU A CA 1
ATOM 2162 C C . LEU A 1 291 ? 20.891 6.159 -11.085 1.00 97.38 291 LEU A C 1
ATOM 2164 O O . LEU A 1 291 ? 20.700 5.634 -9.985 1.00 97.38 291 LEU A O 1
ATOM 2168 N N . GLN A 1 292 ? 20.347 7.325 -11.424 1.00 98.12 292 GLN A N 1
ATOM 2169 C CA . GLN A 1 292 ? 19.314 7.999 -10.639 1.00 98.12 292 GLN A CA 1
ATOM 2170 C C . GLN A 1 292 ? 18.063 8.202 -11.478 1.00 98.12 292 GLN A C 1
ATOM 2172 O O . GLN A 1 292 ? 18.151 8.599 -12.638 1.00 98.12 292 GLN A O 1
ATOM 2177 N N . VAL A 1 293 ? 16.907 7.950 -10.871 1.00 97.62 293 VAL A N 1
ATOM 2178 C CA . VAL A 1 293 ? 15.608 8.080 -11.527 1.00 97.62 293 VAL A CA 1
ATOM 2179 C C . VAL A 1 293 ? 14.737 9.042 -10.757 1.00 97.62 293 VAL A C 1
ATOM 2181 O O . VAL A 1 293 ? 14.672 8.983 -9.524 1.00 97.62 293 VAL A O 1
ATOM 2184 N N . TYR A 1 294 ? 14.067 9.911 -11.500 1.00 97.44 294 TYR A N 1
ATOM 2185 C CA . TYR A 1 294 ? 13.259 10.989 -10.962 1.00 97.44 294 TYR A CA 1
ATOM 2186 C C . TYR A 1 294 ? 11.824 10.896 -11.463 1.00 97.44 294 TYR A C 1
ATOM 2188 O O . TYR A 1 294 ? 11.554 10.364 -12.544 1.00 97.44 294 TYR A O 1
ATOM 2196 N N . ASP A 1 295 ? 10.913 11.414 -10.653 1.00 96.12 295 ASP A N 1
ATOM 2197 C CA . ASP A 1 295 ? 9.551 11.704 -11.066 1.00 96.12 295 ASP A CA 1
ATOM 2198 C C . ASP A 1 295 ? 9.465 13.027 -11.841 1.00 96.12 295 ASP A C 1
ATOM 2200 O O . ASP A 1 295 ? 10.459 13.723 -12.070 1.00 96.12 295 ASP A O 1
ATOM 2204 N N . ARG A 1 296 ? 8.241 13.371 -12.246 1.00 94.81 296 ARG A N 1
ATOM 2205 C CA . ARG A 1 296 ? 7.929 14.597 -12.986 1.00 94.81 296 ARG A CA 1
ATOM 2206 C C . ARG A 1 296 ? 8.314 15.879 -12.244 1.00 94.81 296 ARG A C 1
ATOM 2208 O O . ARG A 1 296 ? 8.636 16.874 -12.889 1.00 94.81 296 ARG A O 1
ATOM 2215 N N . ASP A 1 297 ? 8.260 15.857 -10.917 1.00 94.56 297 ASP A N 1
ATOM 2216 C CA . ASP A 1 297 ? 8.516 17.012 -10.059 1.00 94.56 297 ASP A CA 1
ATOM 2217 C C . ASP A 1 297 ? 10.010 17.129 -9.699 1.00 94.56 297 ASP A C 1
ATOM 2219 O O . ASP A 1 297 ? 10.416 18.015 -8.944 1.00 94.56 297 ASP A O 1
ATOM 2223 N N . GLY A 1 298 ? 10.853 16.244 -10.247 1.00 94.94 298 GLY A N 1
ATOM 2224 C CA . GLY A 1 298 ? 12.280 16.162 -9.942 1.00 94.94 298 GLY A CA 1
ATOM 2225 C C . GLY A 1 298 ? 12.582 15.449 -8.621 1.00 94.94 298 GLY A C 1
ATOM 2226 O O . GLY A 1 298 ? 13.735 15.422 -8.183 1.00 94.94 298 GLY A O 1
ATOM 2227 N N . GLY A 1 299 ? 11.573 14.853 -7.982 1.00 95.75 299 GLY A N 1
ATOM 2228 C CA . GLY A 1 299 ? 11.723 14.001 -6.815 1.00 95.75 299 GLY A CA 1
ATOM 2229 C C . GLY A 1 299 ? 12.461 12.717 -7.183 1.00 95.75 299 GLY A C 1
ATOM 2230 O O . GLY A 1 299 ? 12.133 12.037 -8.152 1.00 95.75 299 GLY A O 1
ATOM 2231 N N . ARG A 1 300 ? 13.501 12.366 -6.420 1.00 96.50 300 ARG A N 1
ATOM 2232 C CA . ARG A 1 300 ? 14.265 11.137 -6.666 1.00 96.50 300 ARG A CA 1
ATOM 2233 C C . ARG A 1 300 ? 13.459 9.920 -6.216 1.00 96.50 300 ARG A C 1
ATOM 2235 O O . ARG A 1 300 ? 13.238 9.747 -5.019 1.00 96.50 300 ARG A O 1
ATOM 2242 N N . LEU A 1 301 ? 13.120 9.044 -7.157 1.00 95.56 301 LEU A N 1
ATOM 2243 C CA . LEU A 1 301 ? 12.415 7.789 -6.895 1.00 95.56 301 LEU A CA 1
ATOM 2244 C C . LEU A 1 301 ? 13.357 6.725 -6.339 1.00 95.56 301 LEU A C 1
ATOM 2246 O O . LEU A 1 301 ? 13.074 6.112 -5.312 1.00 95.56 301 LEU A O 1
ATOM 2250 N N . TRP A 1 302 ? 14.497 6.521 -6.999 1.00 97.38 302 TRP A N 1
ATOM 2251 C CA . TRP A 1 302 ? 15.518 5.577 -6.554 1.00 97.38 302 TRP A CA 1
ATOM 2252 C C . TRP A 1 302 ? 16.894 5.894 -7.145 1.00 97.38 302 TRP A C 1
ATOM 2254 O O . TRP A 1 302 ? 17.046 6.687 -8.077 1.00 97.38 302 TRP A O 1
ATOM 2264 N N . ARG A 1 303 ? 17.914 5.276 -6.547 1.00 97.25 303 ARG A N 1
ATOM 2265 C CA . ARG A 1 303 ? 19.328 5.394 -6.909 1.00 97.25 303 ARG A CA 1
ATOM 2266 C C . ARG A 1 303 ? 19.956 4.006 -6.888 1.00 97.25 303 ARG A C 1
ATOM 2268 O O . ARG A 1 303 ? 19.769 3.284 -5.910 1.00 97.25 303 ARG A O 1
ATOM 2275 N N . ARG A 1 304 ? 20.723 3.655 -7.920 1.00 96.75 304 ARG A N 1
ATOM 2276 C CA . ARG A 1 304 ? 21.434 2.374 -7.996 1.00 96.75 304 ARG A CA 1
ATOM 2277 C C . ARG A 1 304 ? 22.863 2.575 -8.481 1.00 96.75 304 ARG A C 1
ATOM 2279 O O . ARG A 1 304 ? 23.080 3.073 -9.582 1.00 96.75 304 ARG A O 1
ATOM 2286 N N . ASP A 1 305 ? 23.823 2.182 -7.652 1.00 95.56 305 ASP A N 1
ATOM 2287 C CA . ASP A 1 305 ? 25.225 2.112 -8.057 1.00 95.56 305 ASP A CA 1
ATOM 2288 C C . ASP A 1 305 ? 25.458 0.812 -8.828 1.00 95.56 305 ASP A C 1
ATOM 2290 O O . ASP A 1 305 ? 25.097 -0.275 -8.370 1.00 95.56 305 ASP A O 1
ATOM 2294 N N . MET A 1 306 ? 26.025 0.941 -10.021 1.00 94.69 306 MET A N 1
ATOM 2295 C CA . MET A 1 306 ? 26.313 -0.178 -10.906 1.00 94.69 306 MET A CA 1
ATOM 2296 C C . MET A 1 306 ? 27.709 -0.757 -10.668 1.00 94.69 306 MET A C 1
ATOM 2298 O O . MET A 1 306 ? 28.012 -1.825 -11.196 1.00 94.69 306 MET A O 1
ATOM 2302 N N . GLY A 1 307 ? 28.584 -0.052 -9.935 1.00 92.38 307 GLY A N 1
ATOM 2303 C CA . GLY A 1 307 ? 29.990 -0.427 -9.727 1.00 92.38 307 GLY A CA 1
ATOM 2304 C C . GLY A 1 307 ? 30.843 -0.437 -11.006 1.00 92.38 307 GLY A C 1
ATOM 2305 O O . GLY A 1 307 ? 32.039 -0.723 -10.965 1.00 92.38 307 GLY A O 1
ATOM 2306 N N . VAL A 1 308 ? 30.235 -0.128 -12.152 1.00 93.50 308 VAL A N 1
ATOM 2307 C CA . VAL A 1 308 ? 30.822 -0.106 -13.490 1.00 93.50 308 VAL A CA 1
ATOM 2308 C C . VAL A 1 308 ? 30.279 1.124 -14.209 1.00 93.50 308 VAL A C 1
ATOM 2310 O O . VAL A 1 308 ? 29.086 1.409 -14.077 1.00 93.50 308 VAL A O 1
ATOM 2313 N N . PRO A 1 309 ? 31.097 1.842 -15.000 1.00 95.44 309 PRO A N 1
ATOM 2314 C CA . PRO A 1 309 ? 30.595 3.014 -15.690 1.00 95.44 309 PRO A CA 1
ATOM 2315 C C . PRO A 1 309 ? 29.469 2.675 -16.676 1.00 95.44 309 PRO A C 1
ATOM 2317 O O . PRO A 1 309 ? 29.594 1.773 -17.516 1.00 95.44 309 PRO A O 1
ATOM 2320 N N . VAL A 1 310 ? 28.383 3.426 -16.581 1.00 96.19 310 VAL A N 1
ATOM 2321 C CA . VAL A 1 310 ? 27.209 3.385 -17.442 1.00 96.19 310 VAL A CA 1
ATOM 2322 C C . VAL A 1 310 ? 27.512 4.180 -18.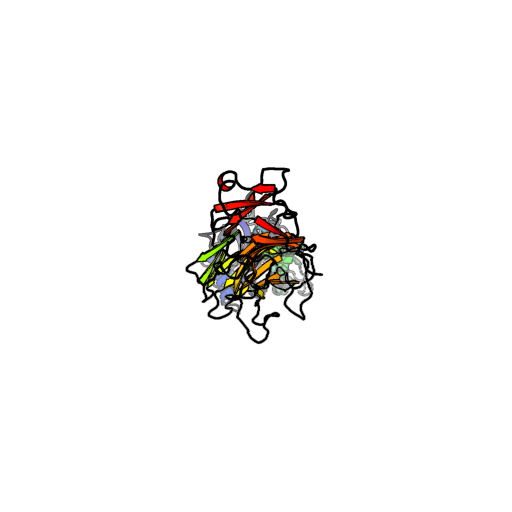711 1.00 96.19 310 VAL A C 1
ATOM 2324 O O . VAL A 1 310 ? 27.974 5.314 -18.664 1.00 96.19 310 VAL A O 1
ATOM 2327 N N . ILE A 1 311 ? 27.275 3.574 -19.872 1.00 94.62 311 ILE A N 1
ATOM 2328 C CA . ILE A 1 311 ? 27.482 4.214 -21.181 1.00 94.62 311 ILE A CA 1
ATOM 2329 C C . ILE A 1 311 ? 26.280 5.085 -21.550 1.00 94.62 311 ILE A C 1
ATOM 2331 O O . ILE A 1 311 ? 26.444 6.180 -22.078 1.00 94.62 311 ILE A O 1
ATOM 2335 N N . LEU A 1 312 ? 25.074 4.570 -21.317 1.00 95.44 312 LEU A N 1
ATOM 2336 C CA . LEU A 1 312 ? 23.809 5.247 -21.585 1.00 95.44 312 LEU A CA 1
ATOM 2337 C C . LEU A 1 312 ? 22.734 4.696 -20.654 1.00 95.44 312 LEU A C 1
ATOM 2339 O O . LEU A 1 312 ? 22.806 3.535 -20.238 1.00 95.44 312 LEU A O 1
ATOM 2343 N N . ALA A 1 313 ? 21.734 5.529 -20.392 1.00 96.94 313 ALA A N 1
ATOM 2344 C CA . ALA A 1 313 ? 20.515 5.182 -19.688 1.00 96.94 313 ALA A CA 1
ATOM 2345 C C . ALA A 1 313 ? 19.328 5.822 -20.416 1.00 96.94 313 ALA A C 1
ATOM 2347 O O . ALA A 1 313 ? 19.437 6.951 -20.896 1.00 96.94 313 ALA A O 1
ATOM 2348 N N . LYS A 1 314 ? 18.218 5.097 -20.536 1.00 97.38 314 LYS A N 1
ATOM 2349 C CA . LYS A 1 314 ? 16.981 5.570 -21.163 1.00 97.38 314 LYS A CA 1
ATOM 2350 C C . LYS A 1 314 ? 15.767 5.057 -20.406 1.00 97.38 314 LYS A C 1
ATOM 2352 O O . LYS A 1 314 ? 15.807 3.969 -19.836 1.00 97.38 314 LYS A O 1
ATOM 2357 N N . LEU A 1 315 ? 14.692 5.834 -20.440 1.00 96.38 315 LEU A N 1
ATOM 2358 C CA . LEU A 1 315 ? 13.375 5.387 -20.010 1.00 96.38 315 LEU A CA 1
ATOM 2359 C C . LEU A 1 315 ? 12.611 4.776 -21.179 1.00 96.38 315 LEU A C 1
ATOM 2361 O O . LEU A 1 315 ? 12.734 5.225 -22.319 1.00 96.38 315 LEU A O 1
ATOM 2365 N N . MET A 1 316 ? 11.803 3.776 -20.863 1.00 95.25 316 MET A N 1
ATOM 2366 C CA . MET A 1 316 ? 10.799 3.203 -21.749 1.00 95.25 316 MET A CA 1
ATOM 2367 C C . MET A 1 316 ? 9.521 2.919 -20.974 1.00 95.25 316 MET A C 1
ATOM 2369 O O . MET A 1 316 ? 9.521 2.922 -19.741 1.00 95.25 316 MET A O 1
ATOM 2373 N N . ARG A 1 317 ? 8.443 2.645 -21.695 1.00 94.00 317 ARG A N 1
ATOM 2374 C CA . ARG A 1 317 ? 7.201 2.113 -21.147 1.00 94.00 317 ARG A CA 1
ATOM 2375 C C . ARG A 1 317 ? 6.956 0.743 -21.747 1.00 94.00 317 ARG A C 1
ATOM 2377 O O . ARG A 1 317 ? 7.136 0.558 -22.947 1.00 94.00 317 ARG A O 1
ATOM 2384 N N . ASP A 1 318 ? 6.575 -0.193 -20.896 1.00 93.19 318 ASP A N 1
ATOM 2385 C CA . ASP A 1 318 ? 6.144 -1.506 -21.353 1.00 93.19 318 ASP A CA 1
ATOM 2386 C C . ASP A 1 318 ? 4.716 -1.458 -21.931 1.00 93.19 318 ASP A C 1
ATOM 2388 O O . ASP A 1 318 ? 4.046 -0.418 -21.915 1.00 93.19 318 ASP A O 1
ATOM 2392 N N . ARG A 1 319 ? 4.218 -2.594 -22.417 1.00 92.50 319 ARG A N 1
ATOM 2393 C CA . ARG A 1 319 ? 2.870 -2.755 -22.981 1.00 92.50 319 ARG A CA 1
ATOM 2394 C C . ARG A 1 319 ? 1.740 -2.437 -22.000 1.00 92.50 319 ARG A C 1
ATOM 2396 O O . ARG A 1 319 ? 0.595 -2.261 -22.413 1.00 92.50 319 ARG A O 1
ATOM 2403 N N . HIS A 1 320 ? 2.037 -2.382 -20.702 1.00 92.06 320 HIS A N 1
ATOM 2404 C CA . HIS A 1 320 ? 1.102 -2.004 -19.643 1.00 92.06 320 HIS A CA 1
ATOM 2405 C C . HIS A 1 320 ? 1.240 -0.526 -19.238 1.00 92.06 320 HIS A C 1
ATOM 2407 O O . HIS A 1 320 ? 0.522 -0.060 -18.353 1.00 92.06 320 HIS A O 1
ATOM 2413 N N . GLY A 1 321 ? 2.135 0.225 -19.887 1.00 91.19 321 GLY A N 1
ATOM 2414 C CA . GLY A 1 321 ? 2.422 1.627 -19.597 1.00 91.19 321 GLY A CA 1
ATOM 2415 C C . GLY A 1 321 ? 3.334 1.841 -18.385 1.00 91.19 321 GLY A C 1
ATOM 2416 O O . GLY A 1 321 ? 3.582 2.995 -18.009 1.00 91.19 321 GLY A O 1
ATOM 2417 N N . GLU A 1 322 ? 3.841 0.767 -17.775 1.00 92.00 322 GLU A N 1
ATOM 2418 C CA . GLU A 1 322 ? 4.737 0.839 -16.626 1.00 92.00 322 GLU A CA 1
ATOM 2419 C C . GLU A 1 322 ? 6.138 1.242 -17.091 1.00 92.00 322 GLU A C 1
ATOM 2421 O O . GLU A 1 322 ? 6.679 0.730 -18.074 1.00 92.00 322 GLU A O 1
ATOM 2426 N N . ALA A 1 323 ? 6.735 2.197 -16.381 1.00 94.50 323 ALA A N 1
ATOM 2427 C CA . ALA A 1 323 ? 8.040 2.720 -16.750 1.00 94.50 323 ALA A CA 1
ATOM 2428 C C . ALA A 1 323 ? 9.156 1.720 -16.409 1.00 94.50 323 ALA A C 1
ATOM 2430 O O . ALA A 1 323 ? 9.214 1.182 -15.296 1.00 94.50 323 ALA A O 1
ATOM 2431 N N . ARG A 1 324 ? 10.076 1.526 -17.354 1.00 96.25 324 ARG A N 1
ATOM 2432 C CA . ARG A 1 324 ? 11.304 0.741 -17.201 1.00 96.25 324 ARG A CA 1
ATOM 2433 C C . ARG A 1 324 ? 12.515 1.604 -17.510 1.00 96.25 324 ARG A C 1
ATOM 2435 O O . ARG A 1 324 ? 12.444 2.552 -18.292 1.00 96.25 324 ARG A O 1
ATOM 2442 N N . VAL A 1 325 ? 13.643 1.246 -16.912 1.00 97.62 325 VAL A N 1
ATOM 2443 C CA . VAL A 1 325 ? 14.930 1.893 -17.172 1.00 97.62 325 VAL A CA 1
ATOM 2444 C C . VAL A 1 325 ? 15.839 0.910 -17.872 1.00 97.62 325 VAL A C 1
ATOM 2446 O O . VAL A 1 325 ? 16.091 -0.178 -17.362 1.00 97.62 325 VAL A O 1
ATOM 2449 N N . VAL A 1 326 ? 16.362 1.324 -19.015 1.00 97.81 326 VAL A N 1
ATOM 2450 C CA . VAL A 1 326 ? 17.317 0.572 -19.818 1.00 97.81 326 VAL A CA 1
ATOM 2451 C C . VAL A 1 326 ? 18.680 1.221 -19.666 1.00 97.81 326 VAL A C 1
ATOM 2453 O O . VAL A 1 326 ? 18.828 2.413 -19.923 1.00 97.81 326 VAL A O 1
ATOM 2456 N N . ALA A 1 327 ? 19.688 0.450 -19.276 1.00 97.56 327 ALA A N 1
ATOM 2457 C CA . ALA A 1 327 ? 21.055 0.937 -19.139 1.00 97.56 327 ALA A CA 1
ATOM 2458 C C . ALA A 1 327 ? 22.050 -0.025 -19.784 1.00 97.56 327 ALA A C 1
ATOM 2460 O O . ALA A 1 327 ? 21.869 -1.238 -19.733 1.00 97.56 327 ALA A O 1
ATOM 2461 N N . SER A 1 328 ? 23.128 0.503 -20.361 1.00 96.50 328 SER A N 1
ATOM 2462 C CA . SER A 1 328 ? 24.237 -0.324 -20.860 1.00 96.50 328 SER A CA 1
ATOM 2463 C C . SER A 1 328 ? 25.544 0.031 -20.167 1.00 96.50 328 SER A C 1
ATOM 2465 O O . SER A 1 328 ? 25.781 1.205 -19.877 1.00 96.50 328 SER A O 1
ATOM 2467 N N . LEU A 1 329 ? 26.399 -0.963 -19.933 1.00 95.38 329 LEU A N 1
ATOM 2468 C CA . LEU A 1 329 ? 27.616 -0.813 -19.131 1.00 95.38 329 LEU A CA 1
ATOM 2469 C C . LEU A 1 329 ? 28.905 -0.919 -19.961 1.00 95.38 329 LEU A C 1
ATOM 2471 O O . LEU A 1 329 ? 28.967 -1.610 -20.981 1.00 95.38 329 LEU A O 1
ATOM 2475 N N . ARG A 1 330 ? 29.979 -0.273 -19.487 1.00 91.81 330 ARG A N 1
ATOM 2476 C CA . ARG A 1 330 ? 31.346 -0.386 -20.035 1.00 91.81 330 ARG A CA 1
ATOM 2477 C C . ARG A 1 330 ? 31.879 -1.833 -19.995 1.00 91.81 330 ARG A C 1
ATOM 2479 O O . ARG A 1 330 ? 31.383 -2.662 -19.243 1.00 91.81 330 ARG A O 1
ATOM 2486 N N . PRO A 1 331 ? 32.925 -2.169 -20.780 1.00 84.88 331 PRO A N 1
ATOM 2487 C CA . PRO A 1 331 ? 33.415 -3.547 -20.944 1.00 84.88 331 PRO A CA 1
ATOM 2488 C C . PRO A 1 331 ? 34.203 -4.145 -19.766 1.00 84.88 331 PRO A C 1
ATOM 2490 O O . PRO A 1 331 ? 34.695 -5.267 -19.904 1.00 84.88 331 PRO A O 1
ATOM 2493 N N . LYS A 1 332 ? 34.313 -3.469 -18.618 1.00 85.50 332 LYS A N 1
ATOM 2494 C CA . LYS A 1 332 ? 35.070 -3.955 -17.451 1.00 85.50 332 LYS A CA 1
ATOM 2495 C C . LYS A 1 332 ? 34.161 -4.099 -16.231 1.00 85.50 332 LYS A C 1
ATOM 2497 O O . LYS A 1 332 ? 33.385 -3.194 -15.974 1.00 85.50 332 LYS A O 1
ATOM 2502 N N . GLY A 1 333 ? 34.290 -5.200 -15.490 1.00 86.62 333 GLY A N 1
ATOM 2503 C CA . GLY A 1 333 ? 33.503 -5.482 -14.282 1.00 86.62 333 GLY A CA 1
ATOM 2504 C C . GLY A 1 333 ? 32.329 -6.443 -14.502 1.00 86.62 333 GLY A C 1
ATOM 2505 O O . GLY A 1 333 ? 32.217 -7.091 -15.547 1.00 86.62 333 GLY A O 1
ATOM 2506 N N . GLN A 1 334 ? 31.476 -6.559 -13.485 1.00 84.44 334 GLN A N 1
ATOM 2507 C CA . GLN A 1 334 ? 30.265 -7.375 -13.531 1.00 84.44 334 GLN A CA 1
ATOM 2508 C C . GLN A 1 334 ? 29.270 -6.783 -14.538 1.00 84.44 334 GLN A C 1
ATOM 2510 O O . GLN A 1 334 ? 29.150 -5.568 -14.648 1.00 84.44 334 GLN A O 1
ATOM 2515 N N . ASP A 1 335 ? 28.603 -7.636 -15.321 1.00 89.81 335 ASP A N 1
ATOM 2516 C CA . ASP A 1 335 ? 27.650 -7.224 -16.370 1.00 89.81 335 ASP A CA 1
ATOM 2517 C C . ASP A 1 335 ? 28.228 -6.295 -17.448 1.00 89.81 335 ASP A C 1
ATOM 2519 O O . ASP A 1 335 ? 27.514 -5.660 -18.224 1.00 89.81 335 ASP A O 1
ATOM 2523 N N . ALA A 1 336 ? 29.552 -6.257 -17.547 1.00 85.88 336 ALA A N 1
ATOM 2524 C CA . ALA A 1 336 ? 30.246 -5.436 -18.508 1.00 85.88 336 ALA A CA 1
ATOM 2525 C C . ALA A 1 336 ? 29.788 -5.705 -19.949 1.00 85.88 336 ALA A C 1
ATOM 2527 O O . ALA A 1 336 ? 29.762 -6.859 -20.379 1.00 85.88 336 ALA A O 1
ATOM 2528 N N . GLY A 1 337 ? 29.506 -4.647 -20.712 1.00 90.88 337 GLY A N 1
ATOM 2529 C CA . GLY A 1 337 ? 29.036 -4.722 -22.101 1.00 90.88 337 GLY A CA 1
ATOM 2530 C C . GLY A 1 337 ? 27.572 -5.140 -22.275 1.00 90.88 337 GLY A C 1
ATOM 2531 O O . GLY A 1 337 ? 27.084 -5.119 -23.405 1.00 90.88 337 GLY A O 1
ATOM 2532 N N . CYS A 1 338 ? 26.877 -5.493 -21.189 1.00 95.50 338 CYS A N 1
ATOM 2533 C CA . CYS A 1 338 ? 25.485 -5.930 -21.221 1.00 95.50 338 CYS A CA 1
ATOM 2534 C C . CYS A 1 338 ? 24.515 -4.745 -21.237 1.00 95.50 338 CYS A C 1
ATOM 2536 O O . CYS A 1 338 ? 24.860 -3.624 -20.848 1.00 95.50 338 CYS A O 1
ATOM 2538 N N . LEU A 1 339 ? 23.281 -5.040 -21.639 1.00 97.44 339 LEU A N 1
ATOM 2539 C CA . LEU A 1 339 ? 22.109 -4.216 -21.392 1.00 97.44 339 LEU A CA 1
ATOM 2540 C C . LEU A 1 339 ? 21.392 -4.736 -20.150 1.00 97.44 339 LEU A C 1
ATOM 2542 O O . LEU A 1 339 ? 21.195 -5.941 -20.006 1.00 97.44 339 LEU A O 1
ATOM 2546 N N . LEU A 1 340 ? 20.977 -3.834 -19.278 1.00 97.94 340 LEU A N 1
ATOM 2547 C CA . LEU A 1 340 ? 20.225 -4.131 -18.073 1.00 97.94 340 LEU A CA 1
ATOM 2548 C C . LEU A 1 340 ? 18.895 -3.390 -18.124 1.00 97.94 340 LEU A C 1
ATOM 2550 O O . LEU A 1 340 ? 18.851 -2.235 -18.551 1.00 97.94 340 LEU A O 1
ATOM 2554 N N . ILE A 1 341 ? 17.838 -4.058 -17.669 1.00 97.75 341 ILE A N 1
ATOM 2555 C CA . ILE A 1 341 ? 16.496 -3.485 -17.580 1.00 97.75 341 ILE A CA 1
ATOM 2556 C C . ILE A 1 341 ? 16.055 -3.517 -16.122 1.00 97.75 341 ILE A C 1
ATOM 2558 O O . ILE A 1 341 ? 16.163 -4.552 -15.454 1.00 97.75 341 ILE A O 1
ATOM 2562 N N . PHE A 1 342 ? 15.563 -2.382 -15.638 1.00 97.81 342 PHE A N 1
ATOM 2563 C CA . PHE A 1 342 ? 15.055 -2.207 -14.285 1.00 97.81 342 PHE A CA 1
ATOM 2564 C C . PHE A 1 342 ? 13.578 -1.832 -14.301 1.00 97.81 342 PHE A C 1
ATOM 2566 O O . PHE A 1 342 ? 13.116 -1.115 -15.191 1.00 97.81 342 PHE A O 1
ATOM 2573 N N . ASP A 1 343 ? 12.842 -2.297 -13.298 1.00 96.12 343 ASP A N 1
ATOM 2574 C CA . ASP A 1 343 ? 11.476 -1.857 -13.055 1.00 96.12 343 ASP A CA 1
ATOM 2575 C C . ASP A 1 343 ? 11.417 -0.443 -12.449 1.00 96.12 343 ASP A C 1
ATOM 2577 O O . ASP A 1 343 ? 12.429 0.180 -12.116 1.00 96.12 343 ASP A O 1
ATOM 2581 N N . ARG A 1 344 ? 10.197 0.064 -12.252 1.00 94.25 344 ARG A N 1
ATOM 2582 C CA . ARG A 1 344 ? 9.960 1.370 -11.623 1.00 94.25 344 ARG A CA 1
ATOM 2583 C C . ARG A 1 344 ? 10.500 1.509 -10.195 1.00 94.25 344 ARG A C 1
ATOM 2585 O O . ARG A 1 344 ? 10.572 2.630 -9.704 1.00 94.25 344 ARG A O 1
ATOM 2592 N N . ARG A 1 345 ? 10.822 0.407 -9.505 1.00 94.06 345 ARG A N 1
ATOM 2593 C CA . ARG A 1 345 ? 11.395 0.394 -8.146 1.00 94.06 345 ARG A CA 1
ATOM 2594 C C . ARG A 1 345 ? 12.922 0.309 -8.167 1.00 94.06 345 ARG A C 1
ATOM 2596 O O . ARG A 1 345 ? 13.539 0.358 -7.108 1.00 94.06 345 ARG A O 1
ATOM 2603 N N . GLY A 1 346 ? 13.518 0.194 -9.351 1.00 95.94 346 GLY A N 1
ATOM 2604 C CA . GLY A 1 346 ? 14.949 0.022 -9.526 1.00 95.94 346 GLY A CA 1
ATOM 2605 C C . GLY A 1 346 ? 15.403 -1.421 -9.376 1.00 95.94 346 GLY A C 1
ATOM 2606 O O . GLY A 1 346 ? 16.609 -1.642 -9.299 1.00 95.94 346 GLY A O 1
ATOM 2607 N N . GLU A 1 347 ? 14.495 -2.402 -9.349 1.00 96.75 347 GLU A N 1
ATOM 2608 C CA . GLU A 1 347 ? 14.851 -3.819 -9.342 1.00 96.75 347 GLU A CA 1
ATOM 2609 C C . GLU A 1 347 ? 15.187 -4.303 -10.744 1.00 96.75 347 GLU A C 1
ATOM 2611 O O . GLU A 1 347 ? 14.485 -4.003 -11.709 1.00 96.75 347 GLU A O 1
ATOM 2616 N N . ARG A 1 348 ? 16.282 -5.057 -10.868 1.00 96.88 348 ARG A N 1
ATOM 2617 C CA . ARG A 1 348 ? 16.710 -5.591 -12.162 1.00 96.88 348 ARG A CA 1
ATOM 2618 C C . ARG A 1 348 ? 15.788 -6.735 -12.565 1.00 96.88 348 ARG A C 1
ATOM 2620 O O . ARG A 1 348 ? 15.771 -7.759 -11.889 1.00 96.88 348 ARG A O 1
ATOM 2627 N N . ILE A 1 349 ? 15.113 -6.582 -13.698 1.00 96.69 349 ILE A N 1
ATOM 2628 C CA . ILE A 1 349 ? 14.218 -7.602 -14.256 1.00 96.69 349 ILE A CA 1
ATOM 2629 C C . ILE A 1 349 ? 14.875 -8.400 -15.382 1.00 96.69 349 ILE A C 1
ATOM 2631 O O . ILE A 1 349 ? 14.584 -9.581 -15.530 1.00 96.69 349 ILE A O 1
ATOM 2635 N N . ALA A 1 350 ? 15.814 -7.795 -16.120 1.00 97.25 350 ALA A N 1
ATOM 2636 C CA . ALA A 1 350 ? 16.466 -8.464 -17.240 1.00 97.25 350 ALA A CA 1
ATOM 2637 C C . ALA A 1 350 ? 17.933 -8.067 -17.423 1.00 97.25 350 ALA A C 1
ATOM 2639 O O . ALA A 1 350 ? 18.392 -7.003 -16.989 1.00 97.25 350 ALA A O 1
ATOM 2640 N N . ARG A 1 351 ? 18.663 -8.955 -18.104 1.00 96.81 351 ARG A N 1
ATOM 2641 C CA . ARG A 1 351 ? 20.049 -8.781 -18.543 1.00 96.81 351 ARG A CA 1
ATOM 2642 C C . ARG A 1 351 ? 20.194 -9.383 -19.934 1.00 96.81 351 ARG A C 1
ATOM 2644 O O . ARG A 1 351 ? 20.041 -10.590 -20.090 1.00 96.81 351 ARG A O 1
ATOM 2651 N N . PHE A 1 352 ? 20.581 -8.564 -20.903 1.00 97.19 352 PHE A N 1
ATOM 2652 C CA . PHE A 1 352 ? 20.920 -9.017 -22.245 1.00 97.19 352 PHE A CA 1
ATOM 2653 C C . PHE A 1 352 ? 22.424 -8.880 -22.500 1.00 97.19 352 PHE A C 1
ATOM 2655 O O . PHE A 1 352 ? 23.003 -7.801 -22.356 1.00 97.19 352 PHE A O 1
ATOM 2662 N N . ASP A 1 353 ? 23.054 -9.985 -22.892 1.00 95.31 353 ASP A N 1
ATOM 2663 C CA . ASP A 1 353 ? 24.466 -10.045 -23.263 1.00 95.31 353 ASP A CA 1
ATOM 2664 C C . ASP A 1 353 ? 24.578 -10.167 -24.795 1.00 95.31 353 ASP A C 1
ATOM 2666 O O . ASP A 1 353 ? 24.099 -11.154 -25.365 1.00 95.31 353 ASP A O 1
ATOM 2670 N N . PRO A 1 354 ? 25.208 -9.203 -25.496 1.00 92.12 354 PRO A N 1
ATOM 2671 C CA . PRO A 1 354 ? 25.358 -9.263 -26.951 1.00 92.12 354 PRO A CA 1
ATOM 2672 C C . PRO A 1 354 ? 26.303 -10.389 -27.416 1.00 92.12 354 PRO A C 1
ATOM 2674 O O . PRO A 1 354 ? 26.448 -10.603 -28.628 1.00 92.12 354 PRO A O 1
ATOM 2677 N N . GLY A 1 355 ? 26.928 -11.119 -26.487 1.00 89.50 355 GLY A N 1
ATOM 2678 C CA . GLY A 1 355 ? 27.764 -12.279 -26.752 1.00 89.50 355 GLY A CA 1
ATOM 2679 C C . GLY A 1 355 ? 29.131 -11.920 -27.330 1.00 89.50 355 GLY A C 1
ATOM 2680 O O . GLY A 1 355 ? 29.462 -10.754 -27.566 1.00 89.50 355 GLY A O 1
ATOM 2681 N N . GLN A 1 356 ? 29.938 -12.958 -27.563 1.00 85.19 356 GLN A N 1
ATOM 2682 C CA . GLN A 1 356 ? 31.315 -12.825 -28.061 1.00 85.19 356 GLN A CA 1
ATOM 2683 C C . GLN A 1 356 ? 31.536 -13.484 -29.429 1.00 85.19 356 GLN A C 1
ATOM 2685 O O . GLN A 1 356 ? 32.363 -13.020 -30.211 1.00 85.19 356 GLN A O 1
ATOM 2690 N N . MET A 1 357 ? 30.779 -14.540 -29.739 1.00 85.62 357 MET A N 1
ATOM 2691 C CA . MET A 1 357 ? 30.898 -15.268 -31.005 1.00 85.62 357 MET A CA 1
ATOM 2692 C C . MET A 1 357 ? 30.376 -14.425 -32.166 1.00 85.62 357 MET A C 1
ATOM 2694 O O . MET A 1 357 ? 29.383 -13.709 -32.008 1.00 85.62 357 MET A O 1
ATOM 2698 N N . GLN A 1 358 ? 31.054 -14.472 -33.312 1.00 88.81 358 GLN A N 1
ATOM 2699 C CA . GLN A 1 358 ? 30.653 -13.816 -34.560 1.00 88.81 358 GLN A CA 1
ATOM 2700 C C . GLN A 1 358 ? 30.539 -14.829 -35.703 1.00 88.81 358 GLN A C 1
ATOM 2702 O O . GLN A 1 358 ? 31.314 -15.783 -35.731 1.00 88.81 358 GLN A O 1
ATOM 2707 N N . PRO A 1 359 ? 29.653 -14.589 -36.683 1.00 89.69 359 PRO A N 1
ATOM 2708 C CA . PRO A 1 359 ? 29.467 -15.512 -37.797 1.00 89.69 359 PRO A CA 1
ATOM 2709 C C . PRO A 1 359 ? 30.532 -15.391 -38.897 1.00 89.69 359 PRO A C 1
ATOM 2711 O O . PRO A 1 359 ? 30.712 -16.319 -39.673 1.00 89.69 359 PRO A O 1
ATOM 2714 N N . TYR A 1 360 ? 31.243 -14.263 -38.986 1.00 87.38 360 TYR A N 1
ATOM 2715 C CA . TYR A 1 360 ? 32.212 -14.028 -40.063 1.00 87.38 360 TYR A CA 1
ATOM 2716 C C . TYR A 1 360 ? 33.603 -14.609 -39.780 1.00 87.38 360 TYR A C 1
ATOM 2718 O O . TYR A 1 360 ? 34.323 -14.955 -40.712 1.00 87.38 360 TYR A O 1
ATOM 2726 N N . ARG A 1 361 ? 33.998 -14.668 -38.501 1.00 86.31 361 ARG A N 1
ATOM 2727 C CA . ARG A 1 361 ? 35.268 -15.244 -38.022 1.00 86.31 361 ARG A CA 1
ATOM 2728 C C . ARG A 1 361 ? 35.063 -15.925 -36.662 1.00 86.31 361 ARG A C 1
ATOM 2730 O O . ARG A 1 361 ? 35.351 -15.312 -35.630 1.00 86.31 361 ARG A O 1
ATOM 2737 N N . PRO A 1 362 ? 34.477 -17.137 -36.631 1.00 84.31 362 PRO A N 1
ATOM 2738 C CA . PRO A 1 362 ? 34.124 -17.823 -35.383 1.00 84.31 362 PRO A CA 1
ATOM 2739 C C . PRO A 1 362 ? 35.318 -18.101 -34.457 1.00 84.31 362 PRO A C 1
ATOM 2741 O O . PRO A 1 362 ? 35.154 -18.181 -33.243 1.00 84.31 362 PRO A O 1
ATOM 2744 N N . ASP A 1 363 ? 36.517 -18.204 -35.027 1.00 86.81 363 ASP A N 1
ATOM 2745 C CA . ASP A 1 363 ? 37.807 -18.375 -34.356 1.00 86.81 363 ASP A CA 1
ATOM 2746 C C . ASP A 1 363 ? 38.311 -17.107 -33.647 1.00 86.81 363 ASP A C 1
ATOM 2748 O O . ASP A 1 363 ? 39.258 -17.169 -32.862 1.00 86.81 363 ASP A O 1
ATOM 2752 N N . TRP A 1 364 ? 37.663 -15.959 -33.875 1.00 84.31 364 TRP A N 1
ATOM 2753 C CA . TRP A 1 364 ? 38.069 -14.673 -33.320 1.00 84.31 364 TRP A CA 1
ATOM 2754 C C . TRP A 1 364 ? 36.970 -14.044 -32.447 1.00 84.31 364 TRP A C 1
ATOM 2756 O O . TRP A 1 364 ? 36.294 -13.092 -32.866 1.00 84.31 364 TRP A O 1
ATOM 2766 N N . PRO A 1 365 ? 36.745 -14.573 -31.225 1.00 83.50 365 PRO A N 1
ATOM 2767 C CA . PRO A 1 365 ? 35.715 -14.065 -30.333 1.00 83.50 365 PRO A CA 1
ATOM 2768 C C . PRO A 1 365 ? 36.102 -12.689 -29.787 1.00 83.50 365 PRO A C 1
ATOM 2770 O O . PRO A 1 365 ? 37.178 -12.484 -29.221 1.00 83.50 365 PRO A O 1
ATOM 2773 N N . HIS A 1 366 ? 35.179 -11.738 -29.900 1.00 84.75 366 HIS A N 1
ATOM 2774 C CA . HIS A 1 366 ? 35.341 -10.400 -29.348 1.00 84.75 366 HIS A CA 1
ATOM 2775 C C . HIS A 1 366 ? 34.124 -10.017 -28.532 1.00 84.75 366 HIS A C 1
ATOM 2777 O O . HIS A 1 366 ? 32.993 -10.033 -29.018 1.00 84.75 366 HIS A O 1
ATOM 2783 N N . LYS A 1 367 ? 34.366 -9.606 -27.286 1.00 87.88 367 LYS A N 1
ATOM 2784 C CA . LYS A 1 367 ? 33.313 -9.072 -26.432 1.00 87.88 367 LYS A CA 1
ATOM 2785 C C . LYS A 1 367 ? 32.707 -7.823 -27.062 1.00 87.88 367 LYS A C 1
ATOM 2787 O O . LYS A 1 367 ? 33.407 -6.835 -27.288 1.00 87.88 367 LYS A O 1
ATOM 2792 N N . ARG A 1 368 ? 31.399 -7.870 -27.304 1.00 90.81 368 ARG A N 1
ATOM 2793 C CA . ARG A 1 368 ? 30.640 -6.723 -27.796 1.00 90.81 368 ARG A CA 1
ATOM 2794 C C . ARG A 1 368 ? 30.168 -5.851 -26.651 1.00 90.81 368 ARG A C 1
ATOM 2796 O O . ARG A 1 368 ? 29.925 -6.320 -25.541 1.00 90.81 368 ARG A O 1
ATOM 2803 N N . ILE A 1 369 ? 30.044 -4.567 -26.944 1.00 92.31 369 ILE A N 1
ATOM 2804 C CA . ILE A 1 369 ? 29.544 -3.561 -26.015 1.00 92.31 369 ILE A CA 1
ATOM 2805 C C . ILE A 1 369 ? 28.357 -2.890 -26.675 1.00 92.31 369 ILE A C 1
ATOM 2807 O O . ILE A 1 369 ? 28.455 -2.443 -27.820 1.00 92.31 369 ILE A O 1
ATOM 2811 N N . ILE A 1 370 ? 27.257 -2.786 -25.940 1.00 95.06 370 ILE A N 1
ATOM 2812 C CA . ILE A 1 370 ? 26.095 -2.034 -26.396 1.00 95.06 370 ILE A CA 1
ATOM 2813 C C . ILE A 1 370 ? 26.410 -0.547 -26.246 1.00 95.06 370 ILE A C 1
ATOM 2815 O O . ILE A 1 370 ? 26.588 -0.047 -25.141 1.00 95.06 370 ILE A O 1
ATOM 2819 N N . LYS A 1 371 ? 26.559 0.148 -27.377 1.00 91.12 371 LYS A N 1
ATOM 2820 C CA . LYS A 1 371 ? 26.929 1.579 -27.420 1.00 91.12 371 LYS A CA 1
ATOM 2821 C C . LYS A 1 371 ? 25.787 2.481 -27.875 1.00 91.12 371 LYS A C 1
ATOM 2823 O O . LYS A 1 371 ? 25.872 3.703 -27.729 1.00 91.12 371 LYS A O 1
ATOM 2828 N N . ARG A 1 372 ? 24.756 1.893 -28.481 1.00 93.69 372 ARG A N 1
ATOM 2829 C CA . ARG A 1 372 ? 23.580 2.593 -28.992 1.00 93.69 372 ARG A CA 1
ATOM 2830 C C . ARG A 1 372 ? 22.338 1.813 -28.620 1.00 93.69 372 ARG A C 1
ATOM 2832 O O . ARG A 1 372 ? 22.318 0.587 -28.737 1.00 93.69 372 ARG A O 1
ATOM 2839 N N . VAL A 1 373 ? 21.331 2.562 -28.194 1.00 95.88 373 VAL A N 1
ATOM 2840 C CA . VAL A 1 373 ? 20.005 2.052 -27.881 1.00 95.88 373 VAL A CA 1
ATOM 2841 C C . VAL A 1 373 ? 18.964 3.006 -28.445 1.00 95.88 373 VAL A C 1
ATOM 2843 O O . VAL A 1 373 ? 18.987 4.212 -28.166 1.00 95.88 373 VAL A O 1
ATOM 2846 N N . VAL A 1 374 ? 18.038 2.452 -29.214 1.00 95.56 374 VAL A N 1
ATOM 2847 C CA . VAL A 1 374 ? 16.790 3.101 -29.618 1.00 95.56 374 VAL A CA 1
ATOM 2848 C C . VAL A 1 374 ? 15.647 2.333 -28.975 1.00 95.56 374 VAL A C 1
ATOM 2850 O O . VAL A 1 374 ? 15.713 1.115 -28.865 1.00 95.56 374 VAL A O 1
ATOM 2853 N N . ILE A 1 375 ? 14.643 3.060 -28.500 1.00 96.25 375 ILE A N 1
ATOM 2854 C CA . ILE A 1 375 ? 13.446 2.502 -27.877 1.00 96.25 375 ILE A CA 1
ATOM 2855 C C . ILE A 1 375 ? 12.286 2.995 -28.721 1.00 96.25 375 ILE A C 1
ATOM 2857 O O . ILE A 1 375 ? 12.145 4.207 -28.905 1.00 96.25 375 ILE A O 1
ATOM 2861 N N . ALA A 1 376 ? 11.538 2.066 -29.297 1.00 94.38 376 ALA A N 1
ATOM 2862 C CA . ALA A 1 376 ? 10.543 2.362 -30.313 1.00 94.38 376 ALA A CA 1
ATOM 2863 C C . ALA A 1 376 ? 9.501 1.247 -30.392 1.00 94.38 376 ALA A C 1
ATOM 2865 O O . ALA A 1 376 ? 9.806 0.102 -30.095 1.00 94.38 376 ALA A O 1
ATOM 2866 N N . ASP A 1 377 ? 8.301 1.597 -30.837 1.00 93.25 377 ASP A N 1
ATOM 2867 C CA . ASP A 1 377 ? 7.266 0.642 -31.239 1.00 93.25 377 ASP A CA 1
ATOM 2868 C C . ASP A 1 377 ? 7.531 0.244 -32.705 1.00 93.25 377 ASP A C 1
ATOM 2870 O O . ASP A 1 377 ? 7.415 1.070 -33.621 1.00 93.25 377 ASP A O 1
ATOM 2874 N N . LEU A 1 378 ? 8.044 -0.970 -32.913 1.00 93.06 378 LEU A N 1
ATOM 2875 C CA . LEU A 1 378 ? 8.549 -1.477 -34.193 1.00 93.06 378 LEU A CA 1
ATOM 2876 C C . LEU A 1 378 ? 7.764 -2.693 -34.688 1.00 93.06 378 LEU A C 1
ATOM 2878 O O . LEU A 1 378 ? 7.595 -2.878 -35.906 1.00 93.06 378 LEU A O 1
ATOM 2882 N N . LEU A 1 379 ? 7.328 -3.543 -33.763 1.00 92.25 379 LEU A N 1
ATOM 2883 C CA . LEU A 1 379 ? 6.628 -4.786 -34.059 1.00 92.25 379 LEU A CA 1
ATOM 2884 C C . LEU A 1 379 ? 5.101 -4.610 -33.969 1.00 92.25 379 LEU A C 1
ATOM 2886 O O . LEU A 1 379 ? 4.616 -3.553 -33.589 1.00 92.25 379 LEU A O 1
ATOM 2890 N N . PRO A 1 380 ? 4.304 -5.574 -34.465 1.00 86.50 380 PRO A N 1
ATOM 2891 C CA . PRO A 1 380 ? 2.846 -5.466 -34.421 1.00 86.50 380 PRO A CA 1
ATOM 2892 C C . PRO A 1 380 ? 2.257 -5.629 -33.016 1.00 86.50 380 PRO A C 1
ATOM 2894 O O . PRO A 1 380 ? 1.145 -5.156 -32.772 1.00 86.50 380 PRO A O 1
ATOM 2897 N N . GLU A 1 381 ? 2.939 -6.354 -32.125 1.00 84.94 381 GLU A N 1
ATOM 2898 C CA . GLU A 1 381 ? 2.495 -6.500 -30.745 1.00 84.94 381 GLU A CA 1
ATOM 2899 C C . GLU A 1 381 ? 2.669 -5.185 -29.968 1.00 84.94 381 GLU A C 1
ATOM 2901 O O . GLU A 1 381 ? 3.689 -4.522 -30.114 1.00 84.94 381 GLU A O 1
ATOM 2906 N N . PRO A 1 382 ? 1.704 -4.801 -29.112 1.00 76.88 382 PRO A N 1
ATOM 2907 C CA . PRO A 1 382 ? 1.839 -3.598 -28.302 1.00 76.88 382 PRO A CA 1
ATOM 2908 C C . PRO A 1 382 ? 3.011 -3.736 -27.325 1.00 76.88 382 PRO A C 1
ATOM 2910 O O . PRO A 1 382 ? 3.071 -4.701 -26.560 1.00 76.88 382 PRO A O 1
ATOM 2913 N N . GLY A 1 383 ? 3.895 -2.741 -27.326 1.00 82.19 383 GLY A N 1
ATOM 2914 C CA . GLY A 1 383 ? 5.091 -2.677 -26.491 1.00 82.19 383 GLY A CA 1
ATOM 2915 C C . GLY A 1 383 ? 6.102 -1.693 -27.076 1.00 82.19 383 GLY A C 1
ATOM 2916 O O . GLY A 1 383 ? 5.920 -1.179 -28.176 1.00 82.19 383 GLY A O 1
ATOM 2917 N N . GLN A 1 384 ? 7.159 -1.385 -26.328 1.00 89.62 384 GLN A N 1
ATOM 2918 C CA . GLN A 1 384 ? 8.325 -0.714 -26.901 1.00 89.62 384 GLN A CA 1
ATOM 2919 C C . GLN A 1 384 ? 9.463 -1.724 -27.015 1.00 89.62 384 GLN A C 1
ATOM 2921 O O . GLN A 1 384 ? 9.943 -2.240 -26.005 1.00 89.62 384 GLN A O 1
ATOM 2926 N N . GLU A 1 385 ? 9.937 -1.974 -28.230 1.00 93.75 385 GLU A N 1
ATOM 2927 C CA . GLU A 1 385 ? 11.144 -2.755 -28.450 1.00 93.75 385 GLU A CA 1
ATOM 2928 C C . GLU A 1 385 ? 12.400 -1.932 -28.167 1.00 93.75 385 GLU A C 1
ATOM 2930 O O . GLU A 1 385 ? 12.483 -0.721 -28.410 1.00 93.75 385 GLU A O 1
ATOM 2935 N N . ILE A 1 386 ? 13.433 -2.635 -27.710 1.00 92.94 386 ILE A N 1
ATOM 2936 C CA . ILE A 1 386 ? 14.760 -2.072 -27.509 1.00 92.94 386 ILE A CA 1
ATOM 2937 C C . ILE A 1 386 ? 15.648 -2.521 -28.660 1.00 92.94 386 ILE A C 1
ATOM 2939 O O . ILE A 1 386 ? 16.006 -3.693 -28.767 1.00 92.94 386 ILE A O 1
ATOM 2943 N N . VAL A 1 387 ? 16.075 -1.580 -29.493 1.00 92.12 387 VAL A N 1
ATOM 2944 C CA . VAL A 1 387 ? 17.094 -1.848 -30.505 1.00 92.12 387 VAL A CA 1
ATOM 2945 C C . VAL A 1 387 ? 18.464 -1.542 -29.933 1.00 92.12 387 VAL A C 1
ATOM 2947 O O . VAL A 1 387 ? 18.841 -0.379 -29.773 1.00 92.12 387 VAL A O 1
ATOM 2950 N N . ALA A 1 388 ? 19.214 -2.594 -29.628 1.00 89.56 388 ALA A N 1
ATOM 2951 C CA . ALA A 1 388 ? 20.550 -2.523 -29.064 1.00 89.56 388 ALA A CA 1
ATOM 2952 C C . ALA A 1 388 ? 21.603 -2.846 -30.126 1.00 89.56 388 ALA A C 1
ATOM 2954 O O . ALA A 1 388 ? 21.572 -3.901 -30.756 1.00 89.56 388 ALA A O 1
ATOM 2955 N N . VAL A 1 389 ? 22.580 -1.957 -30.292 1.00 92.00 389 VAL A N 1
ATOM 2956 C CA . VAL A 1 389 ? 23.706 -2.181 -31.205 1.00 92.00 389 VAL A CA 1
ATOM 2957 C C . VAL A 1 389 ? 24.933 -2.589 -30.398 1.00 92.00 389 VAL A C 1
ATOM 2959 O O . VAL A 1 389 ? 25.558 -1.764 -29.722 1.00 92.00 389 VAL A O 1
ATOM 2962 N N . GLY A 1 390 ? 25.263 -3.878 -30.462 1.00 86.94 390 GLY A N 1
ATOM 2963 C CA . GLY A 1 390 ? 26.468 -4.457 -29.888 1.00 86.94 390 GLY A CA 1
ATOM 2964 C C . GLY A 1 390 ? 27.636 -4.362 -30.864 1.00 86.94 390 GLY A C 1
ATOM 2965 O O . GLY A 1 390 ? 27.656 -5.061 -31.875 1.00 86.94 390 GLY A O 1
ATOM 2966 N N . ASN A 1 391 ? 28.640 -3.553 -30.533 1.00 87.06 391 ASN A N 1
ATOM 2967 C CA . ASN A 1 391 ? 29.839 -3.387 -31.355 1.00 87.06 391 ASN A CA 1
ATOM 2968 C C . ASN A 1 391 ? 31.022 -4.127 -30.732 1.00 87.06 391 ASN A C 1
ATOM 2970 O O . ASN A 1 391 ? 31.298 -3.965 -29.540 1.00 87.06 391 ASN A O 1
ATOM 2974 N N . ALA A 1 392 ? 31.749 -4.891 -31.547 1.00 81.06 392 ALA A N 1
ATOM 2975 C CA . ALA A 1 392 ? 33.153 -5.185 -31.273 1.00 81.06 392 ALA A CA 1
ATOM 2976 C C . ALA A 1 392 ? 34.006 -3.932 -31.572 1.00 81.06 392 ALA A C 1
ATOM 2978 O O . ALA A 1 392 ? 33.506 -2.948 -32.115 1.00 81.06 392 ALA A O 1
ATOM 2979 N N . ASN A 1 393 ? 35.290 -3.930 -31.206 1.00 75.75 393 ASN A N 1
ATOM 2980 C CA . ASN A 1 393 ? 36.144 -2.751 -31.417 1.00 75.75 393 ASN A CA 1
ATOM 2981 C C . ASN A 1 393 ? 36.346 -2.386 -32.900 1.00 75.75 393 ASN A C 1
ATOM 2983 O O . ASN A 1 393 ? 36.619 -1.225 -33.178 1.00 75.75 393 ASN A O 1
ATOM 2987 N N . TRP A 1 394 ? 36.219 -3.349 -33.817 1.00 71.06 394 TRP A N 1
ATOM 2988 C CA . TRP A 1 394 ? 36.514 -3.153 -35.244 1.00 71.06 394 TRP A CA 1
ATOM 2989 C C . TRP A 1 394 ? 35.549 -3.896 -36.178 1.00 71.06 394 TRP A C 1
ATOM 2991 O O . TRP A 1 394 ? 35.202 -3.390 -37.243 1.00 71.06 394 TRP A O 1
ATOM 3001 N N . PHE A 1 395 ? 35.140 -5.111 -35.800 1.00 81.75 395 PHE A N 1
ATOM 3002 C CA . PHE A 1 395 ? 34.345 -6.022 -36.623 1.00 81.75 395 PHE A CA 1
ATOM 3003 C C . PHE A 1 395 ? 33.863 -7.202 -35.758 1.00 81.75 395 PHE A C 1
ATOM 3005 O O . PHE A 1 395 ? 34.670 -7.705 -34.969 1.00 81.75 395 PHE A O 1
ATOM 3012 N N . PRO A 1 396 ? 32.611 -7.684 -35.865 1.00 90.81 396 PRO A N 1
ATOM 3013 C CA . PRO A 1 396 ? 31.440 -7.132 -36.538 1.00 90.81 396 PRO A CA 1
ATOM 3014 C C . PRO A 1 396 ? 30.451 -6.525 -35.525 1.00 90.81 396 PRO A C 1
ATOM 3016 O O . PRO A 1 396 ? 30.511 -6.793 -34.314 1.00 90.81 396 PRO A O 1
ATOM 3019 N N . SER A 1 397 ? 29.482 -5.772 -36.029 1.00 94.50 397 SER A N 1
ATOM 3020 C CA . SER A 1 397 ? 28.343 -5.292 -35.254 1.00 94.50 397 SER A CA 1
ATOM 3021 C C . SER A 1 397 ? 27.175 -6.268 -35.301 1.00 94.50 397 SER A C 1
ATOM 3023 O O . SER A 1 397 ? 26.873 -6.874 -36.330 1.00 94.50 397 SER A O 1
ATOM 3025 N N . ARG A 1 398 ? 26.494 -6.382 -34.161 1.00 94.94 398 ARG A N 1
ATOM 3026 C CA . ARG A 1 398 ? 25.253 -7.133 -33.989 1.00 94.94 398 ARG A CA 1
ATOM 3027 C C . ARG A 1 398 ? 24.161 -6.156 -33.576 1.00 94.94 398 ARG A C 1
ATOM 3029 O O . ARG A 1 398 ? 24.251 -5.542 -32.513 1.00 94.94 398 ARG A O 1
ATOM 3036 N N . VAL A 1 399 ? 23.158 -5.994 -34.423 1.00 96.38 399 VAL A N 1
ATOM 3037 C CA . VAL A 1 399 ? 21.966 -5.196 -34.133 1.00 96.38 399 VAL A CA 1
ATOM 3038 C C . VAL A 1 399 ? 20.911 -6.151 -33.603 1.00 96.38 399 VAL A C 1
ATOM 3040 O O . VAL A 1 399 ? 20.491 -7.052 -34.318 1.00 96.38 399 VAL A O 1
ATOM 3043 N N . CYS A 1 400 ? 20.497 -5.973 -32.358 1.00 97.12 400 CYS A N 1
ATOM 3044 C CA . CYS A 1 400 ? 19.504 -6.813 -31.703 1.00 97.12 400 CYS A CA 1
ATOM 3045 C C . CYS A 1 400 ? 18.222 -6.015 -31.495 1.00 97.12 400 CYS A C 1
ATOM 3047 O O . CYS A 1 400 ? 18.284 -4.902 -30.977 1.00 97.12 400 CYS A O 1
ATOM 3049 N N . ILE A 1 401 ? 17.079 -6.593 -31.845 1.00 97.00 401 ILE A N 1
ATOM 3050 C CA . ILE A 1 401 ? 15.766 -6.102 -31.423 1.00 97.00 401 ILE A CA 1
ATOM 3051 C C . ILE A 1 401 ? 15.333 -6.974 -30.257 1.00 97.00 401 ILE A C 1
ATOM 3053 O O . ILE A 1 401 ? 15.238 -8.196 -30.401 1.00 97.00 401 ILE A O 1
ATOM 3057 N N . LEU A 1 402 ? 15.121 -6.346 -29.109 1.00 97.25 402 LEU A N 1
ATOM 3058 C CA . LEU A 1 402 ? 14.734 -7.003 -27.872 1.00 97.25 402 LEU A CA 1
ATOM 3059 C C . LEU A 1 402 ? 13.307 -6.619 -27.493 1.00 97.25 402 LEU A C 1
ATOM 3061 O O . LEU A 1 402 ? 12.879 -5.496 -27.769 1.00 97.25 402 LEU A O 1
ATOM 3065 N N . SER A 1 403 ? 12.616 -7.524 -26.809 1.00 95.94 403 SER A N 1
ATOM 3066 C CA . SER A 1 403 ? 11.374 -7.201 -26.115 1.00 95.94 403 SER A CA 1
ATOM 3067 C C . SER A 1 403 ? 11.634 -6.255 -24.938 1.00 95.94 403 SER A C 1
ATOM 3069 O O . SER A 1 403 ? 12.774 -6.046 -24.508 1.00 95.94 403 SER A O 1
ATOM 3071 N N . GLU A 1 404 ? 10.558 -5.720 -24.371 1.00 94.00 404 GLU A N 1
ATOM 3072 C CA . GLU A 1 404 ? 10.581 -4.935 -23.132 1.00 94.00 404 GLU A CA 1
ATOM 3073 C C . GLU A 1 404 ? 11.137 -5.692 -21.915 1.00 94.00 404 GLU A C 1
ATOM 3075 O O . GLU A 1 404 ? 11.677 -5.075 -20.996 1.00 94.00 404 GLU A O 1
ATOM 3080 N N . ASP A 1 405 ? 11.084 -7.025 -21.953 1.00 94.50 405 ASP A N 1
ATOM 3081 C CA . ASP A 1 405 ? 11.651 -7.925 -20.946 1.00 94.50 405 ASP A CA 1
ATOM 3082 C C . ASP A 1 405 ? 13.094 -8.353 -21.286 1.00 94.50 405 ASP A C 1
ATOM 3084 O O . ASP A 1 405 ? 13.703 -9.157 -20.582 1.00 94.50 405 ASP A O 1
ATOM 3088 N N . GLY A 1 406 ? 13.681 -7.808 -22.357 1.00 95.12 406 GLY A N 1
ATOM 3089 C CA . GLY A 1 406 ? 15.065 -8.065 -22.762 1.00 95.12 406 GLY A CA 1
ATOM 3090 C C . GLY A 1 406 ? 15.283 -9.377 -23.518 1.00 95.12 406 GLY A C 1
ATOM 3091 O O . GLY A 1 406 ? 16.434 -9.784 -23.702 1.00 95.12 406 GLY A O 1
ATOM 3092 N N . GLU A 1 407 ? 14.215 -10.036 -23.970 1.00 95.69 407 GLU A N 1
ATOM 3093 C CA . GLU A 1 407 ? 14.301 -11.239 -24.801 1.00 95.69 407 GLU A CA 1
ATOM 3094 C C . GLU A 1 407 ? 14.695 -10.878 -26.233 1.00 95.69 407 GLU A C 1
ATOM 3096 O O . GLU A 1 407 ? 14.213 -9.896 -26.792 1.00 95.69 407 GLU A O 1
ATOM 3101 N N . LEU A 1 408 ? 15.563 -11.676 -26.856 1.00 95.94 408 LEU A N 1
ATOM 3102 C CA . LEU A 1 408 ? 15.985 -11.440 -28.234 1.00 95.94 408 LEU A CA 1
ATOM 3103 C C . LEU A 1 408 ? 14.881 -11.834 -29.220 1.00 95.94 408 LEU A C 1
ATOM 3105 O O . LEU A 1 408 ? 14.592 -13.016 -29.384 1.00 95.94 408 LEU A O 1
ATOM 3109 N N . LEU A 1 409 ? 14.328 -10.849 -29.927 1.00 95.62 409 LEU A N 1
ATOM 3110 C CA . LEU A 1 409 ? 13.287 -11.056 -30.935 1.00 95.62 409 LEU A CA 1
ATOM 3111 C C . LEU A 1 409 ? 13.878 -11.206 -32.336 1.00 95.62 409 LEU A C 1
ATOM 3113 O O . LEU A 1 409 ? 13.472 -12.092 -33.090 1.00 95.62 409 LEU A O 1
ATOM 3117 N N . ARG A 1 410 ? 14.823 -10.333 -32.704 1.00 95.69 410 ARG A N 1
ATOM 3118 C CA . ARG A 1 410 ? 15.508 -10.345 -34.009 1.00 95.69 410 ARG A CA 1
ATOM 3119 C C . ARG A 1 410 ? 16.970 -9.969 -33.857 1.00 95.69 410 ARG A C 1
ATOM 3121 O O . ARG A 1 410 ? 17.335 -9.214 -32.956 1.00 95.69 410 ARG A O 1
ATOM 3128 N N . GLU A 1 411 ? 17.794 -10.434 -34.785 1.00 96.12 411 GLU A N 1
ATOM 3129 C CA . GLU A 1 411 ? 19.185 -10.012 -34.883 1.00 96.12 411 GLU A CA 1
ATOM 3130 C C . GLU A 1 411 ? 19.643 -9.799 -36.323 1.00 96.12 411 GLU A C 1
ATOM 3132 O O . GLU A 1 411 ? 19.296 -10.557 -37.228 1.00 96.12 411 GLU A O 1
ATOM 3137 N N . TYR A 1 412 ? 20.470 -8.775 -36.517 1.00 96.12 412 TYR A N 1
ATOM 3138 C CA . TYR A 1 412 ? 21.081 -8.455 -37.796 1.00 96.12 412 TYR A CA 1
ATOM 3139 C C . TYR A 1 412 ? 22.591 -8.314 -37.643 1.00 96.12 412 TYR A C 1
ATOM 3141 O O . TYR A 1 412 ? 23.088 -7.559 -36.801 1.00 96.12 412 TYR A O 1
ATOM 3149 N N . TRP A 1 413 ? 23.328 -9.036 -38.477 1.00 95.25 413 TRP A N 1
ATOM 3150 C CA . TRP A 1 413 ? 24.783 -9.040 -38.489 1.00 95.25 413 TRP A CA 1
ATOM 3151 C C . TRP A 1 413 ? 25.310 -8.096 -39.562 1.00 95.25 413 TRP A C 1
ATOM 3153 O O . TRP A 1 413 ? 25.071 -8.299 -40.751 1.00 95.25 413 TRP A O 1
ATOM 3163 N N . HIS A 1 414 ? 26.084 -7.091 -39.157 1.00 93.56 414 HIS A N 1
ATOM 3164 C CA . HIS A 1 414 ? 26.738 -6.158 -40.075 1.00 93.56 414 HIS A CA 1
ATOM 3165 C C . HIS A 1 414 ? 28.247 -6.452 -40.141 1.00 93.56 414 HIS A C 1
ATOM 3167 O O . HIS A 1 414 ? 28.881 -6.541 -39.086 1.00 93.56 414 HIS A O 1
ATOM 3173 N N . PRO A 1 415 ? 28.846 -6.618 -41.337 1.00 89.81 415 PRO A N 1
ATOM 3174 C CA . PRO A 1 415 ? 30.259 -6.973 -41.508 1.00 89.81 415 PRO A CA 1
ATOM 3175 C C . PRO A 1 415 ? 31.196 -5.762 -41.334 1.00 89.81 415 PRO A C 1
ATOM 3177 O O . PRO A 1 415 ? 32.136 -5.536 -42.094 1.00 89.81 415 PRO A O 1
ATOM 3180 N N . GLY A 1 416 ? 30.938 -4.959 -40.312 1.00 91.00 416 GLY A N 1
ATOM 3181 C CA . GLY A 1 416 ? 31.666 -3.744 -39.992 1.00 91.00 416 GLY A CA 1
ATOM 3182 C C . GLY A 1 416 ? 31.255 -3.217 -38.625 1.00 91.00 416 GLY A C 1
ATOM 3183 O O . GLY A 1 416 ? 30.875 -4.007 -37.759 1.00 91.00 416 GLY A O 1
ATOM 3184 N N . THR A 1 417 ? 31.346 -1.904 -38.425 1.00 91.88 417 THR A N 1
ATOM 3185 C CA . THR A 1 417 ? 30.874 -1.248 -37.199 1.00 91.88 417 THR A CA 1
ATOM 3186 C C . THR A 1 417 ? 29.634 -0.416 -37.509 1.00 91.88 417 THR A C 1
ATOM 3188 O O . THR A 1 417 ? 29.562 0.243 -38.538 1.00 91.88 417 THR A O 1
ATOM 3191 N N . VAL A 1 418 ? 28.645 -0.445 -36.621 1.00 94.12 418 VAL A N 1
ATOM 3192 C CA . VAL A 1 418 ? 27.457 0.411 -36.689 1.00 94.12 418 VAL A CA 1
ATOM 3193 C C . VAL A 1 418 ? 27.629 1.554 -35.697 1.00 94.12 418 VAL A C 1
ATOM 3195 O O . VAL A 1 418 ? 27.565 1.357 -34.480 1.00 94.12 418 VAL A O 1
ATOM 3198 N N . ASP A 1 419 ? 27.869 2.751 -36.218 1.00 92.56 419 ASP A N 1
ATOM 3199 C CA . ASP A 1 419 ? 28.192 3.944 -35.430 1.00 92.56 419 ASP A CA 1
ATOM 3200 C C . ASP A 1 419 ? 26.941 4.674 -34.944 1.00 92.56 419 ASP A C 1
ATOM 3202 O O . ASP A 1 419 ? 26.948 5.320 -33.883 1.00 92.56 419 ASP A O 1
ATOM 3206 N N . GLY A 1 420 ? 25.840 4.514 -35.675 1.00 93.25 420 GLY A N 1
ATOM 3207 C CA . GLY A 1 420 ? 24.565 5.085 -35.301 1.00 93.25 420 GLY A CA 1
ATOM 3208 C C . GLY A 1 420 ? 23.363 4.336 -35.844 1.00 93.25 420 GLY A C 1
ATOM 3209 O O . GLY A 1 420 ? 23.446 3.471 -36.719 1.00 93.25 420 GLY A O 1
ATOM 3210 N N . ILE A 1 421 ? 22.238 4.659 -35.222 1.00 95.62 421 ILE A N 1
ATOM 3211 C CA . ILE A 1 421 ? 20.931 4.094 -35.501 1.00 95.62 421 ILE A CA 1
ATOM 3212 C C . ILE A 1 421 ? 19.874 5.153 -35.215 1.00 95.62 421 ILE A C 1
ATOM 3214 O O . ILE A 1 421 ? 19.979 5.915 -34.251 1.00 95.62 421 ILE A O 1
ATOM 3218 N N . LEU A 1 422 ? 18.845 5.168 -36.047 1.00 94.75 422 LEU A N 1
ATOM 3219 C CA . LEU A 1 422 ? 17.714 6.063 -35.949 1.00 94.75 422 LEU A CA 1
ATOM 3220 C C . LEU A 1 422 ? 16.429 5.305 -36.308 1.00 94.75 422 LEU A C 1
ATOM 3222 O O . LEU A 1 422 ? 16.417 4.472 -37.211 1.00 94.75 422 LEU A O 1
ATOM 3226 N N . HIS A 1 423 ? 15.341 5.592 -35.595 1.00 93.44 423 HIS A N 1
ATOM 3227 C CA . HIS A 1 423 ? 14.008 5.068 -35.897 1.00 93.44 423 HIS A CA 1
ATOM 3228 C C . HIS A 1 423 ? 13.206 6.092 -36.699 1.00 93.44 423 HIS A C 1
ATOM 3230 O O . HIS A 1 423 ? 13.140 7.264 -36.328 1.00 93.44 423 HIS A O 1
ATOM 3236 N N . LEU A 1 424 ? 12.584 5.644 -37.790 1.00 90.69 424 LEU A N 1
ATOM 3237 C CA . LEU A 1 424 ? 11.619 6.446 -38.535 1.00 90.69 424 LEU A CA 1
ATOM 3238 C C . LEU A 1 424 ? 10.255 6.353 -37.841 1.00 90.69 424 LEU A C 1
ATOM 3240 O O . LEU A 1 424 ? 9.523 5.378 -38.029 1.00 90.69 424 LEU A O 1
ATOM 3244 N N . ALA A 1 425 ? 9.935 7.368 -37.036 1.00 86.94 425 ALA A N 1
ATOM 3245 C CA . ALA A 1 425 ? 8.721 7.422 -36.225 1.00 86.94 425 ALA A CA 1
ATOM 3246 C C . ALA A 1 425 ? 7.451 7.075 -37.027 1.00 86.94 425 ALA A C 1
ATOM 3248 O O . ALA A 1 425 ? 7.268 7.529 -38.157 1.00 86.94 425 ALA A O 1
ATOM 3249 N N . GLY A 1 426 ? 6.570 6.268 -36.429 1.00 86.19 426 GLY A N 1
ATOM 3250 C CA . GLY A 1 426 ? 5.340 5.786 -37.071 1.00 86.19 426 GLY A CA 1
ATOM 3251 C C . GLY A 1 426 ? 5.546 4.658 -38.090 1.00 86.19 426 GLY A C 1
ATOM 3252 O O . GLY A 1 426 ? 4.610 4.299 -38.799 1.00 86.19 426 GLY A O 1
ATOM 3253 N N . THR A 1 427 ? 6.752 4.094 -38.188 1.00 90.38 427 THR A N 1
ATOM 3254 C CA . THR A 1 427 ? 7.058 2.957 -39.067 1.00 90.38 427 THR A CA 1
ATOM 3255 C C . THR A 1 427 ? 7.880 1.900 -38.326 1.00 90.38 427 THR A C 1
ATOM 3257 O O . THR A 1 427 ? 8.461 2.184 -37.284 1.00 90.38 427 THR A O 1
ATOM 3260 N N . SER A 1 428 ? 8.016 0.701 -38.897 1.00 92.81 428 SER A N 1
ATOM 3261 C CA . SER A 1 428 ? 8.945 -0.334 -38.416 1.00 92.81 428 SER A CA 1
ATOM 3262 C C . SER A 1 428 ? 10.383 -0.137 -38.916 1.00 92.81 428 SER A C 1
ATOM 3264 O O . SER A 1 428 ? 11.209 -1.041 -38.814 1.00 92.81 428 SER A O 1
ATOM 3266 N N . ARG A 1 429 ? 10.707 1.013 -39.521 1.00 94.00 429 ARG A N 1
ATOM 3267 C CA . ARG A 1 429 ? 11.975 1.204 -40.228 1.00 94.00 429 ARG A CA 1
ATOM 3268 C C . ARG A 1 429 ? 13.065 1.775 -39.333 1.00 94.00 429 ARG A C 1
ATOM 3270 O O . ARG A 1 429 ? 12.882 2.788 -38.654 1.00 94.00 429 ARG A O 1
ATOM 3277 N N . LEU A 1 430 ? 14.234 1.155 -39.420 1.00 95.69 430 LEU A N 1
ATOM 3278 C CA . LEU A 1 430 ? 15.460 1.572 -38.755 1.00 95.69 430 LEU A CA 1
ATOM 3279 C C . LEU A 1 430 ? 16.464 2.018 -39.810 1.00 95.69 430 LEU A C 1
ATOM 3281 O O . LEU A 1 430 ? 16.702 1.293 -40.772 1.00 95.69 430 LEU A O 1
ATOM 3285 N N . VAL A 1 431 ? 17.059 3.191 -39.632 1.00 96.31 431 VAL A N 1
ATOM 3286 C CA . VAL A 1 431 ? 18.170 3.684 -40.450 1.00 96.31 431 VAL A CA 1
ATOM 3287 C C . VAL A 1 431 ? 19.445 3.524 -39.646 1.00 96.31 431 VAL A C 1
ATOM 3289 O O . VAL A 1 431 ? 19.525 3.985 -38.510 1.00 96.31 431 VAL A O 1
ATOM 3292 N N . LEU A 1 432 ? 20.434 2.856 -40.221 1.00 96.38 432 LEU A N 1
ATOM 3293 C CA . LEU A 1 432 ? 21.706 2.569 -39.575 1.00 96.38 432 LEU A CA 1
ATOM 3294 C C . LEU A 1 432 ? 22.849 3.000 -40.481 1.00 96.38 432 LEU A C 1
ATOM 3296 O O . LEU A 1 432 ? 22.717 3.000 -41.708 1.00 96.38 432 LEU A O 1
ATOM 3300 N N . TRP A 1 433 ? 23.977 3.353 -39.873 1.00 95.56 433 TRP A N 1
ATOM 3301 C CA . TRP A 1 433 ? 25.165 3.748 -40.616 1.00 95.56 433 TRP A CA 1
ATOM 3302 C C . TRP A 1 433 ? 26.458 3.381 -39.894 1.00 95.56 433 TRP A C 1
ATOM 3304 O O . TRP A 1 433 ? 26.485 3.206 -38.673 1.00 95.56 433 TRP A O 1
ATOM 3314 N N . GLY A 1 434 ? 27.529 3.267 -40.673 1.00 93.62 434 GLY A N 1
ATOM 3315 C CA . GLY A 1 434 ? 28.882 3.003 -40.191 1.00 93.62 434 GLY A CA 1
ATOM 3316 C C . GLY A 1 434 ? 29.752 2.316 -41.248 1.00 93.62 434 GLY A C 1
ATOM 3317 O O . GLY A 1 434 ? 29.277 2.052 -42.362 1.00 93.62 434 GLY A O 1
ATOM 3318 N N . PRO A 1 435 ? 31.033 2.053 -40.950 1.00 91.75 435 PRO A N 1
ATOM 3319 C CA . PRO A 1 435 ? 31.948 1.408 -41.883 1.00 91.75 435 PRO A CA 1
ATOM 3320 C C . PRO A 1 435 ? 31.544 -0.046 -42.147 1.00 91.75 435 PRO A C 1
ATOM 3322 O O . PRO A 1 435 ? 31.205 -0.780 -41.221 1.00 91.75 435 PRO A O 1
ATOM 3325 N N . ASN A 1 436 ? 31.621 -0.482 -43.403 1.00 90.81 436 ASN A N 1
ATOM 3326 C CA . ASN A 1 436 ? 31.515 -1.876 -43.825 1.00 90.81 436 ASN A CA 1
ATOM 3327 C C . ASN A 1 436 ? 32.888 -2.349 -44.321 1.00 90.81 436 ASN A C 1
ATOM 3329 O O . ASN A 1 436 ? 33.393 -1.863 -45.334 1.00 90.81 436 ASN A O 1
ATOM 3333 N N . ASN A 1 437 ? 33.479 -3.306 -43.605 1.00 85.81 437 ASN A N 1
ATOM 3334 C CA . ASN A 1 437 ? 34.857 -3.742 -43.836 1.00 85.81 437 ASN A CA 1
ATOM 3335 C C . ASN A 1 437 ? 34.978 -4.744 -44.988 1.00 85.81 437 ASN A C 1
ATOM 3337 O O . ASN A 1 437 ? 36.079 -4.980 -45.476 1.00 85.81 437 ASN A O 1
ATOM 3341 N N . ASN A 1 438 ? 33.861 -5.335 -45.412 1.00 84.81 438 ASN A N 1
ATOM 3342 C CA . ASN A 1 438 ? 33.852 -6.390 -46.420 1.00 84.81 438 ASN A CA 1
ATOM 3343 C C . ASN A 1 438 ? 33.287 -5.914 -47.760 1.00 84.81 438 ASN A C 1
ATOM 3345 O O . ASN A 1 438 ? 33.283 -6.682 -48.718 1.00 84.81 438 ASN A O 1
ATOM 3349 N N . LEU A 1 439 ? 32.794 -4.677 -47.851 1.00 84.44 439 LEU A N 1
ATOM 3350 C CA . LEU A 1 439 ? 32.218 -4.165 -49.084 1.00 84.44 439 LEU A CA 1
ATOM 3351 C C . LEU A 1 439 ? 33.318 -3.875 -50.117 1.00 84.44 439 LEU A C 1
ATOM 3353 O O . LEU A 1 439 ? 34.010 -2.862 -50.041 1.00 84.44 439 LEU A O 1
ATOM 3357 N N . SER A 1 440 ? 33.450 -4.738 -51.121 1.00 68.19 440 SER A N 1
ATOM 3358 C CA . SER A 1 440 ? 34.207 -4.460 -52.341 1.00 68.19 440 SER A CA 1
ATOM 3359 C C . SER A 1 440 ? 33.244 -4.038 -53.451 1.00 68.19 440 SER A C 1
ATOM 3361 O O . SER A 1 440 ? 32.570 -4.861 -54.062 1.00 68.19 440 SER A O 1
ATOM 3363 N N . LEU A 1 441 ? 33.157 -2.736 -53.724 1.00 58.50 441 LEU A N 1
ATOM 3364 C CA . LEU A 1 441 ? 32.540 -2.262 -54.964 1.00 58.50 441 LEU A CA 1
ATOM 3365 C C . LEU A 1 441 ? 33.559 -2.413 -56.096 1.00 58.50 441 LEU A C 1
ATOM 3367 O O . LEU A 1 441 ? 34.733 -2.097 -55.899 1.00 58.50 441 LEU A O 1
ATOM 3371 N N . ALA A 1 442 ? 33.111 -2.876 -57.266 1.00 45.91 442 ALA A N 1
ATOM 3372 C CA . ALA A 1 442 ? 33.911 -3.092 -58.481 1.00 45.91 442 ALA A CA 1
ATOM 3373 C C . ALA A 1 442 ? 34.490 -1.797 -59.101 1.00 45.91 442 ALA A C 1
ATOM 3375 O O . ALA A 1 442 ? 34.827 -1.754 -60.278 1.00 45.91 442 ALA A O 1
ATOM 3376 N N . THR A 1 443 ? 34.578 -0.721 -58.324 1.00 49.41 443 THR A N 1
ATOM 3377 C CA . THR A 1 443 ? 35.160 0.553 -58.724 1.00 49.41 443 THR A CA 1
ATOM 3378 C C . THR A 1 443 ? 36.648 0.532 -58.391 1.00 49.41 443 THR A C 1
ATOM 3380 O O . THR A 1 443 ? 37.034 0.651 -57.223 1.00 49.41 443 THR A O 1
ATOM 3383 N N . GLU A 1 444 ? 37.465 0.350 -59.424 1.00 46.41 444 GLU A N 1
ATOM 3384 C CA . GLU A 1 444 ? 38.909 0.584 -59.432 1.00 46.41 444 GLU A CA 1
ATOM 3385 C C . GLU A 1 444 ? 39.191 2.045 -59.048 1.00 46.41 444 GLU A C 1
ATOM 3387 O O . GLU A 1 444 ? 39.230 2.923 -59.902 1.00 46.41 444 GLU A O 1
ATOM 3392 N N . VAL A 1 445 ? 39.331 2.352 -57.756 1.00 50.34 445 VAL A N 1
ATOM 3393 C CA . VAL A 1 445 ? 39.816 3.669 -57.322 1.00 50.34 445 VAL A CA 1
ATOM 3394 C C . VAL A 1 445 ? 40.881 3.488 -56.244 1.00 50.34 445 VAL A C 1
ATOM 3396 O O . VAL A 1 445 ? 40.616 2.914 -55.188 1.00 50.34 445 VAL A O 1
ATOM 3399 N N . GLU A 1 446 ? 42.069 3.948 -56.640 1.00 50.69 446 GLU A N 1
ATOM 3400 C CA . GLU A 1 446 ? 43.348 4.275 -55.991 1.00 50.69 446 GLU A CA 1
ATOM 3401 C C . GLU A 1 446 ? 43.633 3.871 -54.530 1.00 50.69 446 GLU A C 1
ATOM 3403 O O . GLU A 1 446 ? 42.819 3.977 -53.617 1.00 50.69 446 GLU A O 1
ATOM 3408 N N . ALA A 1 447 ? 44.891 3.467 -54.329 1.00 49.88 447 ALA A N 1
ATOM 3409 C CA . ALA A 1 447 ? 45.457 2.795 -53.161 1.00 49.88 447 ALA A CA 1
ATOM 3410 C C . ALA A 1 447 ? 45.662 3.655 -51.890 1.00 49.88 447 ALA A C 1
ATOM 3412 O O . ALA A 1 447 ? 46.156 3.122 -50.898 1.00 49.88 447 ALA A O 1
ATOM 3413 N N . ASP A 1 448 ? 45.264 4.933 -51.877 1.00 52.47 448 ASP A N 1
ATOM 3414 C CA . ASP A 1 448 ? 45.658 5.887 -50.819 1.00 52.47 448 ASP A CA 1
ATOM 3415 C C . ASP A 1 448 ? 44.536 6.319 -49.849 1.00 52.47 448 ASP A C 1
ATOM 3417 O O . ASP A 1 448 ? 44.782 7.079 -48.910 1.00 52.47 448 ASP A O 1
ATOM 3421 N N . ALA A 1 449 ? 43.301 5.828 -50.007 1.00 56.03 449 ALA A N 1
ATOM 3422 C CA . ALA A 1 449 ? 42.197 6.101 -49.078 1.00 56.03 449 ALA A CA 1
ATOM 3423 C C . ALA A 1 449 ? 41.841 4.866 -48.232 1.00 56.03 449 ALA A C 1
ATOM 3425 O O . ALA A 1 449 ? 42.019 3.730 -48.665 1.00 56.03 449 ALA A O 1
ATOM 3426 N N . SER A 1 450 ? 41.336 5.098 -47.012 1.00 62.41 450 SER A N 1
ATOM 3427 C CA . SER A 1 450 ? 40.934 4.061 -46.044 1.00 62.41 450 SER A CA 1
ATOM 3428 C C . SER A 1 450 ? 40.234 2.853 -46.706 1.00 62.41 450 SER A C 1
ATOM 3430 O O . SER A 1 450 ? 39.387 3.044 -47.585 1.00 62.41 450 SER A O 1
ATOM 3432 N N . PRO A 1 451 ? 40.548 1.608 -46.286 1.00 68.50 451 PRO A N 1
ATOM 3433 C CA . PRO A 1 451 ? 40.188 0.401 -47.032 1.00 68.50 451 PRO A CA 1
ATOM 3434 C C . PRO A 1 451 ? 38.687 0.065 -47.021 1.00 68.50 451 PRO A C 1
ATOM 3436 O O . PRO A 1 451 ? 38.283 -0.895 -47.674 1.00 68.50 451 PRO A O 1
ATOM 3439 N N . TYR A 1 452 ? 37.859 0.821 -46.295 1.00 79.81 452 TYR A N 1
ATOM 3440 C CA . TYR A 1 452 ? 36.437 0.539 -46.099 1.00 79.81 452 TYR A CA 1
ATOM 3441 C C . TYR A 1 452 ? 35.520 1.635 -46.658 1.00 79.81 452 TYR A C 1
ATOM 3443 O O . TYR A 1 452 ? 35.855 2.823 -46.710 1.00 79.81 452 TYR A O 1
ATOM 3451 N N . PHE A 1 453 ? 34.314 1.219 -47.045 1.00 86.81 453 PHE A N 1
ATOM 3452 C CA . PHE A 1 453 ? 33.207 2.121 -47.350 1.00 86.81 453 PHE A CA 1
ATOM 3453 C C . PHE A 1 453 ? 32.396 2.384 -46.090 1.00 86.81 453 PHE A C 1
ATOM 3455 O O . PHE A 1 453 ? 32.080 1.452 -45.352 1.00 86.81 453 PHE A O 1
ATOM 3462 N N . PHE A 1 454 ? 31.969 3.625 -45.881 1.00 91.12 454 PHE A N 1
ATOM 3463 C CA . PHE A 1 454 ? 30.843 3.871 -44.989 1.00 91.12 454 PHE A CA 1
ATOM 3464 C C . PHE A 1 454 ? 29.549 3.558 -45.717 1.00 91.12 454 PHE A C 1
ATOM 3466 O O . PHE A 1 454 ? 29.375 3.908 -46.883 1.00 91.12 454 PHE A O 1
ATOM 3473 N N . ALA A 1 455 ? 28.641 2.896 -45.019 1.00 93.25 455 ALA A N 1
ATOM 3474 C CA . ALA A 1 455 ? 27.328 2.580 -45.529 1.00 93.25 455 ALA A CA 1
ATOM 3475 C C . ALA A 1 455 ? 26.250 3.269 -44.704 1.00 93.25 455 ALA A C 1
ATOM 3477 O O . ALA A 1 455 ? 26.396 3.441 -43.494 1.00 93.25 455 ALA A O 1
ATOM 3478 N N . ILE A 1 456 ? 25.151 3.593 -45.371 1.00 95.69 456 ILE A N 1
ATOM 3479 C CA . ILE A 1 456 ? 23.876 3.942 -44.759 1.00 95.69 456 ILE A CA 1
ATOM 3480 C C . ILE A 1 456 ? 22.810 3.032 -45.352 1.00 95.69 456 ILE A C 1
ATOM 3482 O O . ILE A 1 456 ? 22.766 2.803 -46.562 1.00 95.69 456 ILE A O 1
ATOM 3486 N N . TYR A 1 457 ? 21.964 2.473 -44.502 1.00 95.38 457 TYR A N 1
ATOM 3487 C CA . TYR A 1 457 ? 20.978 1.493 -44.929 1.00 95.38 457 TYR A CA 1
ATOM 3488 C C . TYR A 1 457 ? 19.734 1.540 -44.058 1.00 95.38 457 TYR A C 1
ATOM 3490 O O . TYR A 1 457 ? 19.775 1.966 -42.903 1.00 95.38 457 TYR A O 1
ATOM 3498 N N . CYS A 1 458 ? 18.622 1.082 -44.626 1.00 95.81 458 CYS A N 1
ATOM 3499 C CA . CYS A 1 458 ? 17.355 0.975 -43.926 1.00 95.81 458 CYS A CA 1
ATOM 3500 C C . CYS A 1 458 ? 16.926 -0.480 -43.801 1.00 95.81 458 CYS A C 1
ATOM 3502 O O . CYS A 1 458 ? 16.881 -1.214 -44.788 1.00 95.81 458 CYS A O 1
ATOM 3504 N N . LEU A 1 459 ? 16.588 -0.883 -42.582 1.00 95.62 459 LEU A N 1
ATOM 3505 C CA . LEU A 1 459 ? 16.007 -2.179 -42.266 1.00 95.62 459 LEU A CA 1
ATOM 3506 C C . LEU A 1 459 ? 14.533 -2.012 -41.928 1.00 95.62 459 LEU A C 1
ATOM 3508 O O . LEU A 1 459 ? 14.148 -1.034 -41.289 1.00 95.62 459 LEU A O 1
ATOM 3512 N N . ASP A 1 460 ? 13.730 -2.996 -42.311 1.00 95.12 460 ASP A N 1
ATOM 3513 C CA . ASP A 1 460 ? 12.424 -3.207 -41.701 1.00 95.12 460 ASP A CA 1
ATOM 3514 C C . ASP A 1 460 ? 12.619 -4.103 -40.475 1.00 95.12 460 ASP A C 1
ATOM 3516 O O . ASP A 1 460 ? 13.057 -5.243 -40.605 1.00 95.12 460 ASP A O 1
ATOM 3520 N N . ALA A 1 461 ? 12.307 -3.594 -39.285 1.00 94.94 461 ALA A N 1
ATOM 3521 C CA . ALA A 1 461 ? 12.437 -4.318 -38.025 1.00 94.94 461 ALA A CA 1
ATOM 3522 C C . ALA A 1 461 ? 11.640 -5.633 -37.991 1.00 94.94 461 ALA A C 1
ATOM 3524 O O . ALA A 1 461 ? 12.001 -6.542 -37.243 1.00 94.94 461 ALA A O 1
ATOM 3525 N N . ARG A 1 462 ? 10.582 -5.744 -38.807 1.00 94.88 462 ARG A N 1
ATOM 3526 C CA . ARG A 1 462 ? 9.718 -6.932 -38.902 1.00 94.88 462 ARG A CA 1
ATOM 3527 C C . ARG A 1 462 ? 10.324 -8.050 -39.738 1.00 94.88 462 ARG A C 1
ATOM 3529 O O . ARG A 1 462 ? 9.836 -9.181 -39.683 1.00 94.88 462 ARG A O 1
ATOM 3536 N N . ALA A 1 463 ? 11.352 -7.738 -40.521 1.00 94.81 463 ALA A N 1
ATOM 3537 C CA . ALA A 1 463 ? 12.039 -8.723 -41.327 1.00 94.81 463 ALA A CA 1
ATOM 3538 C C . ALA A 1 463 ? 12.667 -9.829 -40.450 1.00 94.81 463 ALA A C 1
ATOM 3540 O O . ALA A 1 463 ? 12.900 -9.631 -39.252 1.00 94.81 463 ALA A O 1
ATOM 3541 N N . PRO A 1 464 ? 12.899 -11.033 -41.000 1.00 93.94 464 PRO A N 1
ATOM 3542 C CA . PRO A 1 464 ? 13.579 -12.081 -40.255 1.00 93.94 464 PRO A CA 1
ATOM 3543 C C . PRO A 1 464 ? 15.039 -11.705 -39.964 1.00 93.94 464 PRO A C 1
ATOM 3545 O O . PRO A 1 464 ? 15.644 -10.872 -40.639 1.00 93.94 464 PRO A O 1
ATOM 3548 N N . SER A 1 465 ? 15.607 -12.343 -38.940 1.00 96.31 465 SER A N 1
ATOM 3549 C CA . SER A 1 465 ? 17.023 -12.205 -38.595 1.00 96.31 465 SER A CA 1
ATOM 3550 C C . SER A 1 465 ? 17.932 -12.616 -39.757 1.00 96.31 465 SER A C 1
ATOM 3552 O O . SER A 1 465 ? 17.595 -13.509 -40.535 1.00 96.31 465 SER A O 1
ATOM 3554 N N . GLY A 1 466 ? 19.124 -12.029 -39.835 1.00 95.94 466 GLY A N 1
ATOM 3555 C CA . GLY A 1 466 ? 20.088 -12.401 -40.866 1.00 95.94 466 GLY A CA 1
ATOM 3556 C C . GLY A 1 466 ? 21.344 -11.544 -40.883 1.00 95.94 466 GLY A C 1
ATOM 3557 O O . GLY A 1 466 ? 21.638 -10.799 -39.955 1.00 95.94 466 GLY A O 1
ATOM 3558 N N . GLN A 1 467 ? 22.113 -11.651 -41.953 1.00 94.44 467 GLN A N 1
ATOM 3559 C CA . GLN A 1 467 ? 23.274 -10.809 -42.220 1.00 94.44 467 GLN A CA 1
ATOM 3560 C C . GLN A 1 467 ? 22.963 -9.800 -43.315 1.00 94.44 467 GLN A C 1
ATOM 3562 O O . GLN A 1 467 ? 22.102 -10.026 -44.165 1.00 94.44 467 GLN A O 1
ATOM 3567 N N . LEU A 1 468 ? 23.695 -8.695 -43.292 1.00 93.38 468 LEU A N 1
ATOM 3568 C CA . LEU A 1 468 ? 23.591 -7.603 -44.249 1.00 93.38 468 LEU A CA 1
ATOM 3569 C C . LEU A 1 468 ? 24.668 -7.723 -45.342 1.00 93.38 468 LEU A C 1
ATOM 3571 O O . LEU A 1 468 ? 25.633 -8.477 -45.170 1.00 93.38 468 LEU A O 1
ATOM 3575 N N . PRO A 1 469 ? 24.533 -6.993 -46.468 1.00 91.69 469 PRO A N 1
ATOM 3576 C CA . PRO A 1 469 ? 25.537 -6.996 -47.525 1.00 91.69 469 PRO A CA 1
ATOM 3577 C C . PRO A 1 469 ? 26.972 -6.782 -46.997 1.00 91.69 469 PRO A C 1
ATOM 3579 O O . PRO A 1 469 ? 27.178 -5.990 -46.072 1.00 91.69 469 PRO A O 1
ATOM 3582 N N . PRO A 1 470 ? 27.978 -7.459 -47.578 1.00 89.69 470 PRO A N 1
ATOM 3583 C CA . PRO A 1 470 ? 27.900 -8.288 -48.788 1.00 89.69 470 PRO A CA 1
ATOM 3584 C C . PRO A 1 470 ? 27.589 -9.776 -48.531 1.00 89.69 470 PRO A C 1
ATOM 3586 O O . PRO A 1 470 ? 27.891 -10.606 -49.378 1.00 89.69 470 PRO A O 1
ATOM 3589 N N . TYR A 1 471 ? 26.999 -10.130 -47.383 1.00 89.94 471 TYR A N 1
ATOM 3590 C CA . TYR A 1 471 ? 26.616 -11.511 -47.052 1.00 89.94 471 TYR A CA 1
ATOM 3591 C C . TYR A 1 471 ? 27.788 -12.504 -46.939 1.00 89.94 471 TYR A C 1
ATOM 3593 O O . TYR A 1 471 ? 27.749 -13.610 -47.471 1.00 89.94 471 TYR A O 1
ATOM 3601 N N . ALA A 1 472 ? 28.854 -12.095 -46.250 1.00 87.44 472 ALA A N 1
ATOM 3602 C CA . ALA A 1 472 ? 30.096 -12.863 -46.162 1.00 87.44 472 ALA A CA 1
ATOM 3603 C C . ALA A 1 472 ? 30.056 -14.074 -45.202 1.00 87.44 472 ALA A C 1
ATOM 3605 O O . ALA A 1 472 ? 30.991 -14.870 -45.211 1.00 87.44 472 ALA A O 1
ATOM 3606 N N . ALA A 1 473 ? 29.042 -14.209 -44.340 1.00 90.06 473 ALA A N 1
ATOM 3607 C CA . ALA A 1 473 ? 28.924 -15.349 -43.429 1.00 90.06 473 ALA A CA 1
ATOM 3608 C C . ALA A 1 473 ? 28.226 -16.532 -44.112 1.00 90.06 473 ALA A C 1
ATOM 3610 O O . ALA A 1 473 ? 27.206 -16.351 -44.768 1.00 90.06 473 ALA A O 1
ATOM 3611 N N . HIS A 1 474 ? 28.734 -17.749 -43.930 1.00 86.31 474 HIS A N 1
ATOM 3612 C CA . HIS A 1 474 ? 28.188 -18.926 -44.611 1.00 86.31 474 HIS A CA 1
ATOM 3613 C C . HIS A 1 474 ? 26.822 -19.365 -44.045 1.00 86.31 474 HIS A C 1
ATOM 3615 O O . HIS A 1 474 ? 25.888 -19.607 -44.803 1.00 86.31 474 HIS A O 1
ATOM 3621 N N . ASP A 1 475 ? 26.676 -19.390 -42.716 1.00 90.00 475 ASP A N 1
ATOM 3622 C CA . ASP A 1 475 ? 25.520 -20.012 -42.041 1.00 90.00 475 ASP A CA 1
ATOM 3623 C C . ASP A 1 475 ? 24.498 -19.011 -41.483 1.00 90.00 475 ASP A C 1
ATOM 3625 O O . ASP A 1 475 ? 23.637 -19.358 -40.675 1.00 90.00 475 ASP A O 1
ATOM 3629 N N . VAL A 1 476 ? 24.589 -17.746 -41.893 1.00 93.19 476 VAL A N 1
ATOM 3630 C CA . VAL A 1 476 ? 23.623 -16.716 -41.495 1.00 93.19 476 VAL A CA 1
ATOM 3631 C C . VAL A 1 476 ? 22.741 -16.384 -42.697 1.00 93.19 476 VAL A C 1
ATOM 3633 O O . VAL A 1 476 ? 23.275 -16.025 -43.749 1.00 93.19 476 VAL A O 1
ATOM 3636 N N . PRO A 1 477 ? 21.403 -16.450 -42.578 1.00 95.56 477 PRO A N 1
ATOM 3637 C CA . PRO A 1 477 ? 20.503 -16.094 -43.670 1.00 95.56 477 PRO A CA 1
ATOM 3638 C C . PRO A 1 477 ? 20.786 -14.695 -44.225 1.00 95.56 477 PRO A C 1
ATOM 3640 O O . PRO A 1 477 ? 21.043 -13.757 -43.467 1.00 95.56 477 PRO A O 1
ATOM 3643 N N . LYS A 1 478 ? 20.728 -14.533 -45.550 1.00 94.06 478 LYS A N 1
ATOM 3644 C CA . LYS A 1 478 ? 20.795 -13.208 -46.178 1.00 94.06 478 LYS A CA 1
ATOM 3645 C C . LYS A 1 478 ? 19.533 -12.429 -45.804 1.00 94.06 478 LYS A C 1
ATOM 3647 O O . LYS A 1 478 ? 18.433 -12.896 -46.085 1.00 94.06 478 LYS A O 1
ATOM 3652 N N . GLN A 1 479 ? 19.687 -11.237 -45.235 1.00 93.50 479 GLN A N 1
ATOM 3653 C CA . GLN A 1 479 ? 18.575 -10.316 -45.032 1.00 93.50 479 GLN A CA 1
ATOM 3654 C C . GLN A 1 479 ? 18.692 -9.135 -45.995 1.00 93.50 479 GLN A C 1
ATOM 3656 O O . GLN A 1 479 ? 19.665 -8.377 -45.969 1.00 93.50 479 GLN A O 1
ATOM 3661 N N . ALA A 1 480 ? 17.686 -8.971 -46.854 1.00 90.88 480 ALA A N 1
ATOM 3662 C CA . ALA A 1 480 ? 17.611 -7.834 -47.759 1.00 90.88 480 ALA A CA 1
ATOM 3663 C C . ALA A 1 480 ? 17.196 -6.574 -46.972 1.00 90.88 480 ALA A C 1
ATOM 3665 O O . ALA A 1 480 ? 16.118 -6.557 -46.368 1.00 90.88 480 ALA A O 1
ATOM 3666 N N . PRO A 1 481 ? 18.030 -5.525 -46.930 1.00 92.38 481 PRO A N 1
ATOM 3667 C CA . PRO A 1 481 ? 17.605 -4.230 -46.415 1.00 92.38 481 PRO A CA 1
ATOM 3668 C C . PRO A 1 481 ? 16.556 -3.615 -47.358 1.00 92.38 481 PRO A C 1
ATOM 3670 O O . PRO A 1 481 ? 16.515 -3.942 -48.542 1.00 92.38 481 PRO A O 1
ATOM 3673 N N . VAL A 1 482 ? 15.738 -2.687 -46.852 1.00 94.19 482 VAL A N 1
ATOM 3674 C CA . VAL A 1 482 ? 14.802 -1.898 -47.682 1.00 94.19 482 VAL A CA 1
ATOM 3675 C C . VAL A 1 482 ? 15.579 -1.139 -48.760 1.00 94.19 482 VAL A C 1
ATOM 3677 O O . VAL A 1 482 ? 15.145 -1.052 -49.904 1.00 94.19 482 VAL A O 1
ATOM 3680 N N . TRP A 1 483 ? 16.742 -0.609 -48.384 1.00 94.75 483 TRP A N 1
ATOM 3681 C CA . TRP A 1 483 ? 17.760 -0.069 -49.279 1.00 94.75 483 TRP A CA 1
ATOM 3682 C C . TRP A 1 483 ? 19.113 -0.058 -48.561 1.00 94.75 483 TRP A C 1
ATOM 3684 O O . TRP A 1 483 ? 19.173 0.000 -47.329 1.00 94.75 483 TRP A O 1
ATOM 3694 N N . TYR A 1 484 ? 20.205 -0.101 -49.324 1.00 94.19 484 TYR A N 1
ATOM 3695 C CA . TYR A 1 484 ? 21.570 -0.082 -48.798 1.00 94.19 484 TYR A CA 1
ATOM 3696 C C . TYR A 1 484 ? 22.467 0.716 -49.730 1.00 94.19 484 TYR A C 1
ATOM 3698 O O . TYR A 1 484 ? 22.607 0.378 -50.904 1.00 94.19 484 TYR A O 1
ATOM 3706 N N . LYS A 1 485 ? 23.089 1.767 -49.200 1.00 93.50 485 LYS A N 1
ATOM 3707 C CA . LYS A 1 485 ? 23.934 2.670 -49.972 1.00 93.50 485 LYS A CA 1
ATOM 3708 C C . LYS A 1 485 ? 25.319 2.780 -49.358 1.00 93.50 485 LYS A C 1
ATOM 3710 O O . LYS A 1 485 ? 25.466 2.777 -48.137 1.00 93.50 485 LYS A O 1
ATOM 3715 N N . ALA A 1 486 ? 26.325 2.890 -50.212 1.00 91.81 486 ALA A N 1
ATOM 3716 C CA . ALA A 1 486 ? 27.711 3.112 -49.830 1.00 91.81 486 ALA A CA 1
ATOM 3717 C C . ALA A 1 486 ? 28.148 4.522 -50.229 1.00 91.81 486 ALA A C 1
ATOM 3719 O O . ALA A 1 486 ? 27.841 4.982 -51.328 1.00 91.81 486 ALA A O 1
ATOM 3720 N N . LEU A 1 487 ? 28.864 5.197 -49.335 1.00 89.56 487 LEU A N 1
ATOM 3721 C CA . LEU A 1 487 ? 29.409 6.527 -49.567 1.00 89.56 487 LEU A CA 1
ATOM 3722 C C . LEU A 1 487 ? 30.712 6.426 -50.367 1.00 89.56 487 LEU A C 1
ATOM 3724 O O . LEU A 1 487 ? 31.680 5.830 -49.899 1.00 89.56 487 LEU A O 1
ATOM 3728 N N . SER A 1 488 ? 30.721 7.019 -51.558 1.00 83.69 488 SER A N 1
ATOM 3729 C CA . SER A 1 488 ? 31.846 7.064 -52.491 1.00 83.69 488 SER A CA 1
ATOM 3730 C C . SER A 1 488 ? 32.430 8.481 -52.581 1.00 83.69 488 SER A C 1
ATOM 3732 O O . SER A 1 488 ? 31.664 9.442 -52.480 1.00 83.69 488 SER A O 1
ATOM 3734 N N . PRO A 1 489 ? 33.751 8.650 -52.788 1.00 76.94 489 PRO A N 1
ATOM 3735 C CA . PRO A 1 489 ? 34.783 7.604 -52.846 1.00 76.94 489 PRO A CA 1
ATOM 3736 C C . PRO A 1 489 ? 35.052 6.951 -51.478 1.00 76.94 489 PRO A C 1
ATOM 3738 O O . PRO A 1 489 ? 34.573 7.428 -50.447 1.00 76.94 489 PRO A O 1
ATOM 3741 N N . LYS A 1 490 ? 35.829 5.855 -51.462 1.00 76.06 490 LYS A N 1
ATOM 3742 C CA . LYS A 1 490 ? 36.234 5.149 -50.228 1.00 76.06 490 LYS A CA 1
ATOM 3743 C C . LYS A 1 490 ? 36.899 6.088 -49.215 1.00 76.06 490 LYS A C 1
ATOM 3745 O O . LYS A 1 490 ? 37.477 7.116 -49.568 1.00 76.06 490 LYS A O 1
ATOM 3750 N N . GLY A 1 491 ? 36.822 5.715 -47.937 1.00 73.56 491 GLY A N 1
ATOM 3751 C CA . GLY A 1 491 ? 37.461 6.446 -46.844 1.00 73.56 491 GLY A CA 1
ATOM 3752 C C . GLY A 1 491 ? 36.784 7.750 -46.419 1.00 73.56 491 GLY A C 1
ATOM 3753 O O . GLY A 1 491 ? 37.363 8.511 -45.648 1.00 73.56 491 GLY A O 1
ATOM 3754 N N . ARG A 1 492 ? 35.559 8.016 -46.883 1.00 81.00 492 ARG A N 1
ATOM 3755 C CA . ARG A 1 492 ? 34.699 9.085 -46.352 1.00 81.00 492 ARG A CA 1
ATOM 3756 C C . ARG A 1 492 ? 33.838 8.547 -45.216 1.00 81.00 492 ARG A C 1
ATOM 3758 O O . ARG A 1 492 ? 33.234 7.495 -45.392 1.00 81.00 492 ARG A O 1
ATOM 3765 N N . SER A 1 493 ? 33.748 9.270 -44.097 1.00 86.38 493 SER A N 1
ATOM 3766 C CA . SER A 1 493 ? 32.897 8.892 -42.965 1.00 86.38 493 SER A CA 1
ATOM 3767 C C . SER A 1 493 ? 31.569 9.652 -42.934 1.00 86.38 493 SER A C 1
ATOM 3769 O O . SER A 1 493 ? 31.469 10.794 -43.393 1.00 86.38 493 SER A O 1
ATOM 3771 N N . ILE A 1 494 ? 30.537 8.987 -42.408 1.00 90.44 494 ILE A N 1
ATOM 3772 C CA . ILE A 1 494 ? 29.250 9.599 -42.065 1.00 90.44 494 ILE A CA 1
ATOM 3773 C C . ILE A 1 494 ? 29.352 10.041 -40.608 1.00 90.44 494 ILE A C 1
ATOM 3775 O O . ILE A 1 494 ? 29.495 9.202 -39.719 1.00 90.44 494 ILE A O 1
ATOM 3779 N N . LEU A 1 495 ? 29.285 11.348 -40.373 1.00 89.56 495 LEU A N 1
ATOM 3780 C CA . LEU A 1 495 ? 29.369 11.930 -39.037 1.00 89.56 495 LEU A CA 1
ATOM 3781 C C . LEU A 1 495 ? 28.033 11.837 -38.310 1.00 89.56 495 LEU A C 1
ATOM 3783 O O . LEU A 1 495 ? 27.970 11.444 -37.146 1.00 89.56 495 LEU A O 1
ATOM 3787 N N . GLU A 1 496 ? 26.962 12.195 -39.010 1.00 92.50 496 GLU A N 1
ATOM 3788 C CA . GLU A 1 496 ? 25.639 12.328 -38.424 1.00 92.50 496 GLU A CA 1
ATOM 3789 C C . GLU A 1 496 ? 24.565 11.957 -39.440 1.00 92.50 496 GLU A C 1
ATOM 3791 O O . GLU A 1 496 ? 24.674 12.251 -40.632 1.00 92.50 496 GLU A O 1
ATOM 3796 N N . VAL A 1 497 ? 23.515 11.311 -38.938 1.00 94.00 497 VAL A N 1
ATOM 3797 C CA . VAL A 1 497 ? 22.261 11.123 -39.658 1.00 94.00 497 VAL A CA 1
ATOM 3798 C C . VAL A 1 497 ? 21.137 11.610 -38.757 1.00 94.00 497 VAL A C 1
ATOM 3800 O O . VAL A 1 497 ? 21.004 11.143 -37.624 1.00 94.00 497 VAL A O 1
ATOM 3803 N N . SER A 1 498 ? 20.322 12.532 -39.256 1.00 94.19 498 SER A N 1
ATOM 3804 C CA . SER A 1 498 ? 19.204 13.118 -38.520 1.00 94.19 498 SER A CA 1
ATOM 3805 C C . SER A 1 498 ? 17.930 13.127 -39.371 1.00 94.19 498 SER A C 1
ATOM 3807 O O . SER A 1 498 ? 17.965 12.966 -40.593 1.00 94.19 498 SER A O 1
ATOM 3809 N N . ILE A 1 499 ? 16.772 13.271 -38.721 1.00 91.38 499 ILE A N 1
ATOM 3810 C CA . ILE A 1 499 ? 15.497 13.495 -39.413 1.00 91.38 499 ILE A CA 1
ATOM 3811 C C . ILE A 1 499 ? 15.214 14.996 -39.444 1.00 91.38 499 ILE A C 1
ATOM 3813 O O . ILE A 1 499 ? 15.106 15.627 -38.391 1.00 91.38 499 ILE A O 1
ATOM 3817 N N . ARG A 1 500 ? 14.970 15.549 -40.636 1.00 88.25 500 ARG A N 1
ATOM 3818 C CA . ARG A 1 500 ? 14.360 16.872 -40.798 1.00 88.25 500 ARG A CA 1
ATOM 3819 C C . ARG A 1 500 ? 12.868 16.749 -41.077 1.00 88.25 500 ARG A C 1
ATOM 3821 O O . ARG A 1 500 ? 12.445 16.273 -42.131 1.00 88.25 500 ARG A O 1
ATOM 3828 N N . ASN A 1 501 ? 12.070 17.253 -40.139 1.00 77.94 501 ASN A N 1
ATOM 3829 C CA . ASN A 1 501 ? 10.630 17.408 -40.311 1.00 77.94 501 ASN A CA 1
ATOM 3830 C C . ASN A 1 501 ? 10.317 18.805 -40.857 1.00 77.94 501 ASN A C 1
ATOM 3832 O O . ASN A 1 501 ? 10.523 19.805 -40.175 1.00 77.94 501 ASN A O 1
ATOM 3836 N N . HIS A 1 502 ? 9.760 18.879 -42.066 1.00 68.69 502 HIS A N 1
ATOM 3837 C CA . HIS A 1 502 ? 9.382 20.143 -42.719 1.00 68.69 502 HIS A CA 1
ATOM 3838 C C . HIS A 1 502 ? 7.956 20.624 -42.370 1.00 68.69 502 HIS A C 1
ATOM 3840 O O . HIS A 1 502 ? 7.337 21.349 -43.149 1.00 68.69 502 HIS A O 1
ATOM 3846 N N . GLY A 1 503 ? 7.427 20.225 -41.208 1.00 58.12 503 GLY A N 1
ATOM 3847 C CA . GLY A 1 503 ? 6.063 20.535 -40.757 1.00 58.12 503 GLY A CA 1
ATOM 3848 C C . GLY A 1 503 ? 5.018 19.466 -41.112 1.00 58.12 503 GLY A C 1
ATOM 3849 O O . GLY A 1 503 ? 5.321 18.457 -41.750 1.00 58.12 503 GLY A O 1
ATOM 3850 N N . ALA A 1 504 ? 3.778 19.676 -40.655 1.00 51.12 504 ALA A N 1
ATOM 3851 C CA . ALA A 1 504 ? 2.684 18.715 -40.798 1.00 51.12 504 ALA A CA 1
ATOM 3852 C C . ALA A 1 504 ? 2.382 18.407 -42.279 1.00 51.12 504 ALA A C 1
ATOM 3854 O O . ALA A 1 504 ? 2.065 19.305 -43.055 1.00 51.12 504 ALA A O 1
ATOM 3855 N N . GLY A 1 505 ? 2.476 17.128 -42.659 1.00 57.28 505 GLY A N 1
ATOM 3856 C CA . GLY A 1 505 ? 2.089 16.627 -43.984 1.00 57.28 505 GLY A CA 1
ATOM 3857 C C . GLY A 1 505 ? 3.212 16.496 -45.020 1.00 57.28 505 GLY A C 1
ATOM 3858 O O . GLY A 1 505 ? 2.953 15.991 -46.110 1.00 57.28 505 GLY A O 1
ATOM 3859 N N . LYS A 1 506 ? 4.455 16.893 -44.712 1.00 62.81 506 LYS A N 1
ATOM 3860 C CA . LYS A 1 506 ? 5.618 16.595 -45.568 1.00 62.81 506 LYS A CA 1
ATOM 3861 C C . LYS A 1 506 ? 6.318 15.321 -45.101 1.00 62.81 506 LYS A C 1
ATOM 3863 O O . LYS A 1 506 ? 6.451 15.089 -43.902 1.00 62.81 506 LYS A O 1
ATOM 3868 N N . LEU A 1 507 ? 6.765 14.502 -46.055 1.00 63.84 507 LEU A N 1
ATOM 3869 C CA . LEU A 1 507 ? 7.586 13.324 -45.769 1.00 63.84 507 LEU A CA 1
ATOM 3870 C C . LEU A 1 507 ? 8.875 13.762 -45.061 1.00 63.84 507 LEU A C 1
ATOM 3872 O O . LEU A 1 507 ? 9.512 14.730 -45.477 1.00 63.84 507 LEU A O 1
ATOM 3876 N N . ALA A 1 508 ? 9.237 13.047 -43.998 1.00 79.06 508 ALA A N 1
ATOM 3877 C CA . ALA A 1 508 ? 10.495 13.245 -43.293 1.00 79.06 508 ALA A CA 1
ATOM 3878 C C . ALA A 1 508 ? 11.678 13.055 -44.260 1.00 79.06 508 ALA A C 1
ATOM 3880 O O . ALA A 1 508 ? 11.755 12.039 -44.958 1.00 79.06 508 ALA A O 1
ATOM 3881 N N . GLU A 1 509 ? 12.585 14.032 -44.297 1.00 90.94 509 GLU A N 1
ATOM 3882 C CA . GLU A 1 509 ? 13.861 13.911 -45.005 1.00 90.94 509 GLU A CA 1
ATOM 3883 C C . GLU A 1 509 ? 14.917 13.376 -44.034 1.00 90.94 509 GLU A C 1
ATOM 3885 O O . GLU A 1 509 ? 14.981 13.801 -42.879 1.00 90.94 509 GLU A O 1
ATOM 3890 N N . LEU A 1 510 ? 15.759 12.461 -44.506 1.00 93.06 510 LEU A N 1
ATOM 3891 C CA . LEU A 1 510 ? 16.961 12.036 -43.799 1.00 93.06 510 LEU A CA 1
ATOM 3892 C C . LEU A 1 510 ? 18.114 12.929 -44.230 1.00 93.06 510 LEU A C 1
ATOM 3894 O O . LEU A 1 510 ? 18.485 12.937 -45.400 1.00 93.06 510 LEU A O 1
ATOM 3898 N N . GLU A 1 511 ? 18.670 13.675 -43.290 1.00 94.44 511 GLU A N 1
ATOM 3899 C CA . GLU A 1 511 ? 19.869 14.476 -43.492 1.00 94.44 511 GLU A CA 1
ATOM 3900 C C . GLU A 1 511 ? 21.090 13.637 -43.116 1.00 94.44 511 GLU A C 1
ATOM 3902 O O . GLU A 1 511 ? 21.180 13.130 -42.001 1.00 94.44 511 GLU A O 1
ATOM 3907 N N . VAL A 1 512 ? 22.016 13.466 -44.058 1.00 93.81 512 VAL A N 1
ATOM 3908 C CA . VAL A 1 512 ? 23.242 12.677 -43.900 1.00 93.81 512 VAL A CA 1
ATOM 3909 C C . VAL A 1 512 ? 24.433 13.607 -44.063 1.00 93.81 512 VAL A C 1
ATOM 3911 O O . VAL A 1 512 ? 24.668 14.125 -45.156 1.00 93.81 512 VAL A O 1
ATOM 3914 N N . VAL A 1 513 ? 25.184 13.803 -42.983 1.00 92.06 513 VAL A N 1
ATOM 3915 C CA . VAL A 1 513 ? 26.346 14.696 -42.925 1.00 92.06 513 VAL A CA 1
ATOM 3916 C C . VAL A 1 513 ? 27.632 13.873 -42.966 1.00 92.06 513 VAL A C 1
ATOM 3918 O O . VAL A 1 513 ? 27.811 12.951 -42.168 1.00 92.06 513 VAL A O 1
ATOM 3921 N N . SER A 1 514 ? 28.549 14.208 -43.877 1.00 89.44 514 SER A N 1
ATOM 3922 C CA . SER A 1 514 ? 29.858 13.552 -44.015 1.00 89.44 514 SER A CA 1
ATOM 3923 C C . SER A 1 514 ? 31.027 14.423 -43.538 1.00 89.44 514 SER A C 1
ATOM 3925 O O . SER A 1 514 ? 30.927 15.646 -43.451 1.00 89.44 514 SER A O 1
ATOM 3927 N N . GLU A 1 515 ? 32.175 13.795 -43.273 1.00 80.56 515 GLU A N 1
ATOM 3928 C CA . GLU A 1 515 ? 33.371 14.421 -42.672 1.00 80.56 515 GLU A CA 1
ATOM 3929 C C . GLU A 1 515 ? 33.960 15.609 -43.440 1.00 80.56 515 GLU A C 1
ATOM 3931 O O . GLU A 1 515 ? 34.612 16.467 -42.853 1.00 80.56 515 GLU A O 1
ATOM 3936 N N . ARG A 1 516 ? 33.697 15.719 -44.748 1.00 75.62 516 ARG A N 1
ATOM 3937 C CA . ARG A 1 516 ? 34.128 16.879 -45.552 1.00 75.62 516 ARG A CA 1
ATOM 3938 C C . ARG A 1 516 ? 33.016 17.906 -45.769 1.00 75.62 516 ARG A C 1
ATOM 3940 O O . ARG A 1 516 ? 33.057 18.645 -46.751 1.00 75.62 516 ARG A O 1
ATOM 3947 N N . GLY A 1 517 ? 32.033 17.944 -44.870 1.00 71.81 517 GLY A N 1
ATOM 3948 C CA . GLY A 1 517 ? 30.945 18.924 -44.840 1.00 71.81 517 GLY A CA 1
ATOM 3949 C C . GLY A 1 517 ? 29.808 18.663 -45.826 1.00 71.81 517 GLY A C 1
ATOM 3950 O O . GLY A 1 517 ? 28.917 19.499 -45.915 1.00 71.81 517 GLY A O 1
ATOM 3951 N N . TRP A 1 518 ? 29.820 17.526 -46.531 1.00 81.81 518 TRP A N 1
ATOM 3952 C CA . TRP A 1 518 ? 28.757 17.193 -47.475 1.00 81.81 518 TRP A CA 1
ATOM 3953 C C . TRP A 1 518 ? 27.480 16.845 -46.739 1.00 81.81 518 TRP A C 1
ATOM 3955 O O . TRP A 1 518 ? 27.499 15.989 -45.855 1.00 81.81 518 TRP A O 1
ATOM 3965 N N . THR A 1 519 ? 26.376 17.445 -47.163 1.00 89.94 519 THR A N 1
ATOM 3966 C CA . THR A 1 519 ? 25.051 17.124 -46.643 1.00 89.94 519 THR A CA 1
ATOM 3967 C C . THR A 1 519 ? 24.156 16.587 -47.752 1.00 89.94 519 THR A C 1
ATOM 3969 O O . THR A 1 519 ? 23.830 17.295 -48.711 1.00 89.94 519 THR A O 1
ATOM 3972 N N . LEU A 1 520 ? 23.746 15.328 -47.615 1.00 91.50 520 LEU A N 1
ATOM 3973 C CA . LEU A 1 520 ? 22.836 14.644 -48.530 1.00 91.50 520 LEU A CA 1
ATOM 3974 C C . 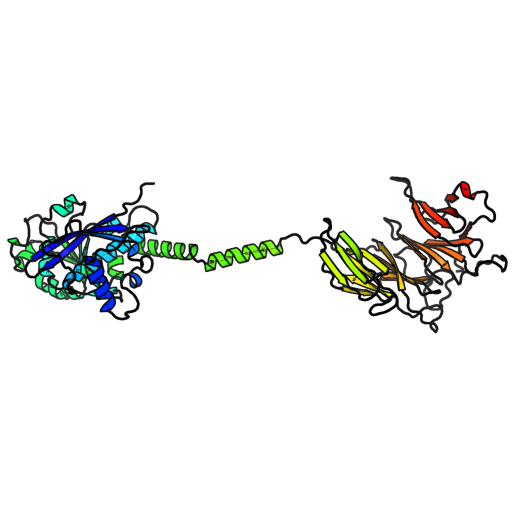LEU A 1 520 ? 21.460 14.521 -47.878 1.00 91.50 520 LEU A C 1
ATOM 3976 O O . LEU A 1 520 ? 21.358 14.139 -46.716 1.00 91.50 520 LEU A O 1
ATOM 3980 N N . TYR A 1 521 ? 20.404 14.818 -48.631 1.00 92.25 521 TYR A N 1
ATOM 3981 C CA . TYR A 1 521 ? 19.026 14.683 -48.163 1.00 92.25 521 TYR A CA 1
ATOM 3982 C C . TYR A 1 521 ? 18.362 13.518 -48.880 1.00 92.25 521 TYR A C 1
ATOM 3984 O O . TYR A 1 521 ? 18.248 13.536 -50.106 1.00 92.25 521 TYR A O 1
ATOM 3992 N N . LEU A 1 522 ? 17.938 12.504 -48.131 1.00 93.25 522 LEU A N 1
ATOM 3993 C CA . LEU A 1 522 ? 17.303 11.301 -48.657 1.00 93.25 522 LEU A CA 1
ATOM 3994 C C . LEU A 1 522 ? 15.824 11.266 -48.264 1.00 93.25 522 LEU A C 1
ATOM 3996 O O . LEU A 1 522 ? 15.437 11.747 -47.201 1.00 93.25 522 LEU A O 1
ATOM 4000 N N . ASN A 1 523 ? 14.991 10.648 -49.095 1.00 90.25 523 ASN A N 1
ATOM 4001 C CA . ASN A 1 523 ? 13.634 10.276 -48.695 1.00 90.25 523 ASN A CA 1
ATOM 4002 C C . ASN A 1 523 ? 13.614 8.912 -47.966 1.00 90.25 523 ASN A C 1
ATOM 4004 O O . ASN A 1 523 ? 14.627 8.220 -47.848 1.00 90.25 523 ASN A O 1
ATOM 4008 N N . ALA A 1 524 ? 12.433 8.469 -47.525 1.00 85.94 524 ALA A N 1
ATOM 4009 C CA . ALA A 1 524 ? 12.265 7.187 -46.832 1.00 85.94 524 ALA A CA 1
ATOM 4010 C C . ALA A 1 524 ? 12.574 5.937 -47.691 1.00 85.94 524 ALA A C 1
ATOM 4012 O O . ALA A 1 524 ? 12.753 4.850 -47.134 1.00 85.94 524 ALA A O 1
ATOM 4013 N N . SER A 1 525 ? 12.624 6.061 -49.025 1.00 88.38 525 SER A N 1
ATOM 4014 C CA . SER A 1 525 ? 13.058 4.992 -49.940 1.00 88.38 525 SER A CA 1
ATOM 4015 C C . SER A 1 525 ? 14.562 5.031 -50.223 1.00 88.38 525 SER A C 1
ATOM 4017 O O . SER A 1 525 ? 15.042 4.269 -51.055 1.00 88.38 525 SER A O 1
ATOM 4019 N N . GLY A 1 526 ? 15.298 5.932 -49.567 1.00 89.69 526 GLY A N 1
ATOM 4020 C CA . GLY A 1 526 ? 16.733 6.103 -49.733 1.00 89.69 526 GLY A CA 1
ATOM 4021 C C . GLY A 1 526 ? 17.121 6.947 -50.945 1.00 89.69 526 GLY A C 1
ATOM 4022 O O . GLY A 1 526 ? 18.304 7.196 -51.130 1.00 89.69 526 GLY A O 1
ATOM 4023 N N . ALA A 1 527 ? 16.182 7.420 -51.769 1.00 90.81 527 ALA A N 1
ATOM 4024 C CA . ALA A 1 527 ? 16.517 8.239 -52.932 1.00 90.81 527 ALA A CA 1
ATOM 4025 C C . ALA A 1 527 ? 17.076 9.597 -52.488 1.00 90.81 527 ALA A C 1
ATOM 4027 O O . ALA A 1 527 ? 16.479 10.265 -51.641 1.00 90.81 527 ALA A O 1
ATOM 4028 N N . VAL A 1 528 ? 18.202 10.007 -53.077 1.00 90.50 528 VAL A N 1
ATOM 4029 C CA . VAL A 1 528 ? 18.805 11.321 -52.830 1.00 90.50 528 VAL A CA 1
ATOM 4030 C C . VAL A 1 528 ? 17.932 12.380 -53.499 1.00 90.50 528 VAL A C 1
ATOM 4032 O O . VAL A 1 528 ? 17.792 12.401 -54.717 1.00 90.50 528 VAL A O 1
ATOM 4035 N N . LEU A 1 529 ? 17.326 13.248 -52.694 1.00 89.31 529 LEU A N 1
ATOM 4036 C CA . LEU A 1 529 ? 16.470 14.341 -53.150 1.00 89.31 529 LEU A CA 1
ATOM 4037 C C . LEU A 1 529 ? 17.296 15.540 -53.608 1.00 89.31 529 LEU A C 1
ATOM 4039 O O . LEU A 1 529 ? 16.979 16.182 -54.605 1.00 89.31 529 LEU A O 1
ATOM 4043 N N . ARG A 1 530 ? 18.333 15.873 -52.834 1.00 88.62 530 ARG A N 1
ATOM 4044 C CA . ARG A 1 530 ? 19.205 17.026 -53.065 1.00 88.62 530 ARG A CA 1
ATOM 4045 C C . ARG A 1 530 ? 20.486 16.919 -52.246 1.00 88.62 530 ARG A C 1
ATOM 4047 O O . ARG A 1 530 ? 20.532 16.238 -51.221 1.00 88.62 530 ARG A O 1
ATOM 4054 N N . THR A 1 531 ? 21.492 17.665 -52.675 1.00 86.50 531 THR A N 1
ATOM 4055 C CA . THR A 1 531 ? 22.686 17.998 -51.893 1.00 86.50 531 THR A CA 1
ATOM 4056 C C . THR A 1 531 ? 22.546 19.419 -51.343 1.00 86.50 531 THR A C 1
ATOM 4058 O O . THR A 1 531 ? 21.811 20.236 -51.913 1.00 86.50 531 THR A O 1
ATOM 4061 N N . ALA A 1 532 ? 23.182 19.732 -50.210 1.00 84.19 532 ALA A N 1
ATOM 4062 C CA . ALA A 1 532 ? 23.205 21.115 -49.738 1.00 84.19 532 ALA A CA 1
ATOM 4063 C C . ALA A 1 532 ? 23.897 22.022 -50.768 1.00 84.19 532 ALA A C 1
ATOM 4065 O O . ALA A 1 532 ? 24.859 21.642 -51.432 1.00 84.19 532 ALA A O 1
ATOM 4066 N N . GLU A 1 533 ? 23.381 23.240 -50.916 1.00 73.00 533 GLU A N 1
ATOM 4067 C CA . GLU A 1 533 ? 23.787 24.162 -51.980 1.00 73.00 533 GLU A CA 1
ATOM 4068 C C . GLU A 1 533 ? 25.271 24.546 -51.901 1.00 73.00 533 GLU A C 1
ATOM 4070 O O . GLU A 1 533 ? 25.948 24.614 -52.923 1.00 73.00 533 GLU A O 1
ATOM 4075 N N . GLN A 1 534 ? 25.791 24.670 -50.678 1.00 75.62 534 GLN A N 1
ATOM 4076 C CA . GLN A 1 534 ? 27.202 24.933 -50.378 1.00 75.62 534 GLN A CA 1
ATOM 4077 C C . GLN A 1 534 ? 28.169 23.817 -50.822 1.00 75.62 534 GLN A C 1
ATOM 4079 O O . GLN A 1 534 ? 29.376 24.051 -50.899 1.00 75.62 534 GLN A O 1
ATOM 4084 N N . ASP A 1 535 ? 27.656 22.623 -51.132 1.0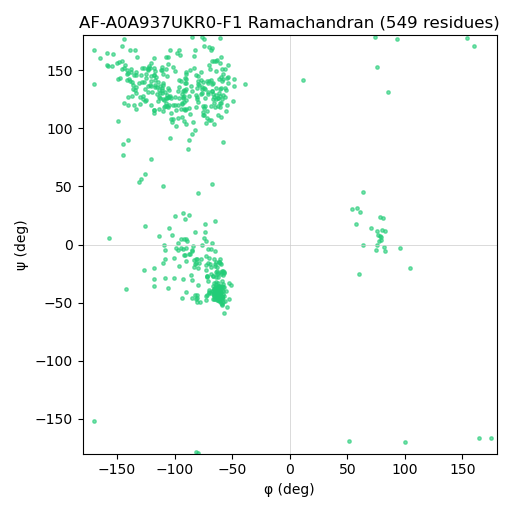0 68.94 535 ASP A N 1
ATOM 4085 C CA . ASP A 1 535 ? 28.467 21.450 -51.467 1.00 68.94 535 ASP A CA 1
ATOM 4086 C C . ASP A 1 535 ? 28.555 21.193 -52.978 1.00 68.94 535 ASP A C 1
ATOM 4088 O O . ASP A 1 535 ? 29.412 20.433 -53.421 1.00 68.94 535 ASP A O 1
ATOM 4092 N N . LYS A 1 536 ? 27.737 21.869 -53.800 1.00 61.91 536 LYS A N 1
ATOM 4093 C CA . LYS A 1 536 ? 27.665 21.654 -55.261 1.00 61.91 536 LYS A CA 1
ATOM 4094 C C . LYS A 1 536 ? 28.974 21.929 -56.020 1.00 61.91 536 LYS A C 1
ATOM 4096 O O . LYS A 1 536 ? 29.086 21.533 -57.174 1.00 61.91 536 LYS A O 1
ATOM 4101 N N . HIS A 1 537 ? 29.942 22.602 -55.396 1.00 59.66 537 HIS A N 1
ATOM 4102 C CA . HIS A 1 537 ? 31.201 23.033 -56.019 1.00 59.66 537 HIS A CA 1
ATOM 4103 C C . HIS A 1 537 ? 32.459 22.347 -55.455 1.00 59.66 537 HIS A C 1
ATOM 4105 O O . HIS A 1 537 ? 33.570 22.759 -55.780 1.00 59.66 537 HIS A O 1
ATOM 4111 N N . ARG A 1 538 ? 32.321 21.338 -54.583 1.00 64.00 538 ARG A N 1
ATOM 4112 C CA . ARG A 1 538 ? 33.466 20.623 -53.989 1.00 64.00 538 ARG A CA 1
ATOM 4113 C C . ARG A 1 538 ? 33.811 19.382 -54.827 1.00 64.00 538 ARG A C 1
ATOM 4115 O O . ARG A 1 538 ? 32.931 18.591 -55.127 1.00 64.00 538 ARG A O 1
ATOM 4122 N N . ASP A 1 539 ? 35.085 19.183 -55.161 1.00 57.97 539 ASP A N 1
ATOM 4123 C CA . ASP A 1 539 ? 35.569 18.026 -55.939 1.00 57.97 539 ASP A CA 1
ATOM 4124 C C . ASP A 1 539 ? 36.551 17.182 -55.085 1.00 57.97 539 ASP A C 1
ATOM 4126 O O . ASP A 1 539 ? 37.366 17.772 -54.362 1.00 57.97 539 ASP A O 1
ATOM 4130 N N . PRO A 1 540 ? 36.499 15.829 -55.081 1.00 65.62 540 PRO A N 1
ATOM 4131 C CA . PRO A 1 540 ? 35.486 14.964 -55.693 1.00 65.62 540 PRO A CA 1
ATOM 4132 C C . PRO A 1 540 ? 34.142 14.991 -54.960 1.00 65.62 540 PRO A C 1
ATOM 4134 O O . PRO A 1 540 ? 34.097 14.995 -53.719 1.00 65.62 540 PRO A O 1
ATOM 4137 N N . VAL A 1 541 ? 33.062 14.973 -55.749 1.00 66.31 541 VAL A N 1
ATOM 4138 C CA . VAL A 1 541 ? 31.674 14.901 -55.276 1.00 66.31 541 VAL A CA 1
ATOM 4139 C C . VAL A 1 541 ? 31.465 13.611 -54.488 1.00 66.31 541 VAL A C 1
ATOM 4141 O O . VAL A 1 541 ? 31.818 12.528 -54.948 1.00 66.31 541 VAL A O 1
ATOM 4144 N N . SER A 1 542 ? 30.932 13.724 -53.267 1.00 71.44 542 SER A N 1
ATOM 4145 C CA . SER A 1 542 ? 30.554 12.534 -52.498 1.00 71.44 542 SER A CA 1
ATOM 4146 C C . SER A 1 542 ? 29.202 12.020 -52.981 1.00 71.44 542 SER A C 1
ATOM 4148 O O . SER A 1 542 ? 28.221 12.763 -52.971 1.00 71.44 542 SER A O 1
ATOM 4150 N N . GLU A 1 543 ? 29.145 10.750 -53.366 1.00 82.88 543 GLU A N 1
ATOM 4151 C CA . GLU A 1 543 ? 27.946 10.115 -53.914 1.00 82.88 543 GLU A CA 1
ATOM 4152 C C . GLU A 1 543 ? 27.518 8.919 -53.067 1.00 82.88 543 GLU A C 1
ATOM 4154 O O . GLU A 1 543 ? 28.337 8.257 -52.429 1.00 82.88 543 GLU A O 1
ATOM 4159 N N . LEU A 1 544 ? 26.217 8.625 -53.070 1.00 85.62 544 LEU A N 1
ATOM 4160 C CA . LEU A 1 544 ? 25.678 7.413 -52.465 1.00 85.62 544 LEU A CA 1
ATOM 4161 C C . LEU A 1 544 ? 25.332 6.404 -53.554 1.00 85.62 544 LEU A C 1
ATOM 4163 O O . LEU A 1 544 ? 24.337 6.556 -54.263 1.00 85.62 544 LEU A O 1
ATOM 4167 N N . ILE A 1 545 ? 26.140 5.354 -53.640 1.00 88.56 545 ILE A N 1
ATOM 4168 C CA . ILE A 1 545 ? 25.996 4.290 -54.631 1.00 88.56 545 ILE A CA 1
ATOM 4169 C C . ILE A 1 545 ? 25.113 3.191 -54.047 1.00 88.56 545 ILE A C 1
ATOM 4171 O O . ILE A 1 545 ? 25.327 2.758 -52.911 1.00 88.56 545 ILE A O 1
ATOM 4175 N N . ASP A 1 546 ? 24.126 2.731 -54.815 1.00 86.88 546 ASP A N 1
ATOM 4176 C CA . ASP A 1 546 ? 23.333 1.559 -54.448 1.00 86.88 546 ASP A CA 1
ATOM 4177 C C . ASP A 1 546 ? 24.206 0.308 -54.405 1.00 86.88 546 ASP A C 1
ATOM 4179 O O . ASP A 1 546 ? 24.863 -0.058 -55.381 1.00 86.88 546 ASP A O 1
ATOM 4183 N N . VAL A 1 547 ? 24.188 -0.378 -53.266 1.00 82.50 547 VAL A N 1
ATOM 4184 C CA . VAL A 1 547 ? 24.794 -1.699 -53.153 1.00 82.50 547 VAL A CA 1
ATOM 4185 C C . VAL A 1 547 ? 23.755 -2.698 -53.621 1.00 82.50 547 VAL A C 1
ATOM 4187 O O . VAL A 1 547 ? 22.877 -3.106 -52.860 1.00 82.50 547 VAL A O 1
ATOM 4190 N N . VAL A 1 548 ? 23.840 -3.067 -54.897 1.00 70.81 548 VAL A N 1
ATOM 4191 C CA . VAL A 1 548 ? 22.999 -4.129 -55.444 1.00 70.81 548 VAL A CA 1
ATOM 4192 C C . VAL A 1 548 ? 23.456 -5.444 -54.809 1.00 70.81 548 VAL A C 1
ATOM 4194 O O . VAL A 1 548 ? 24.623 -5.814 -54.961 1.00 70.81 548 VAL A O 1
ATOM 4197 N N . PRO A 1 549 ? 22.588 -6.150 -54.066 1.00 57.84 549 PRO A N 1
ATOM 4198 C CA . PRO A 1 549 ? 22.940 -7.460 -53.553 1.00 57.84 549 PRO A CA 1
ATOM 4199 C C . PRO A 1 549 ? 23.198 -8.379 -54.749 1.00 57.84 549 PRO A C 1
ATOM 4201 O O . PRO A 1 549 ? 22.309 -8.584 -55.574 1.00 57.84 549 PRO A O 1
ATOM 4204 N N . VAL A 1 550 ? 24.415 -8.917 -54.862 1.00 52.59 550 VAL A N 1
ATOM 4205 C CA . VAL A 1 550 ? 24.676 -10.022 -55.790 1.00 52.59 550 VAL A CA 1
ATOM 4206 C C . VAL A 1 550 ? 23.797 -11.182 -55.315 1.00 52.59 550 VAL A C 1
ATOM 4208 O O . VAL A 1 550 ? 23.967 -11.653 -54.183 1.00 52.59 550 VAL A O 1
ATOM 4211 N N . GLN A 1 551 ? 22.783 -11.526 -56.117 1.00 45.28 551 GLN A N 1
ATOM 4212 C CA . GLN A 1 551 ? 21.806 -12.567 -55.783 1.00 45.28 551 GLN A CA 1
ATOM 4213 C C . GLN A 1 551 ? 22.505 -13.904 -55.543 1.00 45.28 551 GLN A C 1
ATOM 4215 O O . GLN A 1 551 ? 23.328 -14.291 -56.400 1.00 45.28 551 GLN A O 1
#

Sequence (551 aa):
MSRLPESLALPILFAKPGRGEVAVLSLSVVTKGAGGLPASIQGPLGFLDGALEPRNVGLLASLLPRLAGPDCYSATYEMPPKGVGQLADASLEGSSHLLSVILAMYALGADAVVRGEPTFQSKLEGWTASTFPNKQGKLKSVELLREKLAAVFRRNPALGKKGCPPISNVILAKDDRPHIAALLGTPAEDLAQAATLSKTQLLDAGLPDAAVGRADSAPVTLHFVVDFGSALELIFGAELLATYRRALRRHRLFRSKALWGGVLFLAAALAYLLYPRALPEDVKIEQDTCLQVYDRDGGRLWRRDMGVPVILAKLMRDRHGEARVVASLRPKGQDAGCLLIFDRRGERIARFDPGQMQPYRPDWPHKRIIKRVVIADLLPEPGQEIVAVGNANWFPSRVCILSEDGELLREYWHPGTVDGILHLAGTSRLVLWGPNNNLSLATEVEADASPYFFAIYCLDARAPSGQLPPYAAHDVPKQAPVWYKALSPKGRSILEVSIRNHGAGKLAELEVVSERGWTLYLNASGAVLRTAEQDKHRDPVSELIDVVPVQ

Secondary structure (DSSP, 8-state):
-PPPPSEEEEEEEEEETTEEEEEEEEEEE--SSS----HHHHHHHHHHHHHSS-TTS-HHHHH-TTS--GGGEEEEESSPPTT-S-TTS--GGGGTTHHHHHHHHHHHHHHHHS-SS--HHHHTTTEEES-EE-TT-BEE--S-HHHHHHHHTS--HHHHHTTPPPP-EEEEEGGGHHHHHHHHTS-TTT--SEEEE-HHHHHHTT--GGGS--TTPPPEEEEEESBHHHHHHHHH-HHHHHHHHHHHHHHHHHT-HHHHHHHHHHHHHHHHHHSPPPPP-EEEEETTTEEEEE-TTS-EEEEEE-SS-EEEEEEEE-TTS-EEEEEEE-SSSTTTT-EEEE-TTS-EEEEE---S--SS-TTS----EEEEEEEE--SSSSS-EEEEEEE-SSS-EEEEEE-TT--EEEEEEESB---EEEE-TTSSEEEEEEEESS---S----TTS-S-EEEEEEEETTSPSEE-TT---SSS-B---SEEEEEESTT--EEEEEEE--STTSPPEEEEEETTS-EEEE-TT--EEEE-GGGTT-SSPPEEEE-----

Mean predicted aligned error: 13.84 Å

Radius of gyration: 52.71 Å; Cα contacts (8 Å, |Δi|>4): 1150; chains: 1; bounding box: 102×46×130 Å